Protein AF-A0A5N6WL70-F1 (afdb_monomer_lite)

Foldseek 3Di:
DDDDDPPDDPPDDDDDDDDDDDDDDDDDDDDDDDDDDDDDDDDDDDPPPPPAQEDEDQEAEEEEEEEGEEEYEYEAYYEEAYEYEYEYEYEYEHEYEAEEEYEYAYEYAYNYEYEYNYHYYYPDHYHYPYDYDDPQHAPVVLVVLVVVCVVVPPPDDDDPVSVVVSVVSVVSNVVVPDDPVNVVVVVVCPLVVLVLLVVCVQLVVLVVQVPDPFWDFLVRSCPSVVDDSVVSLVSVVVCCVVVCWHADDDRTTHHDPNSVQSNDLLNSLLSVLCNVAQVLLVVQVVVVCVVQVNDLQGDDFSRCVSVVHPDAPPVVCVVVVSSVVSVVSNVVPDDPWDQLVVDPQDCVLQPPDAFAAAEAAQCQLVPSLLVNCVVCVVRHHAAEYEDAPVSLVVHDDRPRYHYDYDDLLAADPRAAYQEYEYAPPLQLDALVVSLSSLLSDQVRHDQNHKYKYWFAAAAPPPQACQQVVVQVSSCRRRSGGHHHPVSVQVSQVSSQKHFPDWAATDVNNRTIITIIGGD

Radius of gyration: 30.08 Å; chains: 1; bounding box: 58×84×77 Å

I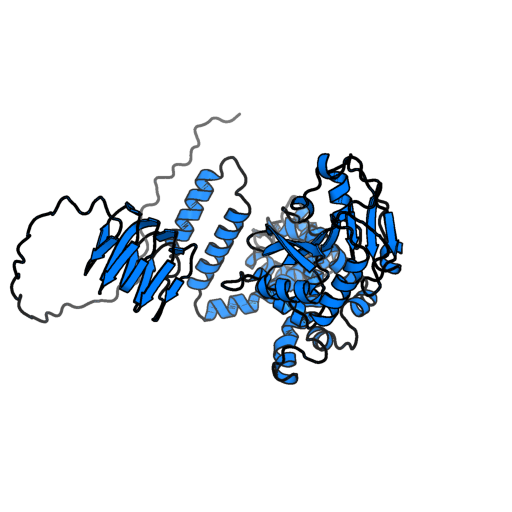nterPro domains:
  IPR001077 O-methyltransferase, C-terminal domain [PF00891] (356-497)
  IPR012967 Caffeic acid 3-O-methyltransferase-like, dimerisation domain [PF08100] (202-252)
  IPR016461 O-methyltransferase-like [PS51683] (185-518)
  IPR029063 S-adenosyl-L-methionine-dependent methyltransferase superfamily [G3DSA:3.40.50.150] (270-516)
  IPR029063 S-adenosyl-L-methionine-dependent methyltransferase superfamily [SSF53335] (269-507)
  IPR036388 Winged helix-like DNA-binding domain superfamily [G3DSA:1.10.10.10] (171-259)
  IPR036390 Winged helix DNA-binding domain superfamily [SSF46785] (180-265)

pLDDT: mean 78.67, std 22.68, range [24.12, 98.81]

Structure (mmCIF, N/CA/C/O backbone):
data_AF-A0A5N6WL70-F1
#
_entry.id   AF-A0A5N6WL70-F1
#
loop_
_atom_site.group_PDB
_atom_site.id
_atom_site.type_symbol
_atom_site.label_atom_id
_atom_site.label_alt_id
_atom_site.label_comp_id
_atom_site.label_asym_id
_atom_site.label_entity_id
_atom_site.label_seq_id
_atom_site.pdbx_PDB_ins_code
_atom_site.Cartn_x
_atom_site.Cartn_y
_atom_site.Cartn_z
_atom_site.occupancy
_atom_site.B_iso_or_equiv
_atom_site.auth_seq_id
_atom_site.auth_comp_id
_atom_site.auth_asym_id
_atom_site.auth_atom_id
_atom_site.pdbx_PDB_model_num
ATOM 1 N N . MET A 1 1 ? 15.223 13.113 47.275 1.00 35.44 1 MET A N 1
ATOM 2 C CA . MET A 1 1 ? 16.058 12.046 47.867 1.00 35.44 1 MET A CA 1
ATOM 3 C C . MET A 1 1 ? 15.216 11.304 48.888 1.00 35.44 1 MET A C 1
ATOM 5 O O . MET A 1 1 ? 14.971 11.838 49.961 1.00 35.44 1 MET A O 1
ATOM 9 N N . VAL A 1 2 ? 14.719 10.128 48.510 1.00 29.44 2 VAL A N 1
ATOM 10 C CA . VAL A 1 2 ? 14.014 9.166 49.373 1.00 29.44 2 VAL A CA 1
ATOM 11 C C . VAL A 1 2 ? 14.684 7.806 49.137 1.00 29.44 2 VAL A C 1
ATOM 13 O O . VAL A 1 2 ? 15.202 7.573 48.045 1.00 29.44 2 VAL A O 1
ATOM 16 N N . ARG A 1 3 ? 14.810 7.022 50.210 1.00 28.61 3 ARG A N 1
ATOM 17 C CA . ARG A 1 3 ? 15.772 5.930 50.431 1.00 28.61 3 ARG A CA 1
ATOM 18 C C . ARG A 1 3 ? 15.328 4.573 49.841 1.00 28.61 3 ARG A C 1
ATOM 20 O O . ARG A 1 3 ? 14.143 4.409 49.570 1.00 28.61 3 ARG A O 1
ATOM 27 N N . PRO A 1 4 ? 16.263 3.625 49.631 1.00 28.97 4 PRO A N 1
ATOM 28 C CA . PRO A 1 4 ? 16.074 2.418 48.825 1.00 28.97 4 PRO A CA 1
ATOM 29 C C . PRO A 1 4 ? 15.582 1.191 49.626 1.00 28.97 4 PRO A C 1
ATOM 31 O O . PRO A 1 4 ? 16.148 0.109 49.496 1.00 28.97 4 PRO A O 1
ATOM 34 N N . GLU A 1 5 ? 14.514 1.338 50.417 1.00 37.06 5 GLU A N 1
ATOM 35 C CA . GLU A 1 5 ? 13.950 0.234 51.223 1.00 37.06 5 GLU A CA 1
ATOM 36 C C . GLU A 1 5 ? 12.445 -0.057 51.010 1.00 37.06 5 GLU A C 1
ATOM 38 O O . GLU A 1 5 ? 11.906 -0.946 51.661 1.00 37.06 5 GLU A O 1
ATOM 43 N N . ASP A 1 6 ? 11.776 0.560 50.028 1.00 34.72 6 ASP A N 1
ATOM 44 C CA . ASP A 1 6 ? 10.370 0.249 49.685 1.00 34.72 6 ASP A CA 1
ATOM 45 C C . ASP A 1 6 ? 10.241 -0.749 48.511 1.00 34.72 6 ASP A C 1
ATOM 47 O O . ASP A 1 6 ? 9.463 -0.563 47.571 1.00 34.72 6 ASP A O 1
ATOM 51 N N . SER A 1 7 ? 11.020 -1.835 48.545 1.00 33.59 7 SER A N 1
ATOM 52 C CA . SER A 1 7 ? 10.827 -2.987 47.658 1.00 33.59 7 SER A CA 1
ATOM 53 C C . SER A 1 7 ? 9.558 -3.742 48.064 1.00 33.59 7 SER A C 1
ATOM 55 O O . SER A 1 7 ? 9.535 -4.450 49.073 1.00 33.59 7 SER A O 1
ATOM 57 N N . LEU A 1 8 ? 8.497 -3.591 47.267 1.00 32.97 8 LEU A N 1
ATOM 58 C CA . LEU A 1 8 ? 7.274 -4.383 47.371 1.00 32.97 8 LEU A CA 1
ATOM 59 C C . LEU A 1 8 ? 7.567 -5.859 47.065 1.00 32.97 8 LEU A C 1
ATOM 61 O O . LEU A 1 8 ? 7.926 -6.253 45.959 1.00 32.97 8 LEU A O 1
ATOM 65 N N . ASN A 1 9 ? 7.416 -6.625 48.134 1.00 28.38 9 ASN A N 1
ATOM 66 C CA . ASN A 1 9 ? 7.545 -8.058 48.322 1.00 28.38 9 ASN A CA 1
ATOM 67 C C . ASN A 1 9 ? 6.565 -8.846 47.420 1.00 28.38 9 ASN A C 1
ATOM 69 O O . ASN A 1 9 ? 5.354 -8.671 47.546 1.00 28.38 9 ASN A O 1
ATOM 73 N N . ILE A 1 10 ? 7.077 -9.695 46.519 1.00 32.06 10 ILE A N 1
ATOM 74 C CA . ILE A 1 10 ? 6.280 -10.495 45.561 1.00 32.06 10 ILE A CA 1
ATOM 75 C C . ILE A 1 10 ? 5.883 -11.888 46.098 1.00 32.06 10 ILE A C 1
ATOM 77 O O . ILE A 1 10 ? 5.115 -12.600 45.456 1.00 32.06 10 ILE A O 1
ATOM 81 N N . ASP A 1 11 ? 6.276 -12.258 47.316 1.00 30.20 11 ASP A N 1
ATOM 82 C CA . ASP A 1 11 ? 6.059 -13.616 47.842 1.00 30.20 11 ASP A CA 1
ATOM 83 C C . ASP A 1 11 ? 4.738 -13.809 48.611 1.00 30.20 11 ASP A C 1
ATOM 85 O O . ASP A 1 11 ? 4.728 -14.413 49.679 1.00 30.20 11 ASP A O 1
ATOM 89 N N . ASN A 1 12 ? 3.599 -13.320 48.102 1.00 29.05 12 ASN A N 1
ATOM 90 C CA . ASN A 1 12 ? 2.294 -13.594 48.735 1.00 29.05 12 ASN A CA 1
ATOM 91 C C . ASN A 1 12 ? 1.105 -13.674 47.759 1.00 29.05 12 ASN A C 1
ATOM 93 O O . ASN A 1 12 ? 0.082 -13.015 47.937 1.00 29.05 12 ASN A O 1
ATOM 97 N N . PHE A 1 13 ? 1.199 -14.553 46.761 1.00 27.97 13 PHE A N 1
ATOM 98 C CA . PHE A 1 13 ? 0.006 -15.139 46.140 1.00 27.97 13 PHE A CA 1
ATOM 99 C C . PHE A 1 13 ? -0.065 -16.625 46.493 1.00 27.97 13 PHE A C 1
ATOM 101 O O . PHE A 1 13 ? 0.470 -17.486 45.799 1.00 27.97 13 PHE A O 1
ATOM 108 N N . THR A 1 14 ? -0.722 -16.926 47.612 1.00 30.33 14 THR A N 1
ATOM 109 C CA . THR A 1 14 ? -1.173 -18.280 47.923 1.00 30.33 14 THR A CA 1
ATOM 110 C C . THR A 1 14 ? -2.332 -18.648 47.000 1.00 30.33 14 THR A C 1
ATOM 112 O O . THR A 1 14 ? -3.316 -17.913 46.897 1.00 30.33 14 THR A O 1
ATOM 115 N N . LEU A 1 15 ? -2.190 -19.796 46.331 1.00 31.30 15 LEU A N 1
ATOM 116 C CA . LEU A 1 15 ? -3.260 -20.525 45.657 1.00 31.30 15 LEU A CA 1
ATOM 117 C C . LEU A 1 15 ? -4.394 -20.802 46.647 1.00 31.30 15 LEU A C 1
ATOM 119 O O . LEU A 1 15 ? -4.262 -21.715 47.445 1.00 31.30 15 LEU A O 1
ATOM 123 N N . ASP A 1 16 ? -5.486 -20.049 46.570 1.00 30.12 16 ASP A N 1
ATOM 124 C CA . ASP A 1 16 ? -6.787 -20.445 47.115 1.00 30.12 16 ASP A CA 1
ATOM 125 C C . ASP A 1 16 ? -7.878 -19.604 46.448 1.00 30.12 16 ASP A C 1
ATOM 127 O O . ASP A 1 16 ? -8.126 -18.470 46.854 1.00 30.12 16 ASP A O 1
ATOM 131 N N . SER A 1 17 ? -8.476 -20.140 45.374 1.00 30.67 17 SER A N 1
ATOM 132 C CA . SER A 1 17 ? -9.874 -19.930 44.927 1.00 30.67 17 SER A CA 1
ATOM 133 C C . SER A 1 17 ? -10.063 -20.221 43.429 1.00 30.67 17 SER A C 1
ATOM 135 O O . SER A 1 17 ? -10.331 -19.328 42.634 1.00 30.67 17 SER A O 1
ATOM 137 N N . ILE A 1 18 ? -10.001 -21.496 43.037 1.00 31.92 18 ILE A N 1
ATOM 138 C CA . ILE A 1 18 ? -10.807 -21.996 41.908 1.00 31.92 18 ILE A CA 1
ATOM 139 C C . ILE A 1 18 ? -11.437 -23.305 42.370 1.00 31.92 18 ILE A C 1
ATOM 141 O O . ILE A 1 18 ? -10.948 -24.399 42.104 1.00 31.92 18 ILE A O 1
ATOM 145 N N . ASP A 1 19 ? -12.512 -23.151 43.133 1.00 31.14 19 ASP A N 1
ATOM 146 C CA . ASP A 1 19 ? -13.453 -24.214 43.439 1.00 31.14 19 ASP A CA 1
ATOM 147 C C . ASP A 1 19 ? -14.617 -24.062 42.457 1.00 31.14 19 ASP A C 1
ATOM 149 O O . ASP A 1 19 ? -15.308 -23.041 42.449 1.00 31.14 19 ASP A O 1
ATOM 153 N N . GLY A 1 20 ? -14.804 -25.053 41.588 1.00 33.56 20 GLY A N 1
ATOM 154 C CA . GLY A 1 20 ? -15.936 -25.082 40.666 1.00 33.56 20 GLY A CA 1
ATOM 155 C C . GLY A 1 20 ? -15.594 -25.626 39.291 1.00 33.56 20 GLY A C 1
ATOM 156 O O . GLY A 1 20 ? -15.505 -24.852 38.349 1.00 33.56 20 GLY A O 1
ATOM 157 N N . LEU A 1 21 ? -15.428 -26.952 39.195 1.00 28.66 21 LEU A N 1
ATOM 158 C CA . LEU A 1 21 ? -15.903 -27.829 38.106 1.00 28.66 21 LEU A CA 1
ATOM 159 C C . LEU A 1 21 ? -15.204 -29.195 38.213 1.00 28.66 21 LEU A C 1
ATOM 161 O O . LEU A 1 21 ? -14.229 -29.480 37.526 1.00 28.66 21 LEU A O 1
ATOM 165 N N . ALA A 1 22 ? -15.732 -30.063 39.075 1.00 27.78 22 ALA A N 1
ATOM 166 C CA . ALA A 1 22 ? -15.429 -31.489 39.057 1.00 27.78 22 ALA A CA 1
ATOM 167 C C . ALA A 1 22 ? -16.659 -32.258 38.549 1.00 27.78 22 ALA A C 1
ATOM 169 O O . ALA A 1 22 ? -17.698 -32.241 39.216 1.00 27.78 22 ALA A O 1
ATOM 170 N N . PRO A 1 23 ? -16.576 -32.979 37.419 1.00 34.53 23 PRO A N 1
ATOM 171 C CA . PRO A 1 23 ? -17.502 -34.059 37.131 1.00 34.53 23 PRO A CA 1
ATOM 172 C C . PRO A 1 23 ? -17.048 -35.326 37.859 1.00 34.53 23 PRO A C 1
ATOM 174 O O . PRO A 1 23 ? -15.927 -35.808 37.707 1.00 34.53 23 PRO A O 1
ATOM 177 N N . ARG A 1 24 ? -17.967 -35.858 38.661 1.00 32.03 24 ARG A N 1
ATOM 178 C CA . ARG A 1 24 ? -17.921 -37.165 39.315 1.00 32.03 24 ARG A CA 1
ATOM 179 C C . ARG A 1 24 ? -17.568 -38.276 38.315 1.00 32.03 24 ARG A C 1
ATOM 181 O O . ARG A 1 24 ? -18.341 -38.525 37.396 1.00 32.03 24 ARG A O 1
ATOM 188 N N . LEU A 1 25 ? -16.474 -38.998 38.552 1.00 31.59 25 LEU A N 1
ATOM 189 C CA . LEU A 1 25 ? -16.259 -40.334 37.991 1.00 31.59 25 LEU A CA 1
ATOM 190 C C . LEU A 1 25 ? -16.422 -41.359 39.115 1.00 31.59 25 LEU A C 1
ATOM 192 O O . LEU A 1 25 ? -15.577 -41.497 39.999 1.00 31.59 25 LEU A O 1
ATOM 196 N N . GLU A 1 26 ? -17.570 -42.033 39.102 1.00 31.59 26 GLU A N 1
ATOM 197 C CA . GLU A 1 26 ? -17.857 -43.185 39.949 1.00 31.59 26 GLU A CA 1
ATOM 198 C C . GLU A 1 26 ? -16.994 -44.388 39.538 1.00 31.59 26 GLU A C 1
ATOM 200 O O . GLU A 1 26 ? -16.742 -44.645 38.362 1.00 31.59 26 GLU A O 1
ATOM 205 N N . LYS A 1 27 ? -16.534 -45.134 40.546 1.00 33.34 27 LYS A N 1
ATOM 206 C CA . LYS A 1 27 ? -15.781 -46.386 40.414 1.00 33.34 27 LYS A CA 1
ATOM 207 C C . LYS A 1 27 ? -16.608 -47.464 39.702 1.00 33.34 27 LYS A C 1
ATOM 209 O O . LYS A 1 27 ? -17.692 -47.801 40.166 1.00 33.34 27 LYS A O 1
ATOM 214 N N . GLY A 1 28 ? -16.014 -48.123 38.706 1.00 30.39 28 GLY A N 1
ATOM 215 C CA . GLY A 1 28 ? -16.506 -49.385 38.149 1.00 30.39 28 GLY A CA 1
ATOM 216 C C . GLY A 1 28 ? -15.367 -50.231 37.577 1.00 30.39 28 GLY A C 1
ATOM 217 O O . GLY A 1 28 ? -14.768 -49.871 36.572 1.00 30.39 28 GLY A O 1
ATOM 218 N N . ASN A 1 29 ? -15.055 -51.347 38.240 1.00 31.69 29 ASN A N 1
ATOM 219 C CA . ASN A 1 29 ? -14.099 -52.365 37.793 1.00 31.69 29 ASN A CA 1
ATOM 220 C C . ASN A 1 29 ? -14.615 -53.095 36.541 1.00 31.69 29 ASN A C 1
ATOM 222 O O . ASN A 1 29 ? -15.695 -53.680 36.587 1.00 31.69 29 ASN A O 1
ATOM 226 N N . LEU A 1 30 ? -13.792 -53.201 35.495 1.00 33.75 30 LEU A N 1
ATOM 227 C CA . LEU A 1 30 ? -13.930 -54.231 34.460 1.00 33.75 30 LEU A CA 1
ATOM 228 C C . LEU A 1 30 ? -12.631 -55.039 34.400 1.00 33.75 30 LEU A C 1
ATOM 230 O O . LEU A 1 30 ? -11.617 -54.599 33.868 1.00 33.75 30 LEU A O 1
ATOM 234 N N . GLY A 1 31 ? -12.664 -56.208 35.039 1.00 40.78 31 GLY A N 1
ATOM 235 C CA . GLY A 1 31 ? -11.534 -57.117 35.154 1.00 40.78 31 GLY A CA 1
ATOM 236 C C . GLY A 1 31 ? -11.189 -57.807 33.839 1.00 40.78 31 GLY A C 1
ATOM 237 O O . GLY A 1 31 ? -11.957 -58.632 33.351 1.00 40.78 31 GLY A O 1
ATOM 238 N N . LEU A 1 32 ? -9.982 -57.546 33.337 1.00 36.06 32 LEU A N 1
ATOM 239 C CA . LEU A 1 32 ? -9.305 -58.381 32.348 1.00 36.06 32 LEU A CA 1
ATOM 240 C C . LEU A 1 32 ? -7.853 -58.619 32.799 1.00 36.06 32 LEU A C 1
ATOM 242 O O . LEU A 1 32 ? -7.158 -57.714 33.254 1.00 36.06 32 LEU A O 1
ATOM 246 N N . SER A 1 33 ? -7.451 -59.888 32.761 1.00 39.16 33 SER A N 1
ATOM 247 C CA . SER A 1 33 ? -6.252 -60.482 33.370 1.00 39.16 33 SER A CA 1
ATOM 248 C C . SER A 1 33 ? -4.916 -60.069 32.725 1.00 39.16 33 SER A C 1
ATOM 250 O O . SER A 1 33 ? -4.878 -59.857 31.513 1.00 39.16 33 SER A O 1
ATOM 252 N N . PRO A 1 34 ? -3.790 -60.070 33.472 1.00 35.34 34 PRO A N 1
ATOM 253 C CA . PRO A 1 34 ? -2.472 -59.741 32.930 1.00 35.34 34 PRO A CA 1
ATOM 254 C C . PRO A 1 34 ? -1.898 -60.893 32.089 1.00 35.34 34 PRO A C 1
ATOM 256 O O . PRO A 1 34 ? -1.702 -62.003 32.588 1.00 35.34 34 PRO A O 1
ATOM 259 N N . ALA A 1 35 ? -1.570 -60.628 30.822 1.00 31.28 35 ALA A N 1
ATOM 260 C CA . ALA A 1 35 ? -0.881 -61.579 29.952 1.00 31.28 35 ALA A CA 1
ATOM 261 C C . ALA A 1 35 ? 0.610 -61.219 29.794 1.00 31.28 35 ALA A C 1
ATOM 263 O O . ALA A 1 35 ? 0.970 -60.215 29.194 1.00 31.28 35 ALA A O 1
ATOM 264 N N . LYS A 1 36 ? 1.439 -62.083 30.397 1.00 32.09 36 LYS A N 1
ATOM 265 C CA . LYS A 1 36 ? 2.852 -62.439 30.152 1.00 32.09 36 LYS A CA 1
ATOM 266 C C . LYS A 1 36 ? 3.768 -61.426 29.436 1.00 32.09 36 LYS A C 1
ATOM 268 O O . LYS A 1 36 ? 3.681 -61.223 28.231 1.00 32.09 36 LYS A O 1
ATOM 273 N N . LYS A 1 37 ? 4.793 -60.976 30.176 1.00 32.78 37 LYS A N 1
ATOM 274 C CA . LYS A 1 37 ? 6.075 -60.478 29.645 1.00 32.78 37 LYS A CA 1
ATOM 275 C C . LYS A 1 37 ? 6.642 -61.480 28.631 1.00 32.78 37 LYS A C 1
ATOM 277 O O . LYS A 1 37 ? 7.004 -62.592 29.012 1.00 32.78 37 LYS A O 1
ATOM 282 N N . ALA A 1 38 ? 6.751 -61.070 27.373 1.00 27.44 38 ALA A N 1
ATOM 283 C CA . ALA A 1 38 ? 7.680 -61.680 26.437 1.00 27.44 38 ALA A CA 1
ATOM 284 C C . ALA A 1 38 ? 9.060 -61.055 26.682 1.00 27.44 38 ALA A C 1
ATOM 286 O O . ALA A 1 38 ? 9.251 -59.855 26.495 1.00 27.44 38 ALA A O 1
ATOM 287 N N . GLU A 1 39 ? 10.004 -61.863 27.162 1.00 29.23 39 GLU A N 1
ATOM 288 C CA . GLU A 1 39 ? 11.427 -61.539 27.111 1.00 29.23 39 GLU A CA 1
ATOM 289 C C . GLU A 1 39 ? 11.862 -61.469 25.645 1.00 29.23 39 GLU A C 1
ATOM 291 O O . GLU A 1 39 ? 11.763 -62.459 24.918 1.00 29.23 39 GLU A O 1
ATOM 296 N N . VAL A 1 40 ? 12.385 -60.320 25.220 1.00 26.22 40 VAL A N 1
ATOM 297 C CA . VAL A 1 40 ? 13.188 -60.230 23.999 1.00 26.22 40 VAL A CA 1
ATOM 298 C C . VAL A 1 40 ? 14.634 -60.008 24.421 1.00 26.22 40 VAL A C 1
ATOM 300 O O . VAL A 1 40 ? 14.964 -59.062 25.132 1.00 26.22 40 VAL A O 1
ATOM 303 N N . LYS A 1 41 ? 15.476 -60.962 24.023 1.00 24.12 41 LYS A N 1
ATOM 304 C CA . LYS A 1 41 ? 16.917 -61.003 24.263 1.00 24.12 41 LYS A CA 1
ATOM 305 C C . LYS A 1 41 ? 17.593 -59.816 23.575 1.00 24.12 41 LYS A C 1
ATOM 307 O O . LYS A 1 41 ? 17.443 -59.646 22.371 1.00 24.12 41 LYS A O 1
ATOM 312 N N . TYR A 1 42 ? 18.392 -59.057 24.320 1.00 27.92 42 TYR A N 1
ATOM 313 C CA . TYR A 1 42 ? 19.360 -58.134 23.735 1.00 27.92 42 TYR A CA 1
ATOM 314 C C . TYR A 1 42 ? 20.460 -58.940 23.038 1.00 27.92 42 TYR A C 1
ATOM 316 O O . TYR A 1 42 ? 21.195 -59.681 23.691 1.00 27.92 42 TYR A O 1
ATOM 324 N N . THR A 1 43 ? 20.594 -58.786 21.724 1.00 27.05 43 THR A N 1
ATOM 325 C CA . THR A 1 43 ? 21.806 -59.176 20.998 1.00 27.05 43 THR A CA 1
ATOM 326 C C . THR A 1 43 ? 22.590 -57.918 20.645 1.00 27.05 43 THR A C 1
ATOM 328 O O . THR A 1 43 ? 22.168 -57.140 19.801 1.00 27.05 43 THR A O 1
ATOM 331 N N . THR A 1 44 ? 23.682 -57.731 21.390 1.00 28.86 44 THR A N 1
ATOM 332 C CA . THR A 1 44 ? 24.988 -57.161 21.006 1.00 28.86 44 THR A CA 1
ATOM 333 C C . THR A 1 44 ? 25.036 -56.017 19.987 1.00 28.86 44 THR A C 1
ATOM 335 O O . THR A 1 44 ? 24.748 -56.201 18.810 1.00 28.86 44 THR A O 1
ATOM 338 N N . HIS A 1 45 ? 25.551 -54.877 20.466 1.00 29.41 45 HIS A N 1
ATOM 339 C CA . HIS A 1 45 ? 26.174 -53.811 19.679 1.00 29.41 45 HIS A CA 1
ATOM 340 C C . HIS A 1 45 ? 27.115 -54.367 18.599 1.00 29.41 45 HIS A C 1
ATOM 342 O O . HIS A 1 45 ? 27.969 -55.199 18.908 1.00 29.41 45 HIS A O 1
ATOM 348 N N . ASP A 1 46 ? 27.023 -53.816 17.388 1.00 29.53 46 ASP A N 1
ATOM 349 C CA . ASP A 1 46 ? 28.146 -53.759 16.455 1.00 29.53 46 ASP A CA 1
ATOM 350 C C . ASP A 1 46 ? 28.678 -52.319 16.449 1.00 29.53 46 ASP A C 1
ATOM 352 O O . ASP A 1 46 ? 27.945 -51.368 16.181 1.00 29.53 46 ASP A O 1
ATOM 356 N N . ALA A 1 47 ? 29.945 -52.149 16.818 1.00 28.50 47 ALA A N 1
ATOM 357 C CA . ALA A 1 47 ? 30.604 -50.855 16.999 1.00 28.50 47 ALA A CA 1
ATOM 358 C C . ALA A 1 47 ? 31.133 -50.261 15.675 1.00 28.50 47 ALA A C 1
ATOM 360 O O . ALA A 1 47 ? 32.050 -49.441 15.689 1.00 28.50 47 ALA A O 1
ATOM 361 N N . LEU A 1 48 ? 30.578 -50.670 14.529 1.00 29.91 48 LEU A N 1
ATOM 362 C CA . LEU A 1 48 ? 31.080 -50.315 13.195 1.00 29.91 48 LEU A CA 1
ATOM 363 C C . LEU A 1 48 ? 30.111 -49.508 12.314 1.00 29.91 48 LEU A C 1
ATOM 365 O O . LEU A 1 48 ? 30.476 -49.161 11.194 1.00 29.91 48 LEU A O 1
ATOM 369 N N . SER A 1 49 ? 28.933 -49.102 12.801 1.00 33.38 49 SER A N 1
ATOM 370 C CA . SER A 1 49 ? 28.024 -48.226 12.033 1.00 33.38 49 SER A CA 1
ATOM 371 C C . SER A 1 49 ? 28.328 -46.722 12.149 1.00 33.38 49 SER A C 1
ATOM 373 O O . SER A 1 49 ? 27.580 -45.907 11.625 1.00 33.38 49 SER A O 1
ATOM 375 N N . PHE A 1 50 ? 29.433 -46.326 12.791 1.00 35.59 50 PHE A N 1
ATOM 376 C CA . PHE A 1 50 ? 29.799 -44.914 12.999 1.00 35.59 50 PHE A CA 1
ATOM 377 C C . PHE A 1 50 ? 30.561 -44.258 11.829 1.00 35.59 50 PHE A C 1
ATOM 379 O O . PHE A 1 50 ? 31.099 -43.166 11.992 1.00 35.59 50 PHE A O 1
ATOM 386 N N . LEU A 1 51 ? 30.638 -44.902 10.655 1.00 30.02 51 LEU A N 1
ATOM 387 C CA . LEU A 1 51 ? 31.479 -44.423 9.545 1.00 30.02 51 LEU A CA 1
ATOM 388 C C . LEU A 1 51 ? 30.833 -44.385 8.151 1.00 30.02 51 LEU A C 1
ATOM 390 O O . LEU A 1 51 ? 31.490 -43.924 7.228 1.00 30.02 51 LEU A O 1
ATOM 394 N N . ASN A 1 52 ? 29.564 -44.766 7.980 1.00 33.22 52 ASN A N 1
ATOM 395 C CA . ASN A 1 52 ? 28.834 -44.581 6.717 1.00 33.22 52 ASN A CA 1
ATOM 396 C C . ASN A 1 52 ? 27.419 -44.088 7.043 1.00 33.22 52 ASN A C 1
ATOM 398 O O . ASN A 1 52 ? 26.621 -44.868 7.552 1.00 33.22 52 ASN A O 1
ATOM 402 N N . GLY A 1 53 ? 27.143 -42.802 6.808 1.00 40.47 53 GLY A N 1
ATOM 403 C CA . GLY A 1 53 ? 25.945 -42.061 7.237 1.00 40.47 53 GLY A CA 1
ATOM 404 C C . GLY A 1 53 ? 24.603 -42.500 6.630 1.00 40.47 53 GLY A C 1
ATOM 405 O O . GLY A 1 53 ? 23.902 -41.681 6.046 1.00 40.47 53 GLY A O 1
ATOM 406 N N . GLU A 1 54 ? 24.228 -43.768 6.785 1.00 43.50 54 GLU A N 1
ATOM 407 C CA . GLU A 1 54 ? 22.864 -44.265 6.591 1.00 43.50 54 GLU A CA 1
ATOM 408 C C . GLU A 1 54 ? 22.395 -44.972 7.870 1.00 43.50 54 GLU A C 1
ATOM 410 O O . GLU A 1 54 ? 22.845 -46.077 8.187 1.00 43.50 54 GLU A O 1
ATOM 415 N N . ALA A 1 55 ? 21.465 -44.358 8.602 1.00 49.94 55 ALA A N 1
ATOM 416 C CA . ALA A 1 55 ? 20.768 -45.022 9.701 1.00 49.94 55 ALA A CA 1
ATOM 417 C C . ALA A 1 55 ? 19.493 -45.682 9.152 1.00 49.94 55 ALA A C 1
ATOM 419 O O . ALA A 1 55 ? 18.614 -45.000 8.628 1.00 49.94 55 ALA A O 1
ATOM 420 N N . ARG A 1 56 ? 19.391 -47.016 9.245 1.00 49.28 56 ARG A N 1
ATOM 421 C CA . ARG A 1 56 ? 18.178 -47.772 8.883 1.00 49.28 56 ARG A CA 1
ATOM 422 C C . ARG A 1 56 ? 17.625 -48.474 10.115 1.00 49.28 56 ARG A C 1
ATOM 424 O O . ARG A 1 56 ? 18.236 -49.427 10.601 1.00 49.28 56 ARG A O 1
ATOM 431 N N . ALA A 1 57 ? 16.464 -48.038 10.593 1.00 55.91 57 ALA A N 1
ATOM 432 C CA . ALA A 1 57 ? 15.776 -48.657 11.723 1.00 55.91 57 ALA A CA 1
ATOM 433 C C . ALA A 1 57 ? 14.320 -49.002 11.373 1.00 55.91 57 ALA A C 1
ATOM 435 O O . ALA A 1 57 ? 13.672 -48.331 10.575 1.00 55.91 57 ALA A O 1
ATOM 436 N N . ALA A 1 58 ? 13.810 -50.084 11.970 1.00 42.28 58 ALA A N 1
ATOM 437 C CA . ALA A 1 58 ? 12.399 -50.471 11.872 1.00 42.28 58 ALA A CA 1
ATOM 438 C C . ALA A 1 58 ? 11.514 -49.780 12.928 1.00 42.28 58 ALA A C 1
ATOM 440 O O . ALA A 1 58 ? 10.303 -49.916 12.878 1.00 42.28 58 ALA A O 1
ATOM 441 N N . LYS A 1 59 ? 12.120 -49.124 13.927 1.00 52.34 59 LYS A N 1
ATOM 442 C CA . LYS A 1 59 ? 11.521 -48.145 14.846 1.00 52.34 59 LYS A CA 1
ATOM 443 C C . LYS A 1 59 ? 12.650 -47.288 15.401 1.00 52.34 59 LYS A C 1
ATOM 445 O O . LYS A 1 59 ? 13.651 -47.859 15.846 1.00 52.34 59 LYS A O 1
ATOM 450 N N . THR A 1 60 ? 12.484 -45.973 15.430 1.00 59.41 60 THR A N 1
ATOM 451 C CA . THR A 1 60 ? 13.470 -45.059 16.025 1.00 59.41 60 THR A CA 1
ATOM 452 C C . THR A 1 60 ? 12.840 -44.331 17.207 1.00 59.41 60 THR A C 1
ATOM 454 O O . THR A 1 60 ? 11.679 -43.941 17.146 1.00 59.41 60 THR A O 1
ATOM 457 N N . LEU A 1 61 ? 13.587 -44.207 18.307 1.00 55.00 61 LEU A N 1
ATOM 458 C CA . LEU A 1 61 ? 13.159 -43.485 19.505 1.00 55.00 61 LEU A CA 1
ATOM 459 C C . LEU A 1 61 ? 14.350 -42.689 20.045 1.00 55.00 61 LEU A C 1
ATOM 461 O O . LEU A 1 61 ? 15.313 -43.289 20.531 1.00 55.00 61 LEU A O 1
ATOM 465 N N . SER A 1 62 ? 14.307 -41.360 19.941 1.00 59.19 62 SER A N 1
ATOM 466 C CA . SER A 1 62 ? 15.337 -40.472 20.494 1.00 59.19 62 SER A CA 1
ATOM 467 C C . SER A 1 62 ? 14.758 -39.564 21.579 1.00 59.19 62 SER A C 1
ATOM 469 O O . SER A 1 62 ? 13.658 -39.033 21.453 1.00 59.19 62 SER A O 1
ATOM 471 N N . ASN A 1 63 ? 15.504 -39.396 22.673 1.00 49.41 63 ASN A N 1
ATOM 472 C CA . ASN A 1 63 ? 15.177 -38.466 23.752 1.00 49.41 63 ASN A CA 1
ATOM 473 C C . ASN A 1 63 ? 16.367 -37.510 23.950 1.00 49.41 63 ASN A C 1
ATOM 475 O O . ASN A 1 63 ? 17.490 -37.976 24.155 1.00 49.41 63 ASN A O 1
ATOM 479 N N . GLY A 1 64 ? 16.127 -36.198 23.949 1.00 53.00 64 GLY A N 1
ATOM 480 C CA . GLY A 1 64 ? 17.149 -35.156 24.119 1.00 53.00 64 GLY A CA 1
ATOM 481 C C . GLY A 1 64 ? 17.582 -34.496 22.804 1.00 53.00 64 GLY A C 1
ATOM 482 O O . GLY A 1 64 ? 16.795 -34.398 21.870 1.00 53.00 64 GLY A O 1
ATOM 483 N N . HIS A 1 65 ? 18.819 -33.990 22.743 1.00 52.94 65 HIS A N 1
ATOM 484 C CA . HIS A 1 65 ? 19.390 -33.443 21.507 1.00 52.94 65 HIS A CA 1
ATOM 485 C C . HIS A 1 65 ? 19.988 -34.577 20.668 1.00 52.94 65 HIS A C 1
ATOM 487 O O . HIS A 1 65 ? 20.918 -35.247 21.123 1.00 52.94 65 HIS A O 1
ATOM 493 N N . SER A 1 66 ? 19.514 -34.764 19.439 1.00 56.91 66 SER A N 1
ATOM 494 C CA . SER A 1 66 ? 20.073 -35.737 18.493 1.00 56.91 66 SER A CA 1
ATOM 495 C C . SER A 1 66 ? 20.449 -35.071 17.176 1.00 56.91 66 SER A C 1
ATOM 497 O O . SER A 1 66 ? 19.657 -34.321 16.614 1.00 56.91 66 SER A O 1
ATOM 499 N N . GLN A 1 67 ? 21.658 -35.358 16.695 1.00 54.09 67 GLN A N 1
ATOM 500 C CA . GLN A 1 67 ? 22.176 -34.848 15.430 1.00 54.09 67 GLN A CA 1
ATOM 501 C C . GLN A 1 67 ? 22.536 -36.020 14.513 1.00 54.09 67 GLN A C 1
ATOM 503 O O . GLN A 1 67 ? 23.268 -36.922 14.929 1.00 54.09 67 GLN A O 1
ATOM 508 N N . THR A 1 68 ? 22.050 -35.984 13.275 1.00 60.78 68 THR A N 1
ATOM 509 C CA . THR A 1 68 ? 22.332 -36.989 12.244 1.00 60.78 68 THR A CA 1
ATOM 510 C C . THR A 1 68 ? 23.011 -36.311 11.060 1.00 60.78 68 THR A C 1
ATOM 512 O O . THR A 1 68 ? 22.450 -35.409 10.452 1.00 60.78 68 THR A O 1
ATOM 515 N N . ASN A 1 69 ? 24.217 -36.756 10.704 1.00 53.16 69 ASN A N 1
ATOM 516 C CA . ASN A 1 69 ? 24.894 -36.339 9.473 1.00 53.16 69 ASN A CA 1
ATOM 517 C C . ASN A 1 69 ? 24.857 -37.511 8.483 1.00 53.16 69 ASN A C 1
ATOM 519 O O . ASN A 1 69 ? 25.590 -38.488 8.658 1.00 53.16 69 ASN A O 1
ATOM 523 N N . GLY A 1 70 ? 23.987 -37.425 7.475 1.00 55.94 70 GLY A N 1
ATOM 524 C CA . GLY A 1 70 ? 23.671 -38.507 6.539 1.00 55.94 70 GLY A CA 1
ATOM 525 C C . GLY A 1 70 ? 22.165 -38.738 6.369 1.00 55.94 70 GLY A C 1
ATOM 526 O O . GLY A 1 70 ? 21.352 -38.028 6.959 1.00 55.94 70 GLY A O 1
ATOM 527 N N . ASN A 1 71 ? 21.791 -39.730 5.558 1.00 57.00 71 ASN A N 1
ATOM 528 C CA . ASN A 1 71 ? 20.384 -40.051 5.317 1.00 57.00 71 ASN A CA 1
ATOM 529 C C . ASN A 1 71 ? 19.797 -40.848 6.487 1.00 57.00 71 ASN A C 1
ATOM 531 O O . ASN A 1 71 ? 20.404 -41.805 6.984 1.00 57.00 71 ASN A O 1
ATOM 535 N N . HIS A 1 72 ? 18.582 -40.483 6.880 1.00 65.88 72 HIS A N 1
ATOM 536 C CA . HIS A 1 72 ? 17.815 -41.155 7.917 1.00 65.88 72 HIS A CA 1
ATOM 537 C C . HIS A 1 72 ? 16.614 -41.860 7.293 1.00 65.88 72 HIS A C 1
ATOM 539 O O . HIS A 1 72 ? 15.784 -41.224 6.647 1.00 65.88 72 HIS A O 1
ATOM 545 N N . MET A 1 73 ? 16.529 -43.180 7.464 1.00 65.38 73 MET A N 1
ATOM 546 C CA . MET A 1 73 ? 15.407 -43.964 6.950 1.00 65.38 73 MET A CA 1
ATOM 547 C C . MET A 1 73 ? 14.742 -44.786 8.048 1.00 65.38 73 MET A C 1
ATOM 549 O O . MET A 1 73 ? 15.371 -45.658 8.662 1.00 65.38 73 MET A O 1
ATOM 553 N N . CYS A 1 74 ? 13.439 -44.570 8.222 1.00 66.31 74 CYS A N 1
ATOM 554 C CA . CYS A 1 74 ? 12.611 -45.310 9.167 1.00 66.31 74 CYS A CA 1
ATOM 555 C C . CYS A 1 74 ? 11.467 -46.039 8.447 1.00 66.31 74 CYS A C 1
ATOM 557 O O . CYS A 1 74 ? 10.789 -45.494 7.573 1.00 66.31 74 CYS A O 1
ATOM 559 N N . LYS A 1 75 ? 11.236 -47.299 8.818 1.00 61.97 75 LYS A N 1
ATOM 560 C CA . LYS A 1 75 ? 10.032 -48.049 8.428 1.00 61.97 75 LYS A CA 1
ATOM 561 C C . LYS A 1 75 ? 9.148 -48.188 9.664 1.00 61.97 75 LYS A C 1
ATOM 563 O O . LYS A 1 75 ? 9.680 -48.497 10.715 1.00 61.97 75 LYS A O 1
ATOM 568 N N . ASP A 1 76 ? 7.842 -47.980 9.542 1.00 64.88 76 ASP A N 1
ATOM 569 C CA . ASP A 1 76 ? 6.810 -48.087 10.592 1.00 64.88 76 ASP A CA 1
ATOM 570 C C . ASP A 1 76 ? 6.649 -46.908 11.569 1.00 64.88 76 ASP A C 1
ATOM 572 O O . ASP A 1 76 ? 5.595 -46.275 11.533 1.00 64.88 76 ASP A O 1
ATOM 576 N N . HIS A 1 77 ? 7.585 -46.643 12.492 1.00 61.09 77 HIS A N 1
ATOM 577 C CA . HIS A 1 77 ? 7.375 -45.613 13.530 1.00 61.09 77 HIS A CA 1
ATOM 578 C C . HIS A 1 77 ? 8.664 -44.889 13.934 1.00 61.09 77 HIS A C 1
ATOM 580 O O . HIS A 1 77 ? 9.587 -45.511 14.467 1.00 61.09 77 HIS A O 1
ATOM 586 N N . ASP A 1 78 ? 8.696 -43.572 13.740 1.00 67.25 78 ASP A N 1
ATOM 587 C CA . ASP A 1 78 ? 9.755 -42.681 14.217 1.00 67.25 78 ASP A CA 1
ATOM 588 C C . ASP A 1 78 ? 9.217 -41.767 15.324 1.00 67.25 78 ASP A C 1
ATOM 590 O O . ASP A 1 78 ? 8.163 -41.152 15.160 1.00 67.25 78 ASP A O 1
ATOM 594 N N . GLN A 1 79 ? 9.887 -41.739 16.473 1.00 68.25 79 GLN A N 1
ATOM 595 C CA . GLN A 1 79 ? 9.511 -40.926 17.625 1.00 68.25 79 GLN A CA 1
ATOM 596 C C . GLN A 1 79 ? 10.713 -40.142 18.147 1.00 68.25 79 GLN A C 1
ATOM 598 O O . GLN A 1 79 ? 11.730 -40.724 18.534 1.00 68.25 79 GLN A O 1
ATOM 603 N N . THR A 1 80 ? 10.581 -38.822 18.238 1.00 62.91 80 THR A N 1
ATOM 604 C CA . THR A 1 80 ? 11.628 -37.952 18.786 1.00 62.91 80 THR A CA 1
ATOM 605 C C . THR A 1 80 ? 11.049 -37.066 19.888 1.00 62.91 80 THR A C 1
ATOM 607 O O . THR A 1 80 ? 10.027 -36.419 19.705 1.00 62.91 80 THR A O 1
ATOM 610 N N . ASN A 1 81 ? 11.679 -37.028 21.064 1.00 54.72 81 ASN A N 1
ATOM 611 C CA . ASN A 1 81 ? 11.356 -36.081 22.140 1.00 54.72 81 ASN A CA 1
ATOM 612 C C . ASN A 1 81 ? 12.580 -35.191 22.399 1.00 54.72 81 ASN A C 1
ATOM 614 O O . ASN A 1 81 ? 13.511 -35.615 23.089 1.00 54.72 81 ASN A O 1
ATOM 618 N N . GLY A 1 82 ? 12.587 -33.957 21.895 1.00 51.81 82 GLY A N 1
ATOM 619 C CA . GLY A 1 82 ? 13.692 -33.005 22.059 1.00 51.81 82 GLY A CA 1
ATOM 620 C C . GLY A 1 82 ? 14.066 -32.263 20.773 1.00 51.81 82 GLY A C 1
ATOM 621 O O . GLY A 1 82 ? 13.227 -32.068 19.902 1.00 51.81 82 GLY A O 1
ATOM 622 N N . HIS A 1 83 ? 15.315 -31.793 20.680 1.00 56.28 83 HIS A N 1
ATOM 623 C CA . HIS A 1 83 ? 15.819 -31.093 19.492 1.00 56.28 83 HIS A CA 1
ATOM 624 C C . HIS A 1 83 ? 16.497 -32.082 18.544 1.00 56.28 83 HIS A C 1
ATOM 626 O O . HIS A 1 83 ? 17.420 -32.797 18.940 1.00 56.28 83 HIS A O 1
ATOM 632 N N . THR A 1 84 ? 16.088 -32.078 17.284 1.00 61.78 84 THR A N 1
ATOM 633 C CA . THR A 1 84 ? 16.614 -32.958 16.239 1.00 61.78 84 THR A CA 1
ATOM 634 C C . THR A 1 84 ? 17.191 -32.115 15.112 1.00 61.78 84 THR A C 1
ATOM 636 O O . THR A 1 84 ? 16.494 -31.253 14.592 1.00 61.78 84 THR A O 1
ATOM 639 N N . GLU A 1 85 ? 18.435 -32.370 14.719 1.00 58.25 85 GLU A N 1
ATOM 640 C CA . GLU A 1 85 ? 19.047 -31.754 13.535 1.00 58.25 85 GLU A CA 1
ATOM 641 C C . GLU A 1 85 ? 19.537 -32.858 12.589 1.00 58.25 85 GLU A C 1
ATOM 643 O O . GLU A 1 85 ? 20.312 -33.727 12.995 1.00 58.25 85 GLU A O 1
ATOM 648 N N . THR A 1 86 ? 19.098 -32.838 11.332 1.00 63.31 86 THR A N 1
ATOM 649 C CA . THR A 1 86 ? 19.536 -33.793 10.305 1.00 63.31 86 THR A CA 1
ATOM 650 C C . THR A 1 86 ? 20.165 -33.058 9.130 1.00 63.31 86 THR A C 1
ATOM 652 O O . THR A 1 86 ? 19.494 -32.313 8.427 1.00 63.31 86 THR A O 1
ATOM 655 N N . ASN A 1 87 ? 21.449 -33.295 8.869 1.00 56.91 87 ASN A N 1
ATOM 656 C CA . ASN A 1 87 ? 22.117 -32.873 7.638 1.00 56.91 87 ASN A CA 1
ATOM 657 C C . ASN A 1 87 ? 22.143 -34.052 6.650 1.00 56.91 87 ASN A C 1
ATOM 659 O O . ASN A 1 87 ? 23.100 -34.831 6.633 1.00 56.91 87 ASN A O 1
ATOM 663 N N . GLY A 1 88 ? 21.074 -34.200 5.861 1.00 56.34 88 GLY A N 1
ATOM 664 C CA . GLY A 1 88 ? 20.836 -35.300 4.917 1.00 56.34 88 GLY A CA 1
ATOM 665 C C . GLY A 1 88 ? 19.344 -35.490 4.607 1.00 56.34 88 GLY A C 1
ATOM 666 O O . GLY A 1 88 ? 18.517 -34.691 5.042 1.00 56.34 88 GLY A O 1
ATOM 667 N N . HIS A 1 89 ? 18.984 -36.522 3.837 1.00 63.59 89 HIS A N 1
ATOM 668 C CA . HIS A 1 89 ? 17.582 -36.807 3.494 1.00 63.59 89 HIS A CA 1
ATOM 669 C C . HIS A 1 89 ? 16.895 -37.668 4.558 1.00 63.59 89 HIS A C 1
ATOM 671 O O . HIS A 1 89 ? 17.488 -38.628 5.052 1.00 63.59 89 HIS A O 1
ATOM 677 N N . ILE A 1 90 ? 15.636 -37.362 4.864 1.00 61.50 90 ILE A N 1
ATOM 678 C CA . ILE A 1 90 ? 14.773 -38.167 5.729 1.00 61.50 90 ILE A CA 1
ATOM 679 C C . ILE A 1 90 ? 13.718 -38.853 4.861 1.00 61.50 90 ILE A C 1
ATOM 681 O O . ILE A 1 90 ? 12.940 -38.178 4.194 1.00 61.50 90 ILE A O 1
ATOM 685 N N . GLU A 1 91 ? 13.655 -40.182 4.900 1.00 67.12 91 GLU A N 1
ATOM 686 C CA . GLU A 1 91 ? 12.577 -40.955 4.270 1.00 67.12 91 GLU A CA 1
ATOM 687 C C . GLU A 1 91 ? 11.894 -41.832 5.326 1.00 67.12 91 GLU A C 1
ATOM 689 O O . GLU A 1 91 ? 12.520 -42.706 5.934 1.00 67.12 91 GLU A O 1
ATOM 694 N N . THR A 1 92 ? 10.599 -41.614 5.557 1.00 68.50 92 THR A N 1
ATOM 695 C CA . THR A 1 92 ? 9.806 -42.435 6.481 1.00 68.50 92 THR A CA 1
ATOM 696 C C . THR A 1 92 ? 8.593 -43.028 5.791 1.00 68.50 92 THR A C 1
ATOM 698 O O . THR A 1 92 ? 7.772 -42.324 5.210 1.00 68.50 92 THR A O 1
ATOM 701 N N . ASN A 1 93 ? 8.430 -44.342 5.911 1.00 64.50 93 ASN A N 1
ATOM 702 C CA . ASN A 1 93 ? 7.242 -45.050 5.439 1.00 64.50 93 ASN A CA 1
ATOM 703 C C . ASN A 1 93 ? 6.492 -45.601 6.661 1.00 64.50 93 ASN A C 1
ATOM 705 O O . ASN A 1 93 ? 6.801 -46.704 7.125 1.00 64.50 93 ASN A O 1
ATOM 709 N N . GLY A 1 94 ? 5.595 -44.794 7.242 1.00 61.91 94 GLY A N 1
ATOM 710 C CA . GLY A 1 94 ? 4.980 -45.055 8.549 1.00 61.91 94 GLY A CA 1
ATOM 711 C C . GLY A 1 94 ? 4.489 -43.804 9.297 1.00 61.91 94 GLY A C 1
ATOM 712 O O . GLY A 1 94 ? 4.075 -42.822 8.688 1.00 61.91 94 GLY A O 1
ATOM 713 N N . HIS A 1 95 ? 4.504 -43.857 10.630 1.00 63.31 95 HIS A N 1
ATOM 714 C CA . HIS A 1 95 ? 4.126 -42.764 11.530 1.00 63.31 95 HIS A CA 1
ATOM 715 C C . HIS A 1 95 ? 5.359 -41.999 12.038 1.00 63.31 95 HIS A C 1
ATOM 717 O O . HIS A 1 95 ? 6.284 -42.622 12.559 1.00 63.31 95 HIS A O 1
ATOM 723 N N . ILE A 1 96 ? 5.350 -40.667 11.949 1.00 64.00 96 ILE A N 1
ATOM 724 C CA . ILE A 1 96 ? 6.327 -39.781 12.603 1.00 64.00 96 ILE A CA 1
ATOM 725 C C . ILE A 1 96 ? 5.630 -39.021 13.731 1.00 64.00 96 ILE A C 1
ATOM 727 O O . ILE A 1 96 ? 4.589 -38.403 13.509 1.00 64.00 96 ILE A O 1
ATOM 731 N N . GLU A 1 97 ? 6.225 -39.023 14.920 1.00 64.38 97 GLU A N 1
ATOM 732 C CA . GLU A 1 97 ? 5.816 -38.175 16.039 1.00 64.38 97 GLU A CA 1
ATOM 733 C C . GLU A 1 97 ? 7.041 -37.471 16.640 1.00 64.38 97 GLU A C 1
ATOM 735 O O . GLU A 1 97 ? 7.936 -38.108 17.193 1.00 64.38 97 GLU A O 1
ATOM 740 N N . SER A 1 98 ? 7.083 -36.145 16.547 1.00 62.16 98 SER A N 1
ATOM 741 C CA . SER A 1 98 ? 8.183 -35.328 17.070 1.00 62.16 98 SER A CA 1
ATOM 742 C C . SER A 1 98 ? 7.670 -34.349 18.115 1.00 62.16 98 SER A C 1
ATOM 744 O O . SER A 1 98 ? 6.837 -33.505 17.826 1.00 62.16 98 SER A O 1
ATOM 746 N N . ASN A 1 99 ? 8.172 -34.422 19.337 1.00 57.50 99 ASN A N 1
ATOM 747 C CA . ASN A 1 99 ? 7.807 -33.545 20.441 1.00 57.50 99 ASN A CA 1
ATOM 748 C C . ASN A 1 99 ? 9.015 -32.661 20.793 1.00 57.50 99 ASN A C 1
ATOM 750 O O . ASN A 1 99 ? 9.890 -33.055 21.571 1.00 57.50 99 ASN A O 1
ATOM 754 N N . GLY A 1 100 ? 9.101 -31.496 20.148 1.00 51.69 100 GLY A N 1
ATOM 755 C CA . GLY A 1 100 ? 10.263 -30.603 20.136 1.00 51.69 100 GLY A CA 1
ATOM 756 C C . GLY A 1 100 ? 10.601 -30.088 18.728 1.00 51.69 100 GLY A C 1
ATOM 757 O O . GLY A 1 100 ? 9.821 -30.268 17.796 1.00 51.69 100 GLY A O 1
ATOM 758 N N . ASN A 1 101 ? 11.739 -29.402 18.570 1.00 55.16 101 ASN A N 1
ATOM 759 C CA . ASN A 1 101 ? 12.147 -28.822 17.282 1.00 55.16 101 ASN A CA 1
ATOM 760 C C . ASN A 1 101 ? 12.855 -29.862 16.400 1.00 55.16 101 ASN A C 1
ATOM 762 O O . ASN A 1 101 ? 13.725 -30.596 16.872 1.00 55.16 101 ASN A O 1
ATOM 766 N N . ALA A 1 102 ? 12.526 -29.879 15.113 1.00 60.59 102 ALA A N 1
ATOM 767 C CA . ALA A 1 102 ? 13.171 -30.690 14.091 1.00 60.59 102 ALA A CA 1
ATOM 768 C C . ALA A 1 102 ? 13.653 -29.792 12.941 1.00 60.59 102 ALA A C 1
ATOM 770 O O . ALA A 1 102 ? 12.861 -29.104 12.294 1.00 60.59 102 ALA A O 1
ATOM 771 N N . GLU A 1 103 ? 14.956 -29.811 12.683 1.00 63.94 103 GLU A N 1
ATOM 772 C CA . GLU A 1 103 ? 15.594 -29.104 11.574 1.00 63.94 103 GLU A CA 1
ATOM 773 C C . GLU A 1 103 ? 16.227 -30.120 10.621 1.00 63.94 103 GLU A C 1
ATOM 775 O O . GLU A 1 103 ? 16.972 -31.006 11.046 1.00 63.94 103 GLU A O 1
ATOM 780 N N . THR A 1 104 ? 15.929 -30.006 9.328 1.00 58.16 104 THR A N 1
ATOM 781 C CA . THR A 1 104 ? 16.503 -30.856 8.278 1.00 58.16 104 THR A CA 1
ATOM 782 C C . THR A 1 104 ? 17.127 -29.998 7.185 1.00 58.16 104 THR A C 1
ATOM 784 O O . THR A 1 104 ? 16.483 -29.150 6.573 1.00 58.16 104 THR A O 1
ATOM 787 N N . ASN A 1 105 ? 18.404 -30.233 6.922 1.00 54.16 105 ASN A N 1
ATOM 788 C CA . ASN A 1 105 ? 19.152 -29.668 5.811 1.00 54.16 105 ASN A CA 1
ATOM 789 C C . ASN A 1 105 ? 19.241 -30.737 4.703 1.00 54.16 105 ASN A C 1
ATOM 791 O O . ASN A 1 105 ? 20.222 -31.481 4.625 1.00 54.16 105 ASN A O 1
ATOM 795 N N . GLY A 1 106 ? 18.160 -30.875 3.925 1.00 52.53 106 GLY A N 1
ATOM 796 C CA . GLY A 1 106 ? 17.918 -31.956 2.963 1.00 52.53 106 GLY A CA 1
ATOM 797 C C . GLY A 1 106 ? 16.441 -32.073 2.549 1.00 52.53 106 GLY A C 1
ATOM 798 O O . GLY A 1 106 ? 15.671 -31.136 2.721 1.00 52.53 106 GLY A O 1
ATOM 799 N N . HIS A 1 107 ? 16.039 -33.216 1.981 1.00 59.44 107 HIS A N 1
ATOM 800 C CA . HIS A 1 107 ? 14.628 -33.508 1.647 1.00 59.44 107 HIS A CA 1
ATOM 801 C C . HIS A 1 107 ? 13.986 -34.371 2.723 1.00 59.44 107 HIS A C 1
ATOM 803 O O . HIS A 1 107 ? 14.651 -35.267 3.243 1.00 59.44 107 HIS A O 1
ATOM 809 N N . THR A 1 108 ? 12.700 -34.147 2.974 1.00 57.31 108 THR A N 1
ATOM 810 C CA . THR A 1 108 ? 11.890 -34.990 3.855 1.00 57.31 108 THR A CA 1
ATOM 811 C C . THR A 1 108 ? 10.768 -35.609 3.028 1.00 57.31 108 THR A C 1
ATOM 813 O O . THR A 1 108 ? 9.983 -34.897 2.408 1.00 57.31 108 THR A O 1
ATOM 816 N N . GLU A 1 109 ? 10.690 -36.937 2.992 1.00 67.88 109 GLU A N 1
ATOM 817 C CA . GLU A 1 109 ? 9.577 -37.672 2.391 1.00 67.88 109 GLU A CA 1
ATOM 818 C C . GLU A 1 109 ? 8.927 -38.569 3.444 1.00 67.88 109 GLU A C 1
ATOM 820 O O . GLU A 1 109 ? 9.565 -39.455 4.016 1.00 67.88 109 GLU A O 1
ATOM 825 N N . THR A 1 110 ? 7.637 -38.346 3.696 1.00 65.50 110 THR A N 1
ATOM 826 C CA . THR A 1 110 ? 6.842 -39.153 4.624 1.00 65.50 110 THR A CA 1
ATOM 827 C C . THR A 1 110 ? 5.649 -39.768 3.903 1.00 65.50 110 THR A C 1
ATOM 829 O O . THR A 1 110 ? 4.710 -39.088 3.482 1.00 65.50 110 THR A O 1
ATOM 832 N N . ASN A 1 111 ? 5.649 -41.093 3.793 1.00 60.66 111 ASN A N 1
ATOM 833 C CA . ASN A 1 111 ? 4.522 -41.867 3.294 1.00 60.66 111 ASN A CA 1
ATOM 834 C C . ASN A 1 111 ? 3.749 -42.465 4.481 1.00 60.66 111 ASN A C 1
ATOM 836 O O . ASN A 1 111 ? 4.039 -43.576 4.929 1.00 60.66 111 ASN A O 1
ATOM 840 N N . GLY A 1 112 ? 2.805 -41.693 5.030 1.00 58.53 112 GLY A N 1
ATOM 841 C CA . GLY A 1 112 ? 2.018 -42.052 6.213 1.00 58.53 112 GLY A CA 1
ATOM 842 C C . GLY A 1 112 ? 1.548 -40.828 7.007 1.00 58.53 112 GLY A C 1
ATOM 843 O O . GLY A 1 112 ? 1.176 -39.818 6.418 1.00 58.53 112 GLY A O 1
ATOM 844 N N . HIS A 1 113 ? 1.520 -40.912 8.338 1.00 54.31 113 HIS A N 1
ATOM 845 C CA . HIS A 1 113 ? 1.046 -39.827 9.209 1.00 54.31 113 HIS A CA 1
ATOM 846 C C . HIS A 1 113 ? 2.213 -39.139 9.917 1.00 54.31 113 HIS A C 1
ATOM 848 O O . HIS A 1 113 ? 3.060 -39.820 10.488 1.00 54.31 113 HIS A O 1
ATOM 854 N N . ALA A 1 114 ? 2.208 -37.808 9.954 1.00 58.09 114 ALA A N 1
ATOM 855 C CA . ALA A 1 114 ? 3.196 -37.014 10.678 1.00 58.09 114 ALA A CA 1
ATOM 856 C C . ALA A 1 114 ? 2.514 -36.111 11.719 1.00 58.09 114 ALA A C 1
ATOM 858 O O . ALA A 1 114 ? 1.487 -35.487 11.432 1.00 58.09 114 ALA A O 1
ATOM 859 N N . GLN A 1 115 ? 3.089 -36.051 12.920 1.00 58.75 115 GLN A N 1
ATOM 860 C CA . GLN A 1 115 ? 2.700 -35.147 14.000 1.00 58.75 115 GLN A CA 1
ATOM 861 C C . GLN A 1 115 ? 3.956 -34.498 14.593 1.00 58.75 115 GLN A C 1
ATOM 863 O O . GLN A 1 115 ? 4.915 -35.187 14.942 1.00 58.75 115 GLN A O 1
ATOM 868 N N . THR A 1 116 ? 3.962 -33.171 14.730 1.00 56.22 116 THR A N 1
ATOM 869 C CA . THR A 1 116 ? 5.071 -32.434 15.355 1.00 56.22 116 THR A CA 1
ATOM 870 C C . THR A 1 116 ? 4.542 -31.403 16.349 1.00 56.22 116 THR A C 1
ATOM 872 O O . THR A 1 116 ? 3.706 -30.575 15.999 1.00 56.22 116 THR A O 1
ATOM 875 N N . ASN A 1 117 ? 5.047 -31.443 17.582 1.00 47.19 117 ASN A N 1
ATOM 876 C CA . ASN A 1 117 ? 4.748 -30.530 18.683 1.00 47.19 117 ASN A CA 1
ATOM 877 C C . ASN A 1 117 ? 5.971 -29.621 18.948 1.00 47.19 117 ASN A C 1
ATOM 879 O O . ASN A 1 117 ? 6.648 -29.722 19.972 1.00 47.19 117 ASN A O 1
ATOM 883 N N . GLY A 1 118 ? 6.314 -28.794 17.951 1.00 47.53 118 GLY A N 1
ATOM 884 C CA . GLY A 1 118 ? 7.473 -27.889 17.919 1.00 47.53 118 GLY A CA 1
ATOM 885 C C . GLY A 1 118 ? 7.714 -27.302 16.518 1.00 47.53 118 GLY A C 1
ATOM 886 O O . GLY A 1 118 ? 6.845 -27.401 15.652 1.00 47.53 118 GLY A O 1
ATOM 887 N N . ASN A 1 119 ? 8.859 -26.653 16.273 1.00 49.94 119 ASN A N 1
ATOM 888 C CA . ASN A 1 119 ? 9.187 -26.139 14.933 1.00 49.94 119 ASN A CA 1
ATOM 889 C C . ASN A 1 119 ? 9.658 -27.270 14.014 1.00 49.94 119 ASN A C 1
ATOM 891 O O . ASN A 1 119 ? 10.564 -28.006 14.390 1.00 49.94 119 ASN A O 1
ATOM 895 N N . HIS A 1 120 ? 9.110 -27.348 12.801 1.00 57.38 120 HIS A N 1
ATOM 896 C CA . HIS A 1 120 ? 9.624 -28.191 11.721 1.00 57.38 120 HIS A CA 1
ATOM 897 C C . HIS A 1 120 ? 10.169 -27.289 10.611 1.00 57.38 120 HIS A C 1
ATOM 899 O O . HIS A 1 120 ? 9.427 -26.482 10.046 1.00 57.38 120 HIS A O 1
ATOM 905 N N . LEU A 1 121 ? 11.467 -27.377 10.330 1.00 51.56 121 LEU A N 1
ATOM 906 C CA . LEU A 1 121 ? 12.131 -26.593 9.289 1.00 51.56 121 LEU A CA 1
ATOM 907 C C . LEU A 1 121 ? 12.871 -27.535 8.344 1.00 51.56 121 LEU A C 1
ATOM 909 O O . LEU A 1 121 ? 13.721 -28.310 8.777 1.00 51.56 121 LEU A O 1
ATOM 913 N N . THR A 1 122 ? 12.581 -27.427 7.051 1.00 47.44 122 THR A N 1
ATOM 914 C CA . THR A 1 122 ? 13.369 -28.054 5.989 1.00 47.44 122 THR A CA 1
ATOM 915 C C . THR A 1 122 ? 13.761 -27.012 4.950 1.00 47.44 122 THR A C 1
ATOM 917 O O . THR A 1 122 ? 12.998 -26.085 4.673 1.00 47.44 122 THR A O 1
ATOM 920 N N . ASN A 1 123 ? 14.972 -27.120 4.408 1.00 47.06 123 ASN A N 1
ATOM 921 C CA . ASN A 1 123 ? 15.444 -26.261 3.319 1.00 47.06 123 ASN A CA 1
ATOM 922 C C . ASN A 1 123 ? 15.349 -26.926 1.932 1.00 47.06 123 ASN A C 1
ATOM 924 O O . ASN A 1 123 ? 15.700 -26.292 0.934 1.00 47.06 123 ASN A O 1
ATOM 928 N N . GLY A 1 124 ? 14.876 -28.175 1.866 1.00 37.25 124 GLY A N 1
ATOM 929 C CA . GLY A 1 124 ? 14.508 -28.879 0.640 1.00 37.25 124 GLY A CA 1
ATOM 930 C C . GLY A 1 124 ? 13.000 -29.138 0.547 1.00 37.25 124 GLY A C 1
ATOM 931 O O . GLY A 1 124 ? 12.218 -28.686 1.372 1.00 37.25 124 GLY A O 1
ATOM 932 N N . HIS A 1 125 ? 12.584 -29.873 -0.488 1.00 46.72 125 HIS A N 1
ATOM 933 C CA . HIS A 1 125 ? 11.206 -30.346 -0.673 1.00 46.72 125 HIS A CA 1
ATOM 934 C C . HIS A 1 125 ? 10.707 -31.196 0.515 1.00 46.72 125 HIS A C 1
ATOM 936 O O . HIS A 1 125 ? 11.424 -32.098 0.960 1.00 46.72 125 HIS A O 1
ATOM 942 N N . ASP A 1 126 ? 9.477 -30.929 0.968 1.00 55.09 126 ASP A N 1
ATOM 943 C CA . ASP A 1 126 ? 8.743 -31.698 1.982 1.00 55.09 126 ASP A CA 1
ATOM 944 C C . ASP A 1 126 ? 7.562 -32.418 1.310 1.00 55.09 126 ASP A C 1
ATOM 946 O O . ASP A 1 126 ? 6.613 -31.785 0.846 1.00 55.09 126 ASP A O 1
ATOM 950 N N . GLY A 1 127 ? 7.651 -33.740 1.164 1.00 47.50 127 GLY A N 1
ATOM 951 C CA . GLY A 1 127 ? 6.620 -34.559 0.527 1.00 47.50 127 GLY A CA 1
ATOM 952 C C . GLY A 1 127 ? 5.843 -35.381 1.551 1.00 47.50 127 GLY A C 1
ATOM 953 O O . GLY A 1 127 ? 6.400 -36.315 2.127 1.00 47.50 127 GLY A O 1
ATOM 954 N N . LEU A 1 128 ? 4.548 -35.101 1.736 1.00 52.59 128 LEU A N 1
ATOM 955 C CA . LEU A 1 128 ? 3.659 -35.880 2.609 1.00 52.59 128 LEU A CA 1
ATOM 956 C C . LEU A 1 128 ? 2.497 -36.502 1.820 1.00 52.59 128 LEU A C 1
ATOM 958 O O . LEU A 1 128 ? 1.653 -35.791 1.279 1.00 52.59 128 LEU A O 1
ATOM 962 N N . ASN A 1 129 ? 2.395 -37.834 1.840 1.00 46.16 129 ASN A N 1
ATOM 963 C CA . ASN A 1 129 ? 1.261 -38.583 1.277 1.00 46.16 129 ASN A CA 1
ATOM 964 C C . ASN A 1 129 ? 0.325 -39.120 2.387 1.00 46.16 129 ASN A C 1
ATOM 966 O O . ASN A 1 129 ? 0.091 -40.325 2.486 1.00 46.16 129 ASN A O 1
ATOM 970 N N . GLY A 1 130 ? -0.215 -38.232 3.237 1.00 41.78 130 GLY A N 1
ATOM 971 C CA . GLY A 1 130 ? -1.142 -38.581 4.328 1.00 41.78 130 GLY A CA 1
ATOM 972 C C . GLY A 1 130 ? -1.691 -37.377 5.114 1.00 41.78 130 GLY A C 1
ATOM 973 O O . GLY A 1 130 ? -1.567 -36.235 4.680 1.00 41.78 130 GLY A O 1
ATOM 974 N N . HIS A 1 131 ? -2.353 -37.616 6.257 1.00 36.72 131 HIS A N 1
ATOM 975 C CA . HIS A 1 131 ? -2.917 -36.540 7.090 1.00 36.72 131 HIS A CA 1
ATOM 976 C C . HIS A 1 131 ? -1.821 -35.833 7.900 1.00 36.72 131 HIS A C 1
ATOM 978 O O . HIS A 1 131 ? -1.139 -36.482 8.694 1.00 36.72 131 HIS A O 1
ATOM 984 N N . ASN A 1 132 ? -1.716 -34.511 7.738 1.00 38.62 132 ASN A N 1
ATOM 985 C CA . ASN A 1 132 ? -0.863 -33.644 8.550 1.00 38.62 132 ASN A CA 1
ATOM 986 C C . ASN A 1 132 ? -1.661 -33.081 9.735 1.00 38.62 132 ASN A C 1
ATOM 988 O O . ASN A 1 132 ? -2.636 -32.360 9.521 1.00 38.62 132 ASN A O 1
ATOM 992 N N . ASN A 1 133 ? -1.245 -33.386 10.964 1.00 35.72 133 ASN A N 1
ATOM 993 C CA . ASN A 1 133 ? -1.695 -32.670 12.157 1.00 35.72 133 ASN A CA 1
ATOM 994 C C . ASN A 1 133 ? -0.513 -31.846 12.673 1.00 35.72 133 ASN A C 1
ATOM 996 O O . ASN A 1 133 ? 0.265 -32.305 13.511 1.00 35.72 133 ASN A O 1
ATOM 1000 N N . VAL A 1 134 ? -0.387 -30.619 12.168 1.00 36.00 134 VAL A N 1
ATOM 1001 C CA . VAL A 1 134 ? 0.450 -29.605 12.813 1.00 36.00 134 VAL A CA 1
ATOM 1002 C C . VAL A 1 134 ? -0.289 -29.188 14.077 1.00 36.00 134 VAL A C 1
ATOM 1004 O O . VAL A 1 134 ? -1.350 -28.564 14.000 1.00 36.00 134 VAL A O 1
ATOM 1007 N N . GLU A 1 135 ? 0.226 -29.574 15.244 1.00 36.19 135 GLU A N 1
ATOM 1008 C CA . GLU A 1 135 ? -0.303 -29.048 16.495 1.00 36.19 135 GLU A CA 1
ATOM 1009 C C . GLU A 1 135 ? -0.031 -27.543 16.533 1.00 36.19 135 GLU A C 1
ATOM 1011 O O . GLU A 1 135 ? 1.107 -27.072 16.504 1.00 36.19 135 GLU A O 1
ATOM 1016 N N . VAL A 1 136 ? -1.124 -26.788 16.567 1.00 38.53 136 VAL A N 1
ATOM 1017 C CA . VAL A 1 136 ? -1.169 -25.363 16.864 1.00 38.53 136 VAL A CA 1
ATOM 1018 C C . VAL A 1 136 ? -0.284 -25.083 18.080 1.00 38.53 136 VAL A C 1
ATOM 1020 O O . VAL A 1 136 ? -0.452 -25.711 19.130 1.00 38.53 136 VAL A O 1
ATOM 1023 N N . ARG A 1 137 ? 0.673 -24.150 17.950 1.00 46.28 137 ARG A N 1
ATOM 1024 C CA . ARG A 1 137 ? 1.553 -23.755 19.060 1.00 46.28 137 ARG A CA 1
ATOM 1025 C C . ARG A 1 137 ? 0.702 -23.444 20.287 1.00 46.28 137 ARG A C 1
ATOM 1027 O O . ARG A 1 137 ? -0.126 -22.539 20.261 1.00 46.28 137 ARG A O 1
ATOM 1034 N N . SER A 1 138 ? 0.913 -24.186 21.372 1.00 48.84 138 SER A N 1
ATOM 1035 C CA . SER A 1 138 ? 0.131 -23.964 22.585 1.00 48.84 138 SER A CA 1
ATOM 1036 C C . SER A 1 138 ? 0.333 -22.532 23.094 1.00 48.84 138 SER A C 1
ATOM 1038 O O . SER A 1 138 ? 1.448 -22.012 23.095 1.00 48.84 138 SER A O 1
ATOM 1040 N N . VAL A 1 139 ? -0.723 -21.910 23.621 1.00 48.81 139 VAL A N 1
ATOM 1041 C CA . VAL A 1 139 ? -0.664 -20.576 24.256 1.00 48.81 139 VAL A CA 1
ATOM 1042 C C . VAL A 1 139 ? 0.503 -20.469 25.254 1.00 48.81 139 VAL A C 1
ATOM 1044 O O . VAL A 1 139 ? 1.132 -19.421 25.380 1.00 48.81 139 VAL A O 1
ATOM 1047 N N . LYS A 1 140 ? 0.857 -21.581 25.916 1.00 48.50 140 LYS A N 1
ATOM 1048 C CA . LYS A 1 140 ? 1.997 -21.670 26.838 1.00 48.50 140 LYS A CA 1
ATOM 1049 C C . LYS A 1 140 ? 3.352 -21.432 26.164 1.00 48.50 140 LYS A C 1
ATOM 1051 O O . LYS A 1 140 ? 4.182 -20.758 26.766 1.00 48.50 140 LYS A O 1
ATOM 1056 N N . SER A 1 141 ? 3.587 -21.950 24.955 1.00 54.53 141 SER A N 1
ATOM 1057 C CA . SER A 1 141 ? 4.855 -21.725 24.245 1.00 54.53 141 SER A CA 1
ATOM 1058 C C . SER A 1 141 ? 4.968 -20.278 23.767 1.00 54.53 141 SER A C 1
ATOM 1060 O O . SER A 1 141 ? 6.001 -19.652 23.972 1.00 54.53 141 SER A O 1
ATOM 1062 N N . CYS A 1 142 ? 3.881 -19.696 23.246 1.00 53.97 142 CYS A N 1
ATOM 1063 C CA . CYS A 1 142 ? 3.850 -18.277 22.876 1.00 53.97 142 CYS A CA 1
ATOM 1064 C C . CYS A 1 142 ? 4.106 -17.355 24.082 1.00 53.97 142 CYS A C 1
ATOM 1066 O O . CYS A 1 142 ? 4.814 -16.357 23.965 1.00 53.97 142 CYS A O 1
ATOM 1068 N N . MET A 1 143 ? 3.567 -17.693 25.260 1.00 57.97 143 MET A N 1
ATOM 1069 C CA . MET A 1 143 ? 3.846 -16.954 26.498 1.00 57.97 143 MET A CA 1
ATOM 1070 C C . MET A 1 143 ? 5.300 -17.108 26.964 1.00 57.97 143 MET A C 1
ATOM 1072 O O . MET A 1 143 ? 5.859 -16.147 27.488 1.00 57.97 143 MET A O 1
ATOM 1076 N N . ALA A 1 144 ? 5.929 -18.270 26.766 1.00 64.44 144 ALA A N 1
ATOM 1077 C CA . ALA A 1 144 ? 7.338 -18.479 27.105 1.00 64.44 144 ALA A CA 1
ATOM 1078 C C . ALA A 1 144 ? 8.269 -17.601 26.250 1.00 64.44 144 ALA A C 1
ATOM 1080 O O . ALA A 1 144 ? 9.113 -16.903 26.816 1.00 64.44 144 ALA A O 1
ATOM 1081 N N . ASP A 1 145 ? 8.036 -17.543 24.934 1.00 59.72 145 ASP A N 1
ATOM 1082 C CA . ASP A 1 145 ? 8.781 -16.677 24.006 1.00 59.72 145 ASP A CA 1
ATOM 1083 C C . ASP A 1 145 ? 8.647 -15.192 24.385 1.00 59.72 145 ASP A C 1
ATOM 1085 O O . ASP A 1 145 ? 9.612 -14.431 24.323 1.00 59.72 145 ASP A O 1
ATOM 1089 N N . LEU A 1 146 ? 7.453 -14.765 24.818 1.00 61.97 146 LEU A N 1
ATOM 1090 C CA . LEU A 1 146 ? 7.212 -13.392 25.277 1.00 61.97 146 LEU A CA 1
ATOM 1091 C C . LEU A 1 146 ? 7.971 -13.071 26.563 1.00 61.97 146 LEU A C 1
ATOM 1093 O O . LEU A 1 146 ? 8.568 -12.001 26.663 1.00 61.97 146 LEU A O 1
ATOM 1097 N N . ILE A 1 147 ? 7.970 -13.994 27.526 1.00 65.62 147 ILE A N 1
ATOM 1098 C CA . ILE A 1 147 ? 8.698 -13.840 28.790 1.00 65.62 147 ILE A CA 1
ATOM 1099 C C . ILE A 1 147 ? 10.209 -13.783 28.531 1.00 65.62 147 ILE A C 1
ATOM 1101 O O . ILE A 1 147 ? 10.920 -13.015 29.179 1.00 65.62 147 ILE A O 1
ATOM 1105 N N . GLU A 1 148 ? 10.723 -14.582 27.598 1.00 65.50 148 GLU A N 1
ATOM 1106 C CA . GLU A 1 148 ? 12.135 -14.559 27.214 1.00 65.50 148 GLU A CA 1
ATOM 1107 C C . GLU A 1 148 ? 12.508 -13.268 26.467 1.00 65.50 148 GLU A C 1
ATOM 1109 O O . GLU A 1 148 ? 13.494 -12.611 26.820 1.00 65.50 148 GLU A O 1
ATOM 1114 N N . ALA A 1 149 ? 11.670 -12.828 25.523 1.00 60.00 149 ALA A N 1
ATOM 1115 C CA . ALA A 1 149 ? 11.834 -11.552 24.832 1.00 60.00 149 ALA A CA 1
ATOM 1116 C C . ALA A 1 149 ? 11.831 -10.369 25.817 1.00 60.00 149 ALA A C 1
ATOM 1118 O O . ALA A 1 149 ? 12.713 -9.512 25.748 1.00 60.00 149 ALA A O 1
ATOM 1119 N N . GLU A 1 150 ? 10.907 -10.344 26.781 1.00 62.09 150 GLU A N 1
ATOM 1120 C CA . GLU A 1 150 ? 10.827 -9.309 27.818 1.00 62.09 150 GLU A CA 1
ATOM 1121 C C . GLU A 1 150 ? 12.065 -9.306 28.731 1.00 62.09 150 GLU A C 1
ATOM 1123 O O . GLU A 1 150 ? 12.615 -8.243 29.025 1.00 62.09 150 GLU A O 1
ATOM 1128 N N . LYS A 1 151 ? 12.581 -10.484 29.107 1.00 62.72 151 LYS A N 1
ATOM 1129 C CA . LYS A 1 151 ? 13.834 -10.606 29.877 1.00 62.72 151 LYS A CA 1
ATOM 1130 C C . LYS A 1 151 ? 15.047 -10.060 29.115 1.00 62.72 151 LYS A C 1
ATOM 1132 O O . LYS A 1 151 ? 15.933 -9.464 29.729 1.00 62.72 151 LYS A O 1
ATOM 1137 N N . SER A 1 152 ? 15.080 -10.229 27.792 1.00 56.03 152 SER A N 1
ATOM 1138 C CA . SER A 1 152 ? 16.156 -9.723 26.923 1.00 56.03 152 SER A CA 1
ATOM 1139 C C . SER A 1 152 ? 16.032 -8.222 26.587 1.00 56.03 152 SER A C 1
ATOM 1141 O O . SER A 1 152 ? 17.022 -7.559 26.285 1.00 56.03 152 SER A O 1
ATOM 1143 N N . SER A 1 153 ? 14.823 -7.661 26.708 1.00 54.97 153 SER A N 1
ATOM 1144 C CA . SER A 1 153 ? 14.423 -6.307 26.287 1.00 54.97 153 SER A CA 1
ATOM 1145 C C . SER A 1 153 ? 14.967 -5.159 27.151 1.00 54.97 153 SER A C 1
ATOM 1147 O O . SER A 1 153 ? 14.647 -3.997 26.886 1.00 54.97 153 SER A O 1
ATOM 1149 N N . SER A 1 154 ? 15.760 -5.415 28.194 1.00 51.56 154 SER A N 1
ATOM 1150 C CA . SER A 1 154 ? 16.067 -4.363 29.175 1.00 51.56 154 SER A CA 1
ATOM 1151 C C . SER A 1 154 ? 16.966 -3.226 28.655 1.00 51.56 154 SER A C 1
ATOM 1153 O O . SER A 1 154 ? 17.024 -2.192 29.320 1.00 51.56 154 SER A O 1
ATOM 1155 N N . GLN A 1 155 ? 17.606 -3.337 27.475 1.00 54.09 155 GLN A N 1
ATOM 1156 C CA . GLN A 1 155 ? 18.434 -2.247 26.911 1.00 54.09 155 GLN A CA 1
ATOM 1157 C C . GLN A 1 155 ? 18.442 -2.083 25.371 1.00 54.09 155 GLN A C 1
ATOM 1159 O O . GLN A 1 155 ? 19.119 -1.180 24.877 1.00 54.09 155 GLN A O 1
ATOM 1164 N N . THR A 1 156 ? 17.707 -2.871 24.575 1.00 55.16 156 THR A N 1
ATOM 1165 C CA . THR A 1 156 ? 17.715 -2.732 23.097 1.00 55.16 156 THR A CA 1
ATOM 1166 C C . THR A 1 156 ? 16.320 -2.968 22.504 1.00 55.16 156 THR A C 1
ATOM 1168 O O . THR A 1 156 ? 15.636 -3.889 22.953 1.00 55.16 156 THR A O 1
ATOM 1171 N N . PRO A 1 157 ? 15.860 -2.158 21.524 1.00 65.06 157 PRO A N 1
ATOM 1172 C CA . PRO A 1 157 ? 14.604 -2.419 20.825 1.00 65.06 157 PRO A CA 1
ATOM 1173 C C . PRO A 1 157 ? 14.604 -3.814 20.191 1.00 65.06 157 PRO A C 1
ATOM 1175 O O . PRO A 1 157 ? 15.587 -4.209 19.569 1.00 65.06 157 PRO A O 1
ATOM 1178 N N . ILE A 1 158 ? 13.497 -4.546 20.336 1.00 70.00 158 ILE A N 1
ATOM 1179 C CA . ILE A 1 158 ? 13.315 -5.853 19.693 1.00 70.00 158 ILE A CA 1
ATOM 1180 C C . ILE A 1 158 ? 13.395 -5.664 18.173 1.00 70.00 158 ILE A C 1
ATOM 1182 O O . ILE A 1 158 ? 12.682 -4.825 17.619 1.00 70.00 158 I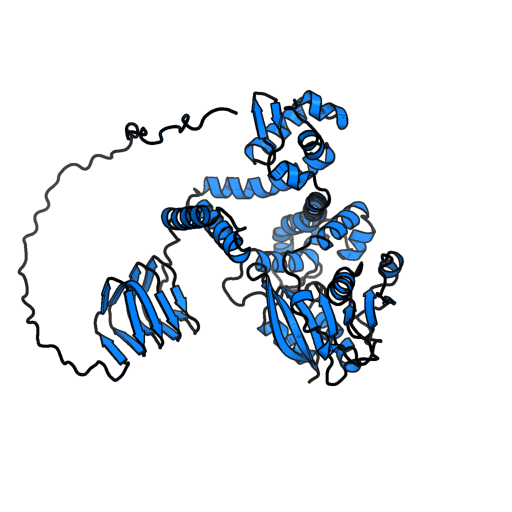LE A O 1
ATOM 1186 N N . GLU A 1 159 ? 14.233 -6.463 17.511 1.00 74.62 159 GLU A N 1
ATOM 1187 C CA . GLU A 1 159 ? 14.366 -6.495 16.051 1.00 74.62 159 GLU A CA 1
ATOM 1188 C C . GLU A 1 159 ? 12.994 -6.644 15.365 1.00 74.62 159 GLU A C 1
ATOM 1190 O O . GLU A 1 159 ? 12.149 -7.428 15.807 1.00 74.62 159 GLU A O 1
ATOM 1195 N N . GLU A 1 160 ? 12.763 -5.925 14.263 1.00 74.44 160 GLU A N 1
ATOM 1196 C CA . GLU A 1 160 ? 11.460 -5.863 13.587 1.00 74.44 160 GLU A CA 1
ATOM 1197 C C . GLU A 1 160 ? 10.926 -7.244 13.177 1.00 74.44 160 GLU A C 1
ATOM 1199 O O . GLU A 1 160 ? 9.755 -7.553 13.416 1.00 74.44 160 GLU A O 1
ATOM 1204 N N . ALA A 1 161 ? 11.785 -8.103 12.619 1.00 72.38 161 ALA A N 1
ATOM 1205 C CA . ALA A 1 161 ? 11.412 -9.460 12.227 1.00 72.38 161 ALA A CA 1
ATOM 1206 C C . ALA A 1 161 ? 10.937 -10.285 13.435 1.00 72.38 161 ALA A C 1
ATOM 1208 O O . ALA A 1 161 ? 9.919 -10.978 13.373 1.00 72.38 161 ALA A O 1
ATOM 1209 N N . THR A 1 162 ? 11.631 -10.170 14.566 1.00 75.31 162 THR A N 1
ATOM 1210 C CA . THR A 1 162 ? 11.252 -10.826 15.823 1.00 75.31 162 THR A CA 1
ATOM 1211 C C . THR A 1 162 ? 9.955 -10.245 16.381 1.00 75.31 162 THR A C 1
ATOM 1213 O O . THR A 1 162 ? 9.044 -11.001 16.721 1.00 75.31 162 THR A O 1
ATOM 1216 N N . ARG A 1 163 ? 9.796 -8.917 16.370 1.00 81.50 163 ARG A N 1
ATOM 1217 C CA . ARG A 1 163 ? 8.553 -8.250 16.782 1.00 81.50 163 ARG A CA 1
ATOM 1218 C C . ARG A 1 163 ? 7.352 -8.720 15.953 1.00 81.50 163 ARG A C 1
ATOM 1220 O O . ARG A 1 163 ? 6.297 -8.993 16.524 1.00 81.50 163 ARG A O 1
ATOM 1227 N N . HIS A 1 164 ? 7.481 -8.831 14.631 1.00 76.81 164 HIS A N 1
ATOM 1228 C CA . HIS A 1 164 ? 6.394 -9.312 13.773 1.00 76.81 164 HIS A CA 1
ATOM 1229 C C . HIS A 1 164 ? 6.065 -10.793 13.993 1.00 76.81 164 HIS A C 1
ATOM 1231 O O . HIS A 1 164 ? 4.883 -11.144 14.013 1.00 76.81 164 HIS A O 1
ATOM 1237 N N . ARG A 1 165 ? 7.070 -11.652 14.217 1.00 75.00 165 ARG A N 1
ATOM 1238 C CA . ARG A 1 165 ? 6.845 -13.064 14.576 1.00 75.00 165 ARG A CA 1
ATOM 1239 C C . ARG A 1 165 ? 6.071 -13.202 15.889 1.00 75.00 165 ARG A C 1
ATOM 1241 O O . ARG A 1 165 ? 5.121 -13.983 15.952 1.00 75.00 165 ARG A O 1
ATOM 1248 N N . LEU A 1 166 ? 6.419 -12.405 16.901 1.00 78.88 166 LEU A N 1
ATOM 1249 C CA . LEU A 1 166 ? 5.713 -12.388 18.187 1.00 78.88 166 LEU A CA 1
ATOM 1250 C C . LEU A 1 166 ? 4.261 -11.922 18.036 1.00 78.88 166 LEU A C 1
ATOM 1252 O O . LEU A 1 166 ? 3.356 -12.569 18.554 1.00 78.88 166 LEU A O 1
ATOM 1256 N N . ILE A 1 167 ? 4.018 -10.841 17.286 1.00 82.50 167 ILE A N 1
ATOM 1257 C CA . ILE A 1 167 ? 2.652 -10.356 17.018 1.00 82.50 167 ILE A CA 1
ATOM 1258 C C . ILE A 1 167 ? 1.827 -11.414 16.284 1.00 82.50 167 ILE A C 1
ATOM 1260 O O . ILE A 1 167 ? 0.686 -11.657 16.662 1.00 82.50 167 ILE A O 1
ATOM 1264 N N . SER A 1 168 ? 2.404 -12.064 15.272 1.00 77.88 168 SER A N 1
ATOM 1265 C CA . SER A 1 168 ? 1.715 -13.115 14.513 1.00 77.88 168 SER A CA 1
ATOM 1266 C C . SER A 1 168 ? 1.353 -14.298 15.411 1.00 77.88 168 SER A C 1
ATOM 1268 O O . SER A 1 168 ? 0.217 -14.757 15.392 1.00 77.88 168 SER A O 1
ATOM 1270 N N . SER A 1 169 ? 2.282 -14.726 16.272 1.00 78.50 169 SER A N 1
ATOM 1271 C CA . SER A 1 169 ? 2.045 -15.808 17.238 1.00 78.50 169 SER A CA 1
ATOM 1272 C C . SER A 1 169 ? 0.953 -15.447 18.251 1.00 78.50 169 SER A C 1
ATOM 1274 O O . SER A 1 169 ? 0.122 -16.285 18.593 1.00 78.50 169 SER A O 1
ATOM 1276 N N . LEU A 1 170 ? 0.924 -14.191 18.710 1.00 83.38 170 LEU A N 1
ATOM 1277 C CA . LEU A 1 170 ? -0.110 -13.677 19.609 1.00 83.38 170 LEU A CA 1
ATOM 1278 C C . LEU A 1 170 ? -1.488 -13.616 18.950 1.00 83.38 170 LEU A C 1
ATOM 1280 O O . LEU A 1 170 ? -2.476 -13.949 19.599 1.00 83.38 170 LEU A O 1
ATOM 1284 N N . HIS A 1 171 ? -1.563 -13.190 17.688 1.00 84.56 171 HIS A N 1
ATOM 1285 C CA . HIS A 1 171 ? -2.817 -13.201 16.939 1.00 84.56 171 HIS A CA 1
ATOM 1286 C C . HIS A 1 171 ? -3.327 -14.627 16.751 1.00 84.56 171 HIS A C 1
ATOM 1288 O O . HIS A 1 171 ? -4.474 -14.881 17.096 1.00 84.56 171 HIS A O 1
ATOM 1294 N N . GLN A 1 172 ? -2.464 -15.553 16.323 1.00 81.19 172 GLN A N 1
ATOM 1295 C CA . GLN A 1 172 ? -2.833 -16.961 16.175 1.00 81.19 172 GLN A CA 1
ATOM 1296 C C . GLN A 1 172 ? -3.348 -17.537 17.499 1.00 81.19 172 GLN A C 1
ATOM 1298 O O . GLN A 1 172 ? -4.463 -18.032 17.562 1.00 81.19 172 GLN A O 1
ATOM 1303 N N . SER A 1 173 ? -2.598 -17.337 18.589 1.00 84.25 173 SER A N 1
ATOM 1304 C CA . SER A 1 173 ? -2.994 -17.819 19.920 1.00 84.25 173 SER A CA 1
ATOM 1305 C C . SER A 1 173 ? -4.335 -17.246 20.383 1.00 84.25 173 SER A C 1
ATOM 1307 O O . SER A 1 173 ? -5.067 -17.909 21.110 1.00 84.25 173 SER A O 1
ATOM 1309 N N . ALA A 1 174 ? -4.643 -15.996 20.020 1.00 87.38 174 ALA A N 1
ATOM 1310 C CA . ALA A 1 174 ? -5.935 -15.398 20.322 1.00 87.38 174 ALA A CA 1
ATOM 1311 C C . ALA A 1 174 ? -7.048 -16.063 19.505 1.00 87.38 174 ALA A C 1
ATOM 1313 O O . ALA A 1 174 ? -8.074 -16.395 20.086 1.00 87.38 174 ALA A O 1
ATOM 1314 N N . GLU A 1 175 ? -6.826 -16.296 18.208 1.00 88.19 175 GLU A N 1
ATOM 1315 C CA . GLU A 1 175 ? -7.768 -16.977 17.309 1.00 88.19 175 GLU A CA 1
ATOM 1316 C C . GLU A 1 175 ? -8.037 -18.427 17.738 1.00 88.19 175 GLU A C 1
ATOM 1318 O O . GLU A 1 175 ? -9.186 -18.857 17.731 1.00 88.19 175 GLU A O 1
ATOM 1323 N N . ASP A 1 176 ? -7.020 -19.151 18.208 1.00 86.94 176 ASP A N 1
ATOM 1324 C CA . ASP A 1 176 ? -7.157 -20.536 18.683 1.00 86.94 176 ASP A CA 1
ATOM 1325 C C . ASP A 1 176 ? -7.998 -20.654 19.965 1.00 86.94 176 ASP A C 1
ATOM 1327 O O . ASP A 1 176 ? -8.544 -21.715 20.274 1.00 86.94 176 ASP A O 1
ATOM 1331 N N . LEU A 1 177 ? -8.086 -19.565 20.733 1.00 90.25 177 LEU A N 1
ATOM 1332 C CA . LEU A 1 177 ? -8.901 -19.474 21.943 1.00 90.25 177 LEU A CA 1
ATOM 1333 C C . LEU A 1 177 ? -10.340 -19.029 21.660 1.00 90.25 177 LEU A C 1
ATOM 1335 O O . LEU A 1 177 ? -11.174 -19.098 22.567 1.00 90.25 177 LEU A O 1
ATOM 1339 N N . GLU A 1 178 ? -10.643 -18.546 20.453 1.00 92.56 178 GLU A N 1
ATOM 1340 C CA . GLU A 1 178 ? -11.975 -18.048 20.121 1.00 92.56 178 GLU A CA 1
ATOM 1341 C C . GLU A 1 178 ? -13.002 -19.181 20.120 1.00 92.56 178 GLU A C 1
ATOM 1343 O O . GLU A 1 178 ? -12.830 -20.231 19.498 1.00 92.56 178 GLU A O 1
ATOM 1348 N N . THR A 1 179 ? -14.146 -18.944 20.763 1.00 95.94 179 THR A N 1
ATOM 1349 C CA . THR A 1 179 ? -15.344 -19.713 20.428 1.00 95.94 179 THR A CA 1
ATOM 1350 C C . THR A 1 179 ? -15.878 -19.263 19.062 1.00 95.94 179 THR A C 1
ATOM 1352 O O . THR A 1 179 ? -15.593 -18.148 18.618 1.00 95.94 179 THR A O 1
ATOM 1355 N N . PRO A 1 180 ? -16.760 -20.046 18.411 1.00 96.25 180 PRO A N 1
ATOM 1356 C CA . PRO A 1 180 ? -17.398 -19.606 17.170 1.00 96.25 180 PRO A CA 1
ATOM 1357 C C . PRO A 1 180 ? -18.106 -18.247 17.284 1.00 96.25 180 PRO A C 1
ATOM 1359 O O . PRO A 1 180 ? -18.159 -17.488 16.318 1.00 96.25 180 PRO A O 1
ATOM 1362 N N . PHE A 1 181 ? -18.651 -17.918 18.461 1.00 95.44 181 PHE A N 1
ATOM 1363 C CA . PHE A 1 181 ? -19.266 -16.614 18.695 1.00 95.44 181 PHE A CA 1
ATOM 1364 C C . PHE A 1 181 ? -18.219 -15.498 18.793 1.00 95.44 181 PHE A C 1
ATOM 1366 O O . PHE A 1 181 ? -18.429 -14.430 18.217 1.00 95.44 181 PHE A O 1
ATOM 1373 N N . ASP A 1 182 ? -17.088 -15.746 19.456 1.00 94.56 182 ASP A N 1
ATOM 1374 C CA . ASP A 1 182 ? -16.003 -14.765 19.578 1.00 94.56 182 ASP A CA 1
ATOM 1375 C C . ASP A 1 182 ? -15.422 -14.409 18.207 1.00 94.56 182 ASP A C 1
ATOM 1377 O O . ASP A 1 182 ? -15.251 -13.226 17.905 1.00 94.56 182 ASP A O 1
ATOM 1381 N N . THR A 1 183 ? -15.249 -15.398 17.325 1.00 94.44 183 THR A N 1
ATOM 1382 C CA . THR A 1 183 ? -14.829 -15.164 15.937 1.00 94.44 183 THR A CA 1
ATOM 1383 C C . THR A 1 183 ? -15.806 -14.260 15.185 1.00 94.44 183 THR A C 1
ATOM 1385 O O . THR A 1 183 ? -15.390 -13.305 14.523 1.00 94.44 183 THR A O 1
ATOM 1388 N N . VAL A 1 184 ? -17.119 -14.496 15.310 1.00 94.12 184 VAL A N 1
ATOM 1389 C CA . VAL A 1 184 ? -18.137 -13.619 14.701 1.00 94.12 184 VAL A CA 1
ATOM 1390 C C . VAL A 1 184 ? -18.029 -12.202 15.258 1.00 94.12 184 VAL A C 1
ATOM 1392 O O . VAL A 1 184 ? -18.043 -11.235 14.493 1.00 94.12 184 VAL A O 1
ATOM 1395 N N . VAL A 1 185 ? -17.899 -12.059 16.578 1.00 91.75 185 VAL A N 1
ATOM 1396 C CA . VAL A 1 185 ? -17.772 -10.748 17.222 1.00 91.75 185 VAL A CA 1
ATOM 1397 C C . VAL A 1 185 ? -16.527 -10.013 16.727 1.00 91.75 185 VAL A C 1
ATOM 1399 O O . VAL A 1 185 ? -16.647 -8.840 16.367 1.00 91.75 185 VAL A O 1
ATOM 1402 N N . ARG A 1 186 ? -15.369 -10.681 16.636 1.00 92.44 186 ARG A N 1
ATOM 1403 C CA . ARG A 1 186 ? -14.121 -10.088 16.131 1.00 92.44 186 ARG A CA 1
ATOM 1404 C C . ARG A 1 186 ? -14.265 -9.583 14.697 1.00 92.44 186 ARG A C 1
ATOM 1406 O O . ARG A 1 186 ? -13.898 -8.441 14.417 1.00 92.44 186 ARG A O 1
ATOM 1413 N N . LEU A 1 187 ? -14.824 -10.393 13.798 1.00 91.44 187 LEU A N 1
ATOM 1414 C CA . LEU A 1 187 ? -15.000 -10.008 12.392 1.00 91.44 187 LEU A CA 1
ATOM 1415 C C . LEU A 1 187 ? -15.975 -8.836 12.234 1.00 91.44 187 LEU A C 1
ATOM 1417 O O . LEU A 1 187 ? -15.720 -7.911 11.463 1.00 91.44 187 LEU A O 1
ATOM 1421 N N . VAL A 1 188 ? -17.067 -8.829 13.003 1.00 89.56 188 VAL A N 1
ATOM 1422 C CA . VAL A 1 188 ? -18.023 -7.713 13.012 1.00 89.56 188 VAL A CA 1
ATOM 1423 C C . VAL A 1 188 ? -17.392 -6.444 13.610 1.00 89.56 188 VAL A C 1
ATOM 1425 O O . VAL A 1 188 ? -17.740 -5.330 13.207 1.00 89.56 188 VAL A O 1
ATOM 1428 N N . ASP A 1 189 ? -16.474 -6.579 14.569 1.00 88.88 189 ASP A N 1
ATOM 1429 C CA . ASP A 1 189 ? -15.797 -5.443 15.197 1.00 88.88 189 ASP A CA 1
ATOM 1430 C C . ASP A 1 189 ? -14.771 -4.758 14.284 1.00 88.88 189 ASP A C 1
ATOM 1432 O O . ASP A 1 189 ? -14.607 -3.539 14.363 1.00 88.88 189 ASP A O 1
ATOM 1436 N N . ALA A 1 190 ? -14.134 -5.501 13.374 1.00 84.19 190 ALA A N 1
ATOM 1437 C CA . ALA A 1 190 ? -13.067 -4.988 12.513 1.00 84.19 190 ALA A CA 1
ATOM 1438 C C . ALA A 1 190 ? -13.451 -3.686 11.779 1.00 84.19 190 ALA A C 1
ATOM 1440 O O . ALA A 1 190 ? -12.720 -2.695 11.835 1.00 84.19 190 ALA A O 1
ATOM 1441 N N . GLY A 1 191 ? -14.639 -3.635 11.164 1.00 85.56 191 GLY A N 1
ATOM 1442 C CA . GLY A 1 191 ? -15.116 -2.438 10.457 1.00 85.56 191 GLY A CA 1
ATOM 1443 C C . GLY A 1 191 ? -15.448 -1.253 11.375 1.00 85.56 191 GLY A C 1
ATOM 1444 O O . GLY A 1 191 ? -15.333 -0.092 10.970 1.00 85.56 191 GLY A O 1
ATOM 1445 N N . ARG A 1 192 ? -15.827 -1.519 12.632 1.00 92.25 192 ARG A N 1
ATOM 1446 C CA . ARG A 1 192 ? -16.188 -0.474 13.602 1.00 92.25 192 ARG A CA 1
ATOM 1447 C C . ARG A 1 192 ? -14.967 0.321 14.043 1.00 92.25 192 ARG A C 1
ATOM 1449 O O . ARG A 1 192 ? -15.056 1.544 14.134 1.00 92.25 192 ARG A O 1
ATOM 1456 N N . GLN A 1 193 ? -13.825 -0.334 14.254 1.00 92.31 193 GLN A N 1
ATOM 1457 C CA . GLN A 1 193 ? -12.602 0.352 14.683 1.00 92.31 193 GLN A CA 1
ATOM 1458 C C . GLN A 1 193 ? -12.147 1.400 13.661 1.00 92.31 193 GLN A C 1
ATOM 1460 O O . GLN A 1 193 ? -11.869 2.537 14.040 1.00 92.31 193 GLN A O 1
ATOM 1465 N N . THR A 1 194 ? -12.156 1.068 12.366 1.00 92.38 194 THR A N 1
ATOM 1466 C CA . THR A 1 194 ? -11.829 2.024 11.294 1.00 92.38 194 THR A CA 1
ATOM 1467 C C . THR A 1 194 ? -12.770 3.231 11.296 1.00 92.38 194 THR A C 1
ATOM 1469 O O . THR A 1 194 ? -12.308 4.371 11.215 1.00 92.38 194 THR A O 1
ATOM 1472 N N . ALA A 1 195 ? -14.080 3.001 11.440 1.00 94.00 195 ALA A N 1
ATOM 1473 C CA . ALA A 1 195 ? -15.062 4.082 11.509 1.00 94.00 195 ALA A CA 1
ATOM 1474 C C . ALA A 1 195 ? -14.820 4.994 12.723 1.00 94.00 195 ALA A C 1
ATOM 1476 O O . ALA A 1 195 ? -14.909 6.216 12.609 1.00 94.00 195 ALA A O 1
ATOM 1477 N N . MET A 1 196 ? -14.460 4.421 13.874 1.00 95.56 196 MET A N 1
ATOM 1478 C CA . MET A 1 196 ? -14.158 5.203 15.072 1.00 95.56 196 MET A CA 1
ATOM 1479 C C . MET A 1 196 ? -12.897 6.041 14.930 1.00 95.56 196 MET A C 1
ATOM 1481 O O . MET A 1 196 ? -12.876 7.158 15.434 1.00 95.56 196 MET A O 1
ATOM 1485 N N . VAL A 1 197 ? -11.866 5.558 14.234 1.00 94.94 197 VAL A N 1
ATOM 1486 C CA . VAL A 1 197 ? -10.687 6.387 13.946 1.00 94.94 197 VAL A CA 1
ATOM 1487 C C . VAL A 1 197 ? -11.084 7.603 13.102 1.00 94.94 197 VAL A C 1
ATOM 1489 O O . VAL A 1 197 ? -10.733 8.725 13.455 1.00 94.94 197 VAL A O 1
ATOM 1492 N N . CYS A 1 198 ? -11.900 7.419 12.062 1.00 95.06 198 CYS A N 1
ATOM 1493 C CA . CYS A 1 198 ? -12.361 8.535 11.228 1.00 95.06 198 CYS A CA 1
ATOM 1494 C C . CYS A 1 198 ? -13.202 9.543 12.034 1.00 95.06 198 CYS A C 1
ATOM 1496 O O . CYS A 1 198 ? -12.908 10.738 12.044 1.00 95.06 198 CYS A O 1
ATOM 1498 N N . ILE A 1 199 ? -14.188 9.057 12.795 1.00 96.00 199 ILE A N 1
ATOM 1499 C CA . ILE A 1 199 ? -15.039 9.900 13.650 1.00 96.00 199 ILE A CA 1
ATOM 1500 C C . ILE A 1 199 ? -14.205 10.622 14.718 1.00 96.00 199 ILE A C 1
ATOM 1502 O O . ILE A 1 199 ? -14.406 11.807 14.973 1.00 96.00 199 ILE A O 1
ATOM 1506 N N . GLY A 1 200 ? -13.248 9.928 15.337 1.00 95.56 200 GLY A N 1
ATOM 1507 C CA . GLY A 1 200 ? -12.360 10.499 16.345 1.00 95.56 200 GLY A CA 1
ATOM 1508 C C . GLY A 1 200 ? -11.494 11.631 15.801 1.00 95.56 200 GLY A C 1
ATOM 1509 O O . GLY A 1 200 ? -11.318 12.641 16.486 1.00 95.56 200 GLY A O 1
ATOM 1510 N N . GLY A 1 201 ? -11.004 11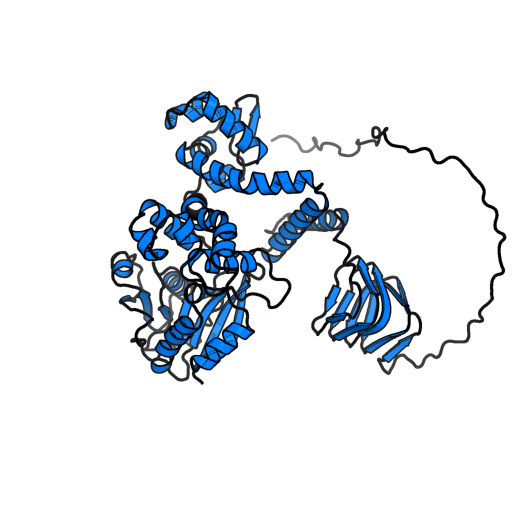.495 14.568 1.00 94.19 201 GLY A N 1
ATOM 1511 C CA . GLY A 1 201 ? -10.302 12.566 13.870 1.00 94.19 201 GLY A CA 1
ATOM 1512 C C . GLY A 1 201 ? -11.218 13.741 13.510 1.00 94.19 201 GLY A C 1
ATOM 1513 O O . GLY A 1 201 ? -10.848 14.884 13.773 1.00 94.19 201 GLY A O 1
ATOM 1514 N N . ASP A 1 202 ? -12.433 13.479 13.005 1.00 93.88 202 ASP A N 1
ATOM 1515 C CA . ASP A 1 202 ? -13.399 14.527 12.609 1.00 93.88 202 ASP A CA 1
ATOM 1516 C C . ASP A 1 202 ? -13.833 15.387 13.797 1.00 93.88 202 ASP A C 1
ATOM 1518 O O . ASP A 1 202 ? -13.953 16.609 13.703 1.00 93.88 202 ASP A O 1
ATOM 1522 N N . LEU A 1 203 ? -14.042 14.737 14.940 1.00 95.88 203 LEU A N 1
ATOM 1523 C CA . LEU A 1 203 ? -14.442 15.385 16.184 1.00 95.88 203 LEU A CA 1
ATOM 1524 C C . LEU A 1 203 ? -13.255 15.987 16.951 1.00 95.88 203 LEU A C 1
ATOM 1526 O O . LEU A 1 203 ? -13.460 16.634 17.977 1.00 95.88 203 LEU A O 1
ATOM 1530 N N . GLY A 1 204 ? -12.019 15.775 16.486 1.00 95.19 204 GLY A N 1
ATOM 1531 C CA . GLY A 1 204 ? -10.803 16.247 17.150 1.00 95.19 204 GLY A CA 1
ATOM 1532 C C . GLY A 1 204 ? -10.487 15.546 18.477 1.00 95.19 204 GLY A C 1
ATOM 1533 O O . GLY A 1 204 ? -9.663 16.046 19.241 1.00 95.19 204 GLY A O 1
ATOM 1534 N N . ILE A 1 205 ? -11.099 14.389 18.754 1.00 96.81 205 ILE A N 1
ATOM 1535 C CA . ILE A 1 205 ? -11.003 13.667 20.034 1.00 96.81 205 ILE A CA 1
ATOM 1536 C C . ILE A 1 205 ? -9.553 13.289 20.348 1.00 96.81 205 ILE A C 1
ATOM 1538 O O . ILE A 1 205 ? -9.059 13.592 21.435 1.00 96.81 205 ILE A O 1
ATOM 1542 N N . PHE A 1 206 ? -8.847 12.657 19.402 1.00 96.62 206 PHE A N 1
ATOM 1543 C CA . PHE A 1 206 ? -7.475 12.191 19.639 1.00 96.62 206 PHE A CA 1
ATOM 1544 C C . PHE A 1 206 ? -6.531 13.349 19.959 1.00 96.62 206 PHE A C 1
ATOM 1546 O O . PHE A 1 206 ? -5.763 13.277 20.917 1.00 96.62 206 PHE A O 1
ATOM 1553 N N . LYS A 1 207 ? -6.646 14.446 19.203 1.00 96.06 207 LYS A N 1
ATOM 1554 C CA . LYS A 1 207 ? -5.857 15.659 19.418 1.00 96.06 207 LYS A CA 1
ATOM 1555 C C . LYS A 1 207 ? -6.145 16.276 20.789 1.00 96.06 207 LYS A C 1
ATOM 1557 O O . LYS A 1 207 ? -5.209 16.522 21.544 1.00 96.06 207 LYS A O 1
ATOM 1562 N N . SER A 1 208 ? -7.419 16.466 21.140 1.00 96.50 208 SER A N 1
ATOM 1563 C CA . SER A 1 208 ? -7.805 17.051 22.431 1.00 96.50 208 SER A CA 1
ATOM 1564 C C . SER A 1 208 ? -7.302 16.237 23.624 1.00 96.50 208 SER A C 1
ATOM 1566 O O . SER A 1 208 ? -6.831 16.815 24.602 1.00 96.50 208 SER A O 1
ATOM 1568 N N . LEU A 1 209 ? -7.355 14.906 23.545 1.00 97.00 209 LEU A N 1
ATOM 1569 C CA . LEU A 1 209 ? -6.862 14.033 24.612 1.00 97.00 209 LEU A CA 1
ATOM 1570 C C . LEU A 1 209 ? -5.337 14.060 24.744 1.00 97.00 209 LEU A C 1
ATOM 1572 O O . LEU A 1 209 ? -4.833 14.036 25.862 1.00 97.00 209 LEU A O 1
ATOM 1576 N N . VAL A 1 210 ? -4.609 14.119 23.626 1.00 97.12 210 VAL A N 1
ATOM 1577 C CA . VAL A 1 210 ? -3.138 14.201 23.613 1.00 97.12 210 VAL A CA 1
ATOM 1578 C C . VAL A 1 210 ? -2.633 15.541 24.151 1.00 97.12 210 VAL A C 1
ATOM 1580 O O . VAL A 1 210 ? -1.618 15.582 24.844 1.00 97.12 210 VAL A O 1
ATOM 1583 N N . GLU A 1 211 ? -3.331 16.636 23.849 1.00 95.94 211 GLU A N 1
ATOM 1584 C CA . GLU A 1 211 ? -2.970 17.983 24.310 1.00 95.94 211 GLU A CA 1
ATOM 1585 C C . GLU A 1 211 ? -3.344 18.232 25.782 1.00 95.94 211 GLU A C 1
ATOM 1587 O O . GLU A 1 211 ? -2.781 19.120 26.433 1.00 95.94 211 GLU A O 1
ATOM 1592 N N . SER A 1 212 ? -4.282 17.457 26.330 1.00 96.31 212 SER A N 1
ATOM 1593 C CA . SER A 1 212 ? -4.741 17.624 27.705 1.00 96.31 212 SER A CA 1
ATOM 1594 C C . SER A 1 212 ? -3.776 17.023 28.728 1.00 96.31 212 SER A C 1
ATOM 1596 O O . SER A 1 212 ? -3.296 15.902 28.599 1.00 96.31 212 SER A O 1
ATOM 1598 N N . LYS A 1 213 ? -3.555 17.756 29.825 1.00 94.88 213 LYS A N 1
ATOM 1599 C CA . LYS A 1 213 ? -2.789 17.286 30.998 1.00 94.88 213 LYS A CA 1
ATOM 1600 C C . LYS A 1 213 ? -3.656 16.609 32.063 1.00 94.88 213 LYS A C 1
ATOM 1602 O O . LYS A 1 213 ? -3.134 16.170 33.084 1.00 94.88 213 LYS A O 1
ATOM 1607 N N . ARG A 1 214 ? -4.974 16.580 31.864 1.00 97.06 214 ARG A N 1
ATOM 1608 C CA . ARG A 1 214 ? -5.957 15.992 32.784 1.00 97.06 214 ARG A CA 1
ATOM 1609 C C . ARG A 1 214 ? -6.998 15.177 32.012 1.00 97.06 214 ARG A C 1
ATOM 1611 O O . ARG A 1 214 ? -7.140 15.394 30.805 1.00 97.06 214 ARG A O 1
ATOM 1618 N N . PRO A 1 215 ? -7.768 14.310 32.684 1.00 97.81 215 PRO A N 1
ATOM 1619 C CA . PRO A 1 215 ? -8.914 13.680 32.051 1.00 97.81 215 PRO A CA 1
ATOM 1620 C C . PRO A 1 215 ? -9.925 14.716 31.532 1.00 97.81 215 PRO A C 1
ATOM 1622 O O . PRO A 1 215 ? -10.080 15.796 32.120 1.00 97.81 215 PRO A O 1
ATOM 1625 N N . LEU A 1 216 ? -10.568 14.392 30.410 1.00 98.19 216 LEU A N 1
ATOM 1626 C CA . LEU A 1 216 ? -11.620 15.191 29.777 1.00 98.19 216 LEU A CA 1
ATOM 1627 C C . LEU A 1 216 ? -12.953 14.443 29.822 1.00 98.19 216 LEU A C 1
ATOM 1629 O O . LEU A 1 216 ? -12.979 13.230 29.605 1.00 98.19 216 LEU A O 1
ATOM 1633 N N . SER A 1 217 ? -14.050 15.164 30.051 1.00 98.19 217 SER A N 1
ATOM 1634 C CA . SER A 1 217 ? -15.402 14.594 29.963 1.00 98.19 217 SER A CA 1
ATOM 1635 C C . SER A 1 217 ? -15.969 14.619 28.544 1.00 98.19 217 SER A C 1
ATOM 1637 O O . SER A 1 217 ? -15.467 15.337 27.670 1.00 98.19 217 SER A O 1
ATOM 1639 N N . SER A 1 218 ? -17.058 13.882 28.306 1.00 98.00 218 SER A N 1
ATOM 1640 C CA . SER A 1 218 ? -17.778 13.940 27.025 1.00 98.00 218 SER A CA 1
ATOM 1641 C C . SER A 1 218 ? -18.275 15.349 26.699 1.00 98.00 218 SER A C 1
ATOM 1643 O O . SER A 1 218 ? -18.229 15.766 25.544 1.00 98.00 218 SER A O 1
ATOM 1645 N N . GLU A 1 219 ? -18.713 16.109 27.708 1.00 97.62 219 GLU A N 1
ATOM 1646 C CA . GLU A 1 219 ? -19.149 17.499 27.533 1.00 97.62 219 GLU A CA 1
ATOM 1647 C C . GLU A 1 219 ? -17.994 18.411 27.106 1.00 97.62 219 GLU A C 1
ATOM 1649 O O . GLU A 1 219 ? -18.172 19.309 26.287 1.00 97.62 219 GLU A O 1
ATOM 1654 N N . GLU A 1 220 ? -16.789 18.181 27.623 1.00 97.50 220 GLU A N 1
ATOM 1655 C CA . GLU A 1 220 ? -15.610 18.954 27.237 1.00 97.50 220 GLU A CA 1
ATOM 1656 C C . GLU A 1 220 ? -15.130 18.610 25.828 1.00 97.50 220 GLU A C 1
ATOM 1658 O O . GLU A 1 220 ? -14.843 19.521 25.049 1.00 97.50 220 GLU A O 1
ATOM 1663 N N . LEU A 1 221 ? -15.109 17.322 25.481 1.00 97.00 221 LEU A N 1
ATOM 1664 C CA . LEU A 1 221 ? -14.758 16.836 24.143 1.00 97.00 221 LEU A CA 1
ATOM 1665 C C . LEU A 1 221 ? -15.768 17.283 23.072 1.00 97.00 221 LEU A C 1
ATOM 1667 O O . LEU A 1 221 ? -15.398 17.493 21.919 1.00 97.00 221 LEU A O 1
ATOM 1671 N N . ALA A 1 222 ? -17.031 17.493 23.446 1.00 96.50 222 ALA A N 1
ATOM 1672 C CA . ALA A 1 222 ? -18.066 18.002 22.549 1.00 96.50 222 ALA A CA 1
ATOM 1673 C C . ALA A 1 222 ? -17.872 19.479 22.145 1.00 96.50 222 ALA A C 1
ATOM 1675 O O . ALA A 1 222 ? -18.355 19.897 21.090 1.00 96.50 222 ALA A O 1
ATOM 1676 N N . LYS A 1 223 ? -17.173 20.295 22.951 1.00 91.31 223 LYS A N 1
ATOM 1677 C CA . LYS A 1 223 ? -17.119 21.763 22.770 1.00 91.31 223 LYS A CA 1
ATOM 1678 C C . LYS A 1 223 ? -16.498 22.198 21.443 1.00 91.31 223 LYS A C 1
ATOM 1680 O O . LYS A 1 223 ? -16.975 23.160 20.843 1.00 91.31 223 LYS A O 1
ATOM 1685 N N . SER A 1 224 ? -15.441 21.523 20.992 1.00 79.69 224 SER A N 1
ATOM 1686 C CA . SER A 1 224 ? -14.710 21.887 19.769 1.00 79.69 224 SER A CA 1
ATOM 1687 C C . SER A 1 224 ? -15.479 21.539 18.491 1.00 79.69 224 SER A C 1
ATOM 1689 O O . SER A 1 224 ? -15.395 22.275 17.510 1.00 79.69 224 SER A O 1
ATOM 1691 N N . SER A 1 225 ? -16.254 20.452 18.515 1.00 85.69 225 SER A N 1
ATOM 1692 C CA . SER A 1 225 ? -16.987 19.911 17.363 1.00 85.69 225 SER A CA 1
ATOM 1693 C C . SER A 1 225 ? -18.477 20.266 17.348 1.00 85.69 225 SER A C 1
ATOM 1695 O O . SER A 1 225 ? -19.142 20.060 16.335 1.00 85.69 225 SER A O 1
ATOM 1697 N N . ARG A 1 226 ? -19.013 20.815 18.449 1.00 89.62 226 ARG A N 1
ATOM 1698 C CA . ARG A 1 226 ? -20.455 21.045 18.681 1.00 89.62 226 ARG A CA 1
ATOM 1699 C C . ARG A 1 226 ? -21.301 19.770 18.577 1.00 89.62 226 ARG A C 1
ATOM 1701 O O . ARG A 1 226 ? -22.494 19.844 18.288 1.00 89.62 226 ARG A O 1
ATOM 1708 N N . ALA A 1 227 ? -20.688 18.610 18.797 1.00 95.88 227 ALA A N 1
ATOM 1709 C CA . ALA A 1 227 ? -21.398 17.343 18.861 1.00 95.88 227 ALA A CA 1
ATOM 1710 C C . ALA A 1 227 ? -22.276 17.261 20.121 1.00 95.88 227 ALA A C 1
ATOM 1712 O O . ALA A 1 227 ? -22.042 17.955 21.107 1.00 95.88 227 ALA A O 1
ATOM 1713 N N . ASP A 1 228 ? -23.277 16.382 20.103 1.00 97.50 228 ASP A N 1
ATOM 1714 C CA . ASP A 1 228 ? -24.063 16.063 21.295 1.00 97.50 228 ASP A CA 1
ATOM 1715 C C . ASP A 1 228 ? -23.169 15.330 22.324 1.00 97.50 228 ASP A C 1
ATOM 1717 O O . ASP A 1 228 ? -22.603 14.283 21.985 1.00 97.50 228 ASP A O 1
ATOM 1721 N N . PRO A 1 229 ? -23.037 15.818 23.575 1.00 97.19 229 PRO A N 1
ATOM 1722 C CA . PRO A 1 229 ? -22.262 15.140 24.616 1.00 97.19 229 PRO A CA 1
ATOM 1723 C C . PRO A 1 229 ? -22.669 13.679 24.848 1.00 97.19 229 PRO A C 1
ATOM 1725 O O . PRO A 1 229 ? -21.815 12.836 25.126 1.00 97.19 229 PRO A O 1
ATOM 1728 N N . LEU A 1 230 ? -23.950 13.333 24.687 1.00 97.69 230 LEU A N 1
ATOM 1729 C CA . LEU A 1 230 ? -24.417 11.953 24.813 1.00 97.69 230 LEU A CA 1
ATOM 1730 C C . LEU A 1 230 ? -23.912 11.080 23.657 1.00 97.69 230 LEU A C 1
ATOM 1732 O O . LEU A 1 230 ? -23.585 9.907 23.864 1.00 97.69 230 LEU A O 1
ATOM 1736 N N . LEU A 1 231 ? -23.823 11.636 22.446 1.00 97.75 231 LEU A N 1
ATOM 1737 C CA . LEU A 1 231 ? -23.211 10.950 21.309 1.00 97.75 231 LEU A CA 1
ATOM 1738 C C . LEU A 1 231 ? -21.711 10.744 21.547 1.00 97.75 231 LEU A C 1
ATOM 1740 O O . LEU A 1 231 ? -21.230 9.627 21.350 1.00 97.75 231 LEU A O 1
ATOM 1744 N N . ILE A 1 232 ? -21.002 11.768 22.035 1.00 98.12 232 ILE A N 1
ATOM 1745 C CA . ILE A 1 232 ? -19.590 11.640 22.423 1.00 98.12 232 ILE A CA 1
ATOM 1746 C C . ILE A 1 232 ? -19.428 10.520 23.449 1.00 98.12 232 ILE A C 1
ATOM 1748 O O . ILE A 1 232 ? -18.668 9.592 23.202 1.00 98.12 232 ILE A O 1
ATOM 1752 N N . SER A 1 233 ? -20.218 10.501 24.522 1.00 97.69 233 SER A N 1
ATOM 1753 C CA . SER A 1 233 ? -20.156 9.441 25.540 1.00 97.69 233 SER A CA 1
ATOM 1754 C C . SER A 1 233 ? -20.365 8.029 24.965 1.00 97.69 233 SER A C 1
ATOM 1756 O O . SER A 1 233 ? -19.724 7.062 25.388 1.00 97.69 233 SER A O 1
ATOM 1758 N N . ARG A 1 234 ? -21.243 7.868 23.965 1.00 97.81 234 ARG A N 1
ATOM 1759 C CA . ARG A 1 234 ? -21.434 6.583 23.259 1.00 97.81 234 ARG A CA 1
ATOM 1760 C C . ARG A 1 234 ? -20.200 6.183 22.450 1.00 97.81 234 ARG A C 1
ATOM 1762 O O . ARG A 1 234 ? -19.807 5.021 22.512 1.00 97.81 234 ARG A O 1
ATOM 1769 N N . ILE A 1 235 ? -19.607 7.128 21.722 1.00 97.56 235 ILE A N 1
ATOM 1770 C CA . ILE A 1 235 ? -18.380 6.920 20.939 1.00 97.56 235 ILE A CA 1
ATOM 1771 C C . ILE A 1 235 ? -17.218 6.564 21.872 1.00 97.56 235 ILE A C 1
ATOM 1773 O O . ILE A 1 235 ? -16.537 5.561 21.658 1.00 97.56 235 ILE A O 1
ATOM 1777 N N . MET A 1 236 ? -17.040 7.334 22.948 1.00 97.69 236 MET A N 1
ATOM 1778 C CA . MET A 1 236 ? -15.958 7.145 23.908 1.00 97.69 236 MET A CA 1
ATOM 1779 C C . MET A 1 236 ? -16.037 5.788 24.604 1.00 97.69 236 MET A C 1
ATOM 1781 O O . MET A 1 236 ? -15.014 5.122 24.716 1.00 97.69 236 MET A O 1
ATOM 1785 N N . ARG A 1 237 ? -17.235 5.314 24.982 1.00 97.44 237 ARG A N 1
ATOM 1786 C CA . ARG A 1 237 ? -17.408 3.960 25.546 1.00 97.44 237 ARG A CA 1
ATOM 1787 C C . ARG A 1 237 ? -16.832 2.870 24.647 1.00 97.44 237 ARG A C 1
ATOM 1789 O O . ARG A 1 237 ? -16.132 1.985 25.131 1.00 97.44 237 ARG A O 1
ATOM 1796 N N . TYR A 1 238 ? -17.101 2.940 23.345 1.00 97.12 238 TYR A N 1
ATOM 1797 C CA . TYR A 1 238 ? -16.539 1.977 22.405 1.00 97.12 238 TYR A CA 1
ATOM 1798 C C . TYR A 1 238 ? -15.028 2.189 22.219 1.00 97.12 238 TYR A C 1
ATOM 1800 O O . TYR A 1 238 ? -14.266 1.231 22.284 1.00 97.12 238 TYR A O 1
ATOM 1808 N N . MET A 1 239 ? -14.563 3.434 22.062 1.00 96.88 239 MET A N 1
ATOM 1809 C CA . MET A 1 239 ? -13.128 3.729 21.924 1.00 96.88 239 MET A CA 1
ATOM 1810 C C . MET A 1 239 ? -12.301 3.252 23.124 1.00 96.88 239 MET A C 1
ATOM 1812 O O . MET A 1 239 ? -11.171 2.799 22.936 1.00 96.88 239 MET A O 1
ATOM 1816 N N . VAL A 1 240 ? -12.852 3.323 24.336 1.00 96.81 240 VAL A N 1
ATOM 1817 C CA . VAL A 1 240 ? -12.241 2.779 25.556 1.00 96.81 240 VAL A CA 1
ATOM 1818 C C . VAL A 1 240 ? -12.204 1.252 25.503 1.00 96.81 240 VAL A C 1
ATOM 1820 O O . VAL A 1 240 ? -11.134 0.667 25.669 1.00 96.81 240 VAL A O 1
ATOM 1823 N N . ALA A 1 241 ? -13.328 0.597 25.187 1.00 93.81 241 ALA A N 1
ATOM 1824 C CA . ALA A 1 241 ? -13.401 -0.864 25.082 1.00 93.81 241 ALA A CA 1
ATOM 1825 C C . ALA A 1 241 ? -12.435 -1.436 24.022 1.00 93.81 241 ALA A C 1
ATOM 1827 O O . ALA A 1 241 ? -11.763 -2.438 24.266 1.00 93.81 241 ALA A O 1
ATOM 1828 N N . SER A 1 242 ? -12.282 -0.752 22.884 1.00 92.19 242 SER A N 1
ATOM 1829 C CA . SER A 1 242 ? -11.338 -1.109 21.810 1.00 92.19 242 SER A CA 1
ATOM 1830 C C . SER A 1 242 ? -9.907 -0.599 22.053 1.00 92.19 242 SER A C 1
ATOM 1832 O O . SER A 1 242 ? -9.025 -0.747 21.196 1.00 92.19 242 SER A O 1
ATOM 1834 N N . ARG A 1 243 ? -9.644 -0.006 23.229 1.00 93.12 243 ARG A N 1
ATOM 1835 C CA . ARG A 1 243 ? -8.330 0.496 23.675 1.00 93.12 243 ARG A CA 1
ATOM 1836 C C . ARG A 1 243 ? -7.729 1.562 22.750 1.00 93.12 243 ARG A C 1
ATOM 1838 O O . ARG A 1 243 ? -6.509 1.693 22.658 1.00 93.12 243 ARG A O 1
ATOM 1845 N N . LEU A 1 244 ? -8.575 2.299 22.031 1.00 94.31 244 LEU A N 1
ATOM 1846 C CA . LEU A 1 244 ? -8.189 3.470 21.237 1.00 94.31 244 LEU A CA 1
ATOM 1847 C C . LEU A 1 244 ? -7.945 4.684 22.146 1.00 94.31 244 LEU A C 1
ATOM 1849 O O . LEU A 1 244 ? -7.129 5.546 21.821 1.00 94.31 244 LEU A O 1
ATOM 1853 N N . VAL A 1 245 ? -8.626 4.730 23.294 1.00 96.38 245 VAL A N 1
ATOM 1854 C CA . VAL A 1 245 ? -8.573 5.780 24.325 1.00 96.38 245 VAL A CA 1
ATOM 1855 C C . VAL A 1 245 ? -8.535 5.128 25.719 1.00 96.38 245 VAL A C 1
ATOM 1857 O O . VAL A 1 245 ? -8.952 3.982 25.864 1.00 96.38 245 VAL A O 1
ATOM 1860 N N . GLY A 1 246 ? -7.996 5.817 26.730 1.00 95.88 246 GLY A N 1
ATOM 1861 C CA . GLY A 1 246 ? -8.035 5.386 28.133 1.00 95.88 246 GLY A CA 1
ATOM 1862 C C . GLY A 1 246 ? -9.171 6.042 28.930 1.00 95.88 246 GLY A C 1
ATOM 1863 O O . GLY A 1 246 ? -9.636 7.126 28.585 1.00 95.88 246 GLY A O 1
ATOM 1864 N N . GLU A 1 247 ? -9.587 5.410 30.027 1.00 96.25 247 GLU A N 1
ATOM 1865 C CA . GLU A 1 247 ? -10.610 5.917 30.951 1.00 96.25 247 GLU A CA 1
ATOM 1866 C C . GLU A 1 247 ? -10.093 5.816 32.391 1.00 96.25 247 GLU A C 1
ATOM 1868 O O . GLU A 1 247 ? -9.579 4.774 32.798 1.00 96.25 247 GLU A O 1
ATOM 1873 N N . THR A 1 248 ? -10.188 6.906 33.154 1.00 96.62 248 THR A N 1
ATOM 1874 C CA . THR A 1 248 ? -9.722 6.972 34.556 1.00 96.62 248 THR A CA 1
ATOM 1875 C C . THR A 1 248 ? -10.865 7.000 35.567 1.00 96.62 248 THR A C 1
ATOM 1877 O O . THR A 1 248 ? -10.630 6.968 36.772 1.00 96.62 248 THR A O 1
ATOM 1880 N N . GLY A 1 249 ? -12.103 7.105 35.093 1.00 93.75 249 GLY A N 1
ATOM 1881 C CA . GLY A 1 249 ? -13.308 7.161 35.906 1.00 93.75 249 GLY A CA 1
ATOM 1882 C C . GLY A 1 249 ? -14.542 7.423 35.040 1.00 93.75 249 GLY A C 1
ATOM 1883 O O . GLY A 1 249 ? -14.399 7.625 33.833 1.00 93.75 249 GLY A O 1
ATOM 1884 N N . PRO A 1 250 ? -15.746 7.440 35.637 1.00 96.50 250 PRO A N 1
ATOM 1885 C CA . PRO A 1 250 ? -16.983 7.666 34.897 1.00 96.50 250 PRO A CA 1
ATOM 1886 C C . PRO A 1 250 ? -16.935 8.976 34.105 1.00 96.50 250 PRO A C 1
ATOM 1888 O O . PRO A 1 250 ? -16.791 10.042 34.699 1.00 96.50 250 PRO A O 1
ATOM 1891 N N . ASP A 1 251 ? -17.059 8.884 32.777 1.00 97.38 251 ASP A N 1
ATOM 1892 C CA . ASP A 1 251 ? -16.997 10.032 31.859 1.00 97.38 251 ASP A CA 1
ATOM 1893 C C . ASP A 1 251 ? -15.704 10.860 32.011 1.00 97.38 251 ASP A C 1
ATOM 1895 O O . ASP A 1 251 ? -15.735 12.089 32.019 1.00 97.38 251 ASP A O 1
ATOM 1899 N N . GLN A 1 252 ? -14.561 10.191 32.202 1.00 98.00 252 GLN A N 1
ATOM 1900 C CA . GLN A 1 252 ? -13.244 10.822 32.327 1.00 98.00 252 GLN A CA 1
ATOM 1901 C C . GLN A 1 252 ? -12.217 10.088 31.459 1.00 98.00 252 GLN A C 1
ATOM 1903 O O . GLN A 1 252 ? -11.729 9.013 31.819 1.00 98.00 252 GLN A O 1
ATOM 1908 N N . TYR A 1 253 ? -11.867 10.692 30.323 1.00 98.19 253 TYR A N 1
ATOM 1909 C CA . TYR A 1 253 ? -11.044 10.076 29.282 1.00 98.19 253 TYR A CA 1
ATOM 1910 C C . TYR A 1 253 ? -9.638 10.671 29.214 1.00 98.19 253 TYR A C 1
ATOM 1912 O O . TYR A 1 253 ? -9.450 11.878 29.376 1.00 98.19 253 TYR A O 1
ATOM 1920 N N . VAL A 1 254 ? -8.650 9.825 28.921 1.00 97.94 254 VAL A N 1
ATOM 1921 C CA . VAL A 1 254 ? -7.228 10.185 28.791 1.00 97.94 254 VAL A CA 1
ATOM 1922 C C . VAL A 1 254 ? -6.611 9.553 27.545 1.00 97.94 254 VAL A C 1
ATOM 1924 O O . VAL A 1 254 ? -7.089 8.533 27.048 1.00 97.94 254 VAL A O 1
ATOM 1927 N N . ALA A 1 255 ? -5.518 10.124 27.039 1.00 96.81 255 ALA A N 1
ATOM 1928 C CA . ALA A 1 255 ? -4.780 9.517 25.936 1.00 96.81 255 ALA A CA 1
ATOM 1929 C C . ALA A 1 255 ? -4.179 8.151 26.330 1.00 96.81 255 ALA A C 1
ATOM 1931 O O . ALA A 1 255 ? -3.579 7.991 27.391 1.00 96.81 255 ALA A O 1
ATOM 1932 N N . SER A 1 256 ? -4.311 7.170 25.438 1.00 93.69 256 SER A N 1
ATOM 1933 C CA . SER A 1 256 ? -3.596 5.890 25.462 1.00 93.69 256 SER A CA 1
ATOM 1934 C C . SER A 1 256 ? -2.462 5.889 24.429 1.00 93.69 256 SER A C 1
ATOM 1936 O O . SER A 1 256 ? -2.387 6.782 23.583 1.00 93.69 256 SER A O 1
ATOM 1938 N N . LYS A 1 257 ? -1.625 4.839 24.406 1.00 91.19 257 LYS A N 1
ATOM 1939 C CA . LYS A 1 257 ? -0.597 4.657 23.361 1.00 91.19 257 LYS A CA 1
ATOM 1940 C C . LYS A 1 257 ? -1.175 4.779 21.942 1.00 91.19 257 LYS A C 1
ATOM 1942 O O . LYS A 1 257 ? -0.562 5.424 21.099 1.00 91.19 257 LYS A O 1
ATOM 1947 N N . LYS A 1 258 ? -2.360 4.209 21.679 1.00 92.81 258 LYS A N 1
ATOM 1948 C CA . LYS A 1 258 ? -3.025 4.301 20.367 1.00 92.81 258 LYS A CA 1
ATOM 1949 C C . LYS A 1 258 ? -3.583 5.700 20.086 1.00 92.81 258 LYS A C 1
ATOM 1951 O O . LYS A 1 258 ? -3.585 6.125 18.937 1.00 92.81 258 LYS A O 1
ATOM 1956 N N . THR A 1 259 ? -4.000 6.440 21.113 1.00 95.56 259 THR A N 1
ATOM 1957 C CA . THR A 1 259 ? -4.477 7.824 20.950 1.00 95.56 259 THR A CA 1
ATOM 1958 C C . THR A 1 259 ? -3.383 8.712 20.357 1.00 95.56 259 THR A C 1
ATOM 1960 O O . THR A 1 259 ? -3.662 9.462 19.431 1.00 95.56 259 THR A O 1
ATOM 1963 N N . TYR A 1 260 ? -2.134 8.582 20.823 1.00 94.44 260 TYR A N 1
ATOM 1964 C CA . TYR A 1 260 ? -0.997 9.312 20.245 1.00 94.44 260 TYR A CA 1
ATOM 1965 C C . TYR A 1 260 ? -0.749 8.952 18.777 1.00 94.44 260 TYR A C 1
ATOM 1967 O O . TYR A 1 260 ? -0.439 9.834 17.983 1.00 94.44 260 TYR A O 1
ATOM 1975 N N . VAL A 1 261 ? -0.930 7.679 18.410 1.00 93.00 261 VAL A N 1
ATOM 1976 C CA . VAL A 1 261 ? -0.796 7.218 17.020 1.00 93.00 261 VAL A CA 1
ATOM 1977 C C . VAL A 1 261 ? -1.836 7.891 16.122 1.00 93.00 261 VAL A C 1
ATOM 1979 O O . VAL A 1 261 ? -1.479 8.432 15.082 1.00 93.00 261 VAL A O 1
ATOM 1982 N N . PHE A 1 262 ? -3.107 7.914 16.527 1.00 94.25 262 PHE A N 1
ATOM 1983 C CA . PHE A 1 262 ? -4.186 8.490 15.710 1.00 94.25 262 PHE A CA 1
ATOM 1984 C C . PHE A 1 262 ? -4.318 10.014 15.821 1.00 94.25 262 PHE A C 1
ATOM 1986 O O . PHE A 1 262 ? -5.041 10.624 15.040 1.00 94.25 262 PHE A O 1
ATOM 1993 N N . ALA A 1 263 ? -3.617 10.650 16.761 1.00 94.19 263 ALA A N 1
ATOM 1994 C CA . ALA A 1 263 ? -3.473 12.103 16.784 1.00 94.19 263 ALA A CA 1
ATOM 1995 C C . ALA A 1 263 ? -2.486 12.610 15.717 1.00 94.19 263 ALA A C 1
ATOM 1997 O O . ALA A 1 263 ? -2.513 13.796 15.390 1.00 94.19 263 ALA A O 1
ATOM 1998 N N . ASP A 1 264 ? -1.624 11.737 15.180 1.00 91.81 264 ASP A N 1
ATOM 1999 C CA . ASP A 1 264 ? -0.701 12.063 14.096 1.00 91.81 264 ASP A CA 1
ATOM 2000 C C . ASP A 1 264 ? -1.402 11.955 12.727 1.00 91.81 264 ASP A C 1
ATOM 2002 O O . ASP A 1 264 ? -1.727 10.846 12.286 1.00 91.81 264 ASP A O 1
ATOM 2006 N N . PRO A 1 265 ? -1.584 13.070 11.989 1.00 87.62 265 PRO A N 1
ATOM 2007 C CA . PRO A 1 265 ? -2.220 13.046 10.672 1.00 87.62 265 PRO A CA 1
ATOM 2008 C C . PRO A 1 265 ? -1.478 12.180 9.647 1.00 87.62 265 PRO A C 1
ATOM 2010 O O . PRO A 1 265 ? -2.072 11.751 8.661 1.00 87.62 265 PRO A O 1
ATOM 2013 N N . ARG A 1 266 ? -0.181 11.912 9.855 1.00 86.31 266 ARG A N 1
ATOM 2014 C CA . ARG A 1 266 ? 0.609 11.032 8.978 1.00 86.31 266 ARG A CA 1
ATOM 2015 C C . ARG A 1 266 ? 0.153 9.578 9.060 1.00 86.31 266 ARG A C 1
ATOM 2017 O O . ARG A 1 266 ? 0.330 8.854 8.090 1.00 86.31 266 ARG A O 1
ATOM 2024 N N . ILE A 1 267 ? -0.433 9.168 10.186 1.00 89.62 267 ILE A N 1
ATOM 2025 C CA . ILE A 1 267 ? -0.953 7.812 10.403 1.00 89.62 267 ILE A CA 1
ATOM 2026 C C . ILE A 1 267 ? -2.472 7.764 10.230 1.00 89.62 267 ILE A C 1
ATOM 2028 O O . ILE A 1 267 ? -3.007 6.809 9.670 1.00 89.62 267 ILE A O 1
ATOM 2032 N N . GLU A 1 268 ? -3.172 8.808 10.668 1.00 92.19 268 GLU A N 1
ATOM 2033 C CA . GLU A 1 268 ? -4.633 8.870 10.626 1.00 92.19 268 GLU A CA 1
ATOM 2034 C C . GLU A 1 268 ? -5.191 9.020 9.199 1.00 92.19 268 GLU A C 1
ATOM 2036 O O . GLU A 1 268 ? -6.103 8.282 8.816 1.00 92.19 268 GLU A O 1
ATOM 2041 N N . HIS A 1 269 ? -4.598 9.884 8.367 1.00 91.75 269 HIS A N 1
ATOM 2042 C CA . HIS A 1 269 ? -5.053 10.081 6.988 1.00 91.75 269 HIS A CA 1
ATOM 2043 C C . HIS A 1 269 ? -5.007 8.796 6.133 1.00 91.75 269 HIS A C 1
ATOM 2045 O O . HIS A 1 269 ? -5.983 8.534 5.429 1.00 91.75 269 HIS A O 1
ATOM 2051 N N . PRO A 1 270 ? -3.952 7.953 6.175 1.00 92.25 270 PRO A N 1
ATOM 2052 C CA . PRO A 1 270 ? -3.971 6.655 5.500 1.00 92.25 270 PRO A CA 1
ATOM 2053 C C . PRO A 1 270 ? -5.188 5.789 5.853 1.00 92.25 270 PRO A C 1
ATOM 2055 O O . PRO A 1 270 ? -5.779 5.169 4.971 1.00 92.25 270 PRO A O 1
ATOM 2058 N N . ILE A 1 271 ? -5.621 5.780 7.118 1.00 93.44 271 ILE A N 1
ATOM 2059 C CA . ILE A 1 271 ? -6.802 5.016 7.553 1.00 93.44 271 ILE A CA 1
ATOM 2060 C C . ILE A 1 271 ? -8.072 5.577 6.906 1.00 93.44 271 ILE A C 1
ATOM 2062 O O . ILE A 1 271 ? -8.919 4.806 6.454 1.00 93.44 271 ILE A O 1
ATOM 2066 N N . ARG A 1 272 ? -8.180 6.906 6.780 1.00 93.50 272 ARG A N 1
ATOM 2067 C CA . ARG A 1 272 ? -9.278 7.548 6.038 1.00 93.50 272 ARG A CA 1
ATOM 2068 C C . ARG A 1 272 ? -9.272 7.200 4.560 1.00 93.50 272 ARG A C 1
ATOM 2070 O O . ARG A 1 272 ? -10.340 7.018 3.984 1.00 93.50 272 ARG A O 1
ATOM 2077 N N . PHE A 1 273 ? -8.092 7.105 3.947 1.00 93.94 273 PHE A N 1
ATOM 2078 C CA . PHE A 1 273 ? -7.978 6.647 2.566 1.00 93.94 273 PHE A CA 1
ATOM 2079 C C . PHE A 1 273 ? -8.547 5.232 2.423 1.00 93.94 273 PHE A C 1
ATOM 2081 O O . PHE A 1 273 ? -9.454 5.028 1.620 1.00 93.94 273 PHE A O 1
ATOM 2088 N N . PHE A 1 274 ? -8.108 4.276 3.248 1.00 92.62 274 PHE A N 1
ATOM 2089 C CA . PHE A 1 274 ? -8.658 2.918 3.200 1.00 92.62 274 PHE A CA 1
ATOM 2090 C C . PHE A 1 274 ? -10.168 2.896 3.475 1.00 92.62 274 PHE A C 1
ATOM 2092 O O . PHE A 1 274 ? -10.896 2.215 2.757 1.00 92.62 274 PHE A O 1
ATOM 2099 N N . HIS A 1 275 ? -10.657 3.693 4.430 1.00 94.56 275 HIS A N 1
ATOM 2100 C CA . HIS A 1 275 ? -12.085 3.805 4.735 1.00 94.56 275 HIS A CA 1
ATOM 2101 C C . HIS A 1 275 ? -12.927 4.305 3.551 1.00 94.56 275 HIS A C 1
ATOM 2103 O O . HIS A 1 275 ? -13.999 3.760 3.302 1.00 94.56 275 HIS A O 1
ATOM 2109 N N . ALA A 1 276 ? -12.456 5.327 2.833 1.00 94.12 276 ALA A N 1
ATOM 2110 C CA . ALA A 1 276 ? -13.198 5.955 1.740 1.00 94.12 276 ALA A CA 1
ATOM 2111 C C . ALA A 1 276 ? -13.000 5.267 0.379 1.00 94.12 276 ALA A C 1
ATOM 2113 O O . ALA A 1 276 ? -13.790 5.498 -0.533 1.00 94.12 276 ALA A O 1
ATOM 2114 N N . PHE A 1 277 ? -11.946 4.459 0.228 1.00 92.69 277 PHE A N 1
ATOM 2115 C CA . PHE A 1 277 ? -11.495 3.959 -1.072 1.00 92.69 277 PHE A CA 1
ATOM 2116 C C . PHE A 1 277 ? -11.460 2.430 -1.154 1.00 92.69 277 PHE A C 1
ATOM 2118 O O . PHE A 1 277 ? -12.179 1.831 -1.948 1.00 92.69 277 PHE A O 1
ATOM 2125 N N . SER A 1 278 ? -10.656 1.786 -0.303 1.00 92.50 278 SER A N 1
ATOM 2126 C CA . SER A 1 278 ? -10.406 0.339 -0.361 1.00 92.50 278 SER A CA 1
ATOM 2127 C C . SER A 1 278 ? -11.516 -0.481 0.297 1.00 92.50 278 SER A C 1
ATOM 2129 O O . SER A 1 278 ? -12.058 -1.404 -0.307 1.00 92.50 278 SER A O 1
ATOM 2131 N N . ASN A 1 279 ? -11.933 -0.111 1.509 1.00 95.00 279 ASN A N 1
ATOM 2132 C CA . ASN A 1 279 ? -12.948 -0.848 2.261 1.00 95.00 279 ASN A CA 1
ATOM 2133 C C . ASN A 1 279 ? -14.303 -0.933 1.531 1.00 95.00 279 ASN A C 1
ATOM 2135 O O . ASN A 1 279 ? -14.896 -2.012 1.543 1.00 95.00 279 ASN A O 1
ATOM 2139 N N . PRO A 1 280 ? -14.805 0.128 0.861 1.00 96.31 280 PRO A N 1
ATOM 2140 C CA . PRO A 1 280 ? -16.012 0.020 0.048 1.00 96.31 280 PRO A CA 1
ATOM 2141 C C . PRO A 1 280 ? -15.883 -1.034 -1.058 1.00 96.31 280 PRO A C 1
ATOM 2143 O O . PRO A 1 280 ? -16.809 -1.822 -1.244 1.00 96.31 280 PRO A O 1
ATOM 2146 N N . ALA A 1 281 ? -14.733 -1.101 -1.741 1.00 96.94 281 ALA A N 1
ATOM 2147 C CA . ALA A 1 281 ? -14.478 -2.109 -2.770 1.00 96.94 281 ALA A CA 1
ATOM 2148 C C . ALA A 1 281 ? -14.536 -3.530 -2.187 1.00 96.94 281 ALA A C 1
ATOM 2150 O O . ALA A 1 281 ? -15.231 -4.383 -2.731 1.00 96.94 281 ALA A O 1
ATOM 2151 N N . PHE A 1 282 ? -13.906 -3.769 -1.031 1.00 95.62 282 PHE A N 1
ATOM 2152 C CA . PHE A 1 282 ? -13.973 -5.065 -0.342 1.00 95.62 282 PHE A CA 1
ATOM 2153 C C . PHE A 1 282 ? -15.384 -5.432 0.135 1.00 95.62 282 PHE A C 1
ATOM 2155 O O . PHE A 1 282 ? -15.762 -6.600 0.073 1.00 95.62 282 PHE A O 1
ATOM 2162 N N . HIS A 1 283 ? -16.192 -4.463 0.572 1.00 95.69 283 HIS A N 1
ATOM 2163 C CA . HIS A 1 283 ? -17.594 -4.722 0.913 1.00 95.69 283 HIS A CA 1
ATOM 2164 C C . HIS A 1 283 ? -18.436 -5.090 -0.316 1.00 95.69 283 HIS A C 1
ATOM 2166 O O . HIS A 1 283 ? -19.350 -5.904 -0.204 1.00 95.69 283 HIS A O 1
ATOM 2172 N N . ALA A 1 284 ? -18.133 -4.513 -1.482 1.00 97.94 284 ALA A N 1
ATOM 2173 C CA . ALA A 1 284 ? -18.823 -4.813 -2.736 1.00 97.94 284 ALA A CA 1
ATOM 2174 C C . ALA A 1 284 ? -18.307 -6.088 -3.429 1.00 97.94 284 ALA A C 1
ATOM 2176 O O . ALA A 1 284 ? -19.014 -6.656 -4.267 1.00 97.94 284 ALA A O 1
ATOM 2177 N N . LEU A 1 285 ? -17.097 -6.545 -3.087 1.00 97.56 285 LEU A N 1
ATOM 2178 C CA . LEU A 1 285 ? -16.399 -7.651 -3.742 1.00 97.56 285 LEU A CA 1
ATOM 2179 C C . LEU A 1 285 ? -17.210 -8.960 -3.799 1.00 97.56 285 LEU A C 1
ATOM 2181 O O . LEU A 1 285 ? -17.259 -9.548 -4.880 1.00 97.56 285 LEU A O 1
ATOM 2185 N N . PRO A 1 286 ? -17.891 -9.429 -2.728 1.00 98.12 286 PRO A N 1
ATOM 2186 C CA . PRO A 1 286 ? -18.658 -10.674 -2.795 1.00 98.12 286 PRO A CA 1
ATOM 2187 C C . PRO A 1 286 ? -19.779 -10.644 -3.837 1.00 98.12 286 PRO A C 1
ATOM 2189 O O . PRO A 1 286 ? -20.016 -11.643 -4.512 1.00 98.12 286 PRO A O 1
ATOM 2192 N N . ASP A 1 287 ? -20.471 -9.514 -3.978 1.00 98.25 287 ASP A N 1
ATOM 2193 C CA . ASP A 1 287 ? -21.561 -9.377 -4.946 1.00 98.25 287 ASP A CA 1
ATOM 2194 C C . ASP A 1 287 ? -21.030 -9.114 -6.355 1.00 98.25 287 ASP A C 1
ATOM 2196 O O . ASP A 1 287 ? -21.548 -9.683 -7.314 1.00 98.25 287 ASP A O 1
ATOM 2200 N N . PHE A 1 288 ? -19.943 -8.346 -6.480 1.00 98.00 288 PHE A N 1
ATOM 2201 C CA . PHE A 1 288 ? -19.220 -8.189 -7.742 1.00 98.00 288 PHE A CA 1
ATOM 2202 C C . PHE A 1 288 ? -18.760 -9.542 -8.306 1.00 98.00 288 PHE A C 1
ATOM 2204 O O . PHE A 1 288 ? -19.018 -9.841 -9.468 1.00 98.00 288 PHE A O 1
ATOM 2211 N N . LEU A 1 289 ? -18.147 -10.398 -7.482 1.00 97.94 289 LEU A N 1
ATOM 2212 C CA . LEU A 1 289 ? -17.688 -11.725 -7.904 1.00 97.94 289 LEU A CA 1
ATOM 2213 C C . LEU A 1 289 ? -18.840 -12.644 -8.326 1.00 97.94 289 LEU A C 1
ATOM 2215 O O . LEU A 1 289 ? -18.701 -13.388 -9.294 1.00 97.94 289 LEU A O 1
ATOM 2219 N N . LYS A 1 290 ? -19.995 -12.585 -7.652 1.00 98.19 290 LYS A N 1
ATOM 2220 C CA . LYS A 1 290 ? -21.188 -13.328 -8.094 1.00 98.19 290 LYS A CA 1
ATOM 2221 C C . LYS A 1 290 ? -21.662 -12.856 -9.468 1.00 98.19 290 LYS A C 1
ATOM 2223 O O . LYS A 1 290 ? -21.969 -13.687 -10.318 1.00 98.19 290 LYS A O 1
ATOM 2228 N N . GLU A 1 291 ? -21.719 -11.542 -9.684 1.00 97.06 291 GLU A N 1
ATOM 2229 C CA . GLU A 1 291 ? -22.168 -10.931 -10.944 1.00 97.06 291 GLU A CA 1
ATOM 2230 C C . GLU A 1 291 ? -21.235 -11.251 -12.114 1.00 97.06 291 GLU A C 1
ATOM 2232 O O . GLU A 1 291 ? -21.700 -11.473 -13.232 1.00 97.06 291 GLU A O 1
ATOM 2237 N N . THR A 1 292 ? -19.930 -11.317 -11.858 1.00 96.62 292 THR A N 1
ATOM 2238 C CA . THR A 1 292 ? -18.931 -11.646 -12.879 1.00 96.62 292 THR A CA 1
ATOM 2239 C C . THR A 1 292 ? -18.730 -13.146 -13.059 1.00 96.62 292 THR A C 1
ATOM 2241 O O . THR A 1 292 ? -17.984 -13.539 -13.947 1.00 96.62 292 THR A O 1
ATOM 2244 N N . GLY A 1 293 ? -19.389 -13.996 -12.264 1.00 97.00 293 GLY A N 1
ATOM 2245 C CA . GLY A 1 293 ? -19.217 -15.448 -12.329 1.00 97.00 293 GLY A CA 1
ATOM 2246 C C . GLY A 1 293 ? -17.836 -15.908 -11.856 1.00 97.00 293 GLY A C 1
ATOM 2247 O O . GLY A 1 293 ? -17.297 -16.870 -12.403 1.00 97.00 293 GLY A O 1
ATOM 2248 N N . TYR A 1 294 ? -17.265 -15.215 -10.866 1.00 96.62 294 TYR A N 1
ATOM 2249 C CA . TYR A 1 294 ? -15.979 -15.523 -10.234 1.00 96.62 294 TYR A CA 1
ATOM 2250 C C . TYR A 1 294 ? -14.804 -15.596 -11.227 1.00 96.62 294 TYR A C 1
ATOM 2252 O O . TYR A 1 294 ? -13.940 -16.462 -11.117 1.00 96.62 294 TYR A O 1
ATOM 2260 N N . GLN A 1 295 ? -14.787 -14.710 -12.225 1.00 94.94 295 GLN A N 1
ATOM 2261 C CA . GLN A 1 295 ? -13.713 -14.641 -13.223 1.00 94.94 295 GLN A CA 1
ATOM 2262 C C . GLN A 1 295 ? -12.552 -13.774 -12.733 1.00 94.94 295 GLN A C 1
ATOM 2264 O O . GLN A 1 295 ? -12.793 -12.724 -12.151 1.00 94.94 295 GLN A O 1
ATOM 2269 N N . ASN A 1 296 ? -11.314 -14.182 -13.030 1.00 90.56 296 ASN A N 1
ATOM 2270 C CA . ASN A 1 296 ? -10.095 -13.459 -12.640 1.00 90.56 296 ASN A CA 1
ATOM 2271 C C . ASN A 1 296 ? -9.809 -12.209 -13.495 1.00 90.56 296 ASN A C 1
ATOM 2273 O O . ASN A 1 296 ? -9.104 -11.308 -13.066 1.00 90.56 296 ASN A O 1
ATOM 2277 N N . GLU A 1 297 ? -10.368 -12.138 -14.702 1.00 89.25 297 GLU A N 1
ATOM 2278 C CA . GLU A 1 297 ? -10.241 -10.981 -15.598 1.00 89.25 297 GLU A CA 1
ATOM 2279 C C . GLU A 1 297 ? -11.634 -10.399 -15.893 1.00 89.25 297 GLU A C 1
ATOM 2281 O O . GLU A 1 297 ? -12.156 -10.527 -17.007 1.00 89.25 297 GLU A O 1
ATOM 2286 N N . PRO A 1 298 ? -12.314 -9.828 -14.882 1.00 91.00 298 PRO A N 1
ATOM 2287 C CA . PRO A 1 298 ? -13.638 -9.265 -15.072 1.00 91.00 298 PRO A CA 1
ATOM 2288 C C . PRO A 1 298 ? -13.576 -7.953 -15.865 1.00 91.00 298 PRO A C 1
ATOM 2290 O O . PRO A 1 298 ? -12.558 -7.266 -15.928 1.00 91.00 298 PRO A O 1
ATOM 2293 N N . LYS A 1 299 ? -14.713 -7.558 -16.445 1.00 88.88 299 LYS A N 1
ATOM 2294 C CA . LYS A 1 299 ? -14.870 -6.203 -16.979 1.00 88.88 299 LYS A CA 1
ATOM 2295 C C . LYS A 1 299 ? -15.164 -5.240 -15.825 1.00 88.88 299 LYS A C 1
ATOM 2297 O O . LYS A 1 299 ? -16.251 -5.301 -15.253 1.00 88.88 299 LYS A O 1
ATOM 2302 N N . GLY A 1 300 ? -14.233 -4.327 -15.557 1.00 92.19 300 GLY A N 1
ATOM 2303 C CA . GLY A 1 300 ? -14.298 -3.415 -14.412 1.00 92.19 300 GLY A CA 1
ATOM 2304 C C . GLY A 1 300 ? -13.920 -4.105 -13.098 1.00 92.19 300 GLY A C 1
ATOM 2305 O O . GLY A 1 300 ? -13.508 -5.261 -13.103 1.00 92.19 300 GLY A O 1
ATOM 2306 N N . SER A 1 301 ? -14.086 -3.407 -11.977 1.00 95.94 301 SER A N 1
ATOM 2307 C CA . SER A 1 301 ? -13.614 -3.805 -10.652 1.00 95.94 301 SER A CA 1
ATOM 2308 C C . SER A 1 301 ? -14.669 -3.592 -9.559 1.00 95.94 301 SER A C 1
ATOM 2310 O O . SER A 1 301 ? -15.661 -2.869 -9.720 1.00 95.94 301 SER A O 1
ATOM 2312 N N . ALA A 1 302 ? -14.448 -4.210 -8.394 1.00 97.56 302 ALA A N 1
ATOM 2313 C CA . ALA A 1 302 ? -15.320 -4.037 -7.232 1.00 97.56 302 ALA A CA 1
ATOM 2314 C C . ALA A 1 302 ? -15.346 -2.577 -6.737 1.00 97.56 302 ALA A C 1
ATOM 2316 O O . ALA A 1 302 ? -16.358 -2.124 -6.199 1.00 97.56 302 ALA A O 1
ATOM 2317 N N . PHE A 1 303 ? -14.271 -1.821 -6.970 1.00 97.81 303 PHE A N 1
ATOM 2318 C CA . PHE A 1 303 ? -14.195 -0.383 -6.716 1.00 97.81 303 PHE A CA 1
ATOM 2319 C C . PHE A 1 303 ? -15.263 0.416 -7.478 1.00 97.81 303 PHE A C 1
ATOM 2321 O O . PHE A 1 303 ? -16.002 1.191 -6.866 1.00 97.81 303 PHE A O 1
ATOM 2328 N N . GLN A 1 304 ? -15.398 0.192 -8.787 1.00 97.44 304 GLN A N 1
ATOM 2329 C CA . GLN A 1 304 ? -16.391 0.883 -9.621 1.00 97.44 304 GLN A CA 1
ATOM 2330 C C . GLN A 1 304 ? -17.817 0.592 -9.151 1.00 97.44 304 GLN A C 1
ATOM 2332 O O . GLN A 1 304 ? -18.638 1.507 -9.036 1.00 97.44 304 GLN A O 1
ATOM 2337 N N . LYS A 1 305 ? -18.089 -0.667 -8.779 1.00 97.00 305 LYS A N 1
ATOM 2338 C CA . LYS A 1 305 ? -19.361 -1.067 -8.163 1.00 97.00 305 LYS A CA 1
ATOM 2339 C C . LYS A 1 305 ? -19.605 -0.329 -6.846 1.00 97.00 305 LYS A C 1
ATOM 2341 O O . LYS A 1 305 ? -20.673 0.251 -6.660 1.00 97.00 305 LYS A O 1
ATOM 2346 N N . ALA A 1 306 ? -18.631 -0.346 -5.938 1.00 97.75 306 ALA A N 1
ATOM 2347 C CA . ALA A 1 306 ? -18.770 0.222 -4.601 1.00 97.75 306 ALA A CA 1
ATOM 2348 C C . ALA A 1 306 ? -19.022 1.732 -4.616 1.00 97.75 306 ALA A C 1
ATOM 2350 O O . ALA A 1 306 ? -19.848 2.231 -3.853 1.00 97.75 306 ALA A O 1
ATOM 2351 N N . LEU A 1 307 ? -18.320 2.453 -5.490 1.00 96.75 307 LEU A N 1
ATOM 2352 C CA . LEU A 1 307 ? -18.399 3.911 -5.576 1.00 96.75 307 LEU A CA 1
ATOM 2353 C C . LEU A 1 307 ? -19.345 4.398 -6.676 1.00 96.75 307 LEU A C 1
ATOM 2355 O O . LEU A 1 307 ? -19.426 5.602 -6.912 1.00 96.75 307 LEU A O 1
ATOM 2359 N N . SER A 1 308 ? -20.081 3.478 -7.315 1.00 96.19 308 SER A N 1
ATOM 2360 C CA . SER A 1 308 ? -21.057 3.770 -8.372 1.00 96.19 308 SER A CA 1
ATOM 2361 C C . SER A 1 308 ? -20.481 4.701 -9.444 1.00 96.19 308 SER A C 1
ATOM 2363 O O . SER A 1 308 ? -21.029 5.767 -9.732 1.00 96.19 308 SER A O 1
ATOM 2365 N N . THR A 1 309 ? -19.330 4.319 -9.996 1.00 96.38 309 THR A N 1
ATOM 2366 C CA . THR A 1 309 ? -18.573 5.124 -10.958 1.00 96.38 309 THR A CA 1
ATOM 2367 C C . THR A 1 309 ? -18.091 4.276 -12.128 1.00 96.38 309 THR A C 1
ATOM 2369 O O . THR A 1 309 ? -17.755 3.112 -11.947 1.00 96.38 309 THR A O 1
ATOM 2372 N N . ASP A 1 310 ? -18.003 4.881 -13.313 1.00 95.38 310 ASP A N 1
ATOM 2373 C CA . ASP A 1 310 ? -17.373 4.280 -14.499 1.00 95.38 310 ASP A CA 1
ATOM 2374 C C . ASP A 1 310 ? -15.881 4.651 -14.616 1.00 95.38 310 ASP A C 1
ATOM 2376 O O . ASP A 1 310 ? -15.214 4.310 -15.593 1.00 95.38 310 ASP A O 1
ATOM 2380 N N . LEU A 1 311 ? -15.354 5.423 -13.660 1.00 95.94 311 LEU A N 1
ATOM 2381 C CA . LEU A 1 311 ? -13.964 5.861 -13.662 1.00 95.94 311 LEU A CA 1
ATOM 2382 C C . LEU A 1 311 ? -13.042 4.786 -13.092 1.00 95.94 311 LEU A C 1
ATOM 2384 O O . LEU A 1 311 ? -13.377 4.081 -12.145 1.00 95.94 311 LEU A O 1
ATOM 2388 N N . GLU A 1 312 ? -11.825 4.740 -13.620 1.00 92.50 312 GLU A N 1
ATOM 2389 C CA . GLU A 1 312 ? -10.718 4.031 -12.985 1.00 92.50 312 GLU A CA 1
ATOM 2390 C C . GLU A 1 312 ? -10.263 4.746 -11.689 1.00 92.50 312 GLU A C 1
ATOM 2392 O O . GLU A 1 312 ? -10.467 5.964 -11.549 1.00 92.50 312 GLU A O 1
ATOM 2397 N N . PRO A 1 313 ? -9.585 4.035 -10.766 1.00 92.62 313 PRO A N 1
ATOM 2398 C CA . PRO A 1 313 ? -9.086 4.550 -9.486 1.00 92.62 313 PRO A CA 1
ATOM 2399 C C . PRO A 1 313 ? -8.457 5.955 -9.516 1.00 92.62 313 PRO A C 1
ATOM 2401 O O . PRO A 1 313 ? -8.876 6.851 -8.780 1.00 92.62 313 PRO A O 1
ATOM 2404 N N . TYR A 1 314 ? -7.462 6.198 -10.378 1.00 89.19 314 TYR A N 1
ATOM 2405 C CA . TYR A 1 314 ? -6.746 7.483 -10.401 1.00 89.19 314 TYR A CA 1
ATOM 2406 C C . TYR A 1 314 ? -7.568 8.654 -10.969 1.00 89.19 314 TYR A C 1
ATOM 2408 O O . TYR A 1 314 ? -7.544 9.733 -10.366 1.00 89.19 314 TYR A O 1
ATOM 2416 N N . PRO A 1 315 ? -8.283 8.522 -12.109 1.00 91.88 315 PRO A N 1
ATOM 2417 C CA . PRO A 1 315 ? -9.244 9.535 -12.543 1.00 91.88 315 PRO A CA 1
ATOM 2418 C C . PRO A 1 315 ? -10.286 9.882 -11.479 1.00 91.88 315 PRO A C 1
ATOM 2420 O O . PRO A 1 315 ? -10.578 11.065 -11.303 1.00 91.88 315 PRO A O 1
ATOM 2423 N N . TRP A 1 316 ? -10.791 8.884 -10.748 1.00 95.38 316 TRP A N 1
ATOM 2424 C CA . TRP A 1 316 ? -11.716 9.110 -9.642 1.00 95.38 316 TRP A CA 1
ATOM 2425 C C . TRP A 1 316 ? -11.048 9.912 -8.518 1.00 95.38 316 TRP A C 1
ATOM 2427 O O . TRP A 1 316 ? -11.538 10.979 -8.166 1.00 95.38 316 TRP A O 1
ATOM 2437 N N . LEU A 1 317 ? -9.861 9.514 -8.036 1.00 92.62 317 LEU A N 1
ATOM 2438 C CA . LEU A 1 317 ? -9.136 10.255 -6.987 1.00 92.62 317 LEU A CA 1
ATOM 2439 C C . LEU A 1 317 ? -8.920 11.735 -7.335 1.00 92.62 317 LEU A C 1
ATOM 2441 O O . LEU A 1 317 ? -9.013 12.598 -6.466 1.00 92.62 317 LEU A O 1
ATOM 2445 N N . LYS A 1 318 ? -8.684 12.064 -8.609 1.00 89.25 318 LYS A N 1
ATOM 2446 C CA . LYS A 1 318 ? -8.548 13.462 -9.056 1.00 89.25 318 LYS A CA 1
ATOM 2447 C C . LYS A 1 318 ? -9.826 14.289 -8.878 1.00 89.25 318 LYS A C 1
ATOM 2449 O O . LYS A 1 318 ? -9.724 15.502 -8.712 1.00 89.25 318 LYS A O 1
ATOM 2454 N N . GLN A 1 319 ? -10.999 13.661 -8.917 1.00 94.75 319 GLN A N 1
ATOM 2455 C CA . GLN A 1 319 ? -12.289 14.311 -8.656 1.00 94.75 319 GLN A CA 1
ATOM 2456 C 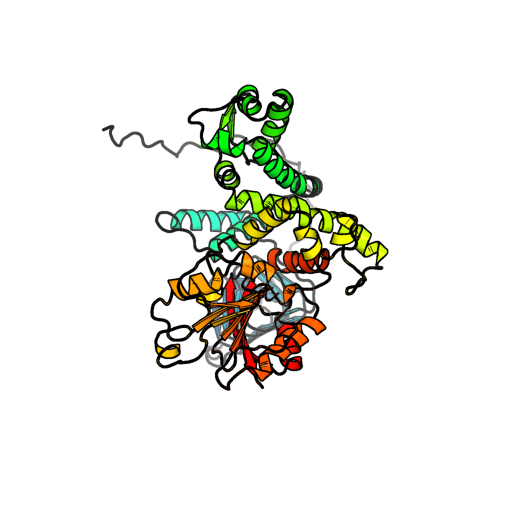C . GLN A 1 319 ? -12.614 14.399 -7.154 1.00 94.75 319 GLN A C 1
ATOM 2458 O O . GLN A 1 319 ? -13.514 15.145 -6.774 1.00 94.75 319 GLN A O 1
ATOM 2463 N N . HIS A 1 320 ? -11.844 13.708 -6.306 1.00 94.56 320 HIS A N 1
ATOM 2464 C CA . HIS A 1 320 ? -12.021 13.629 -4.854 1.00 94.56 320 HIS A CA 1
ATOM 2465 C C . HIS A 1 320 ? -10.745 14.091 -4.121 1.00 94.56 320 HIS A C 1
ATOM 2467 O O . HIS A 1 320 ? -9.998 13.274 -3.572 1.00 94.56 320 HIS A O 1
ATOM 2473 N N . PRO A 1 321 ? -10.437 15.406 -4.136 1.00 91.50 321 PRO A N 1
ATOM 2474 C CA . PRO A 1 321 ? -9.156 15.942 -3.663 1.00 91.50 321 PRO A CA 1
ATOM 2475 C C . PRO A 1 321 ? -8.880 15.698 -2.169 1.00 91.50 321 PRO A C 1
ATOM 2477 O O . PRO A 1 321 ? -7.721 15.623 -1.760 1.00 91.50 321 PRO A O 1
ATOM 2480 N N . ASP A 1 322 ? -9.920 15.558 -1.353 1.00 91.31 322 ASP A N 1
ATOM 2481 C CA . ASP A 1 322 ? -9.838 15.173 0.056 1.00 91.31 322 ASP A CA 1
ATOM 2482 C C . ASP A 1 322 ? -9.343 13.727 0.226 1.00 91.31 322 ASP A C 1
ATOM 2484 O O . ASP A 1 322 ? -8.430 13.471 1.016 1.00 91.31 322 ASP A O 1
ATOM 2488 N N . VAL A 1 323 ? -9.862 12.795 -0.578 1.00 93.94 323 VAL A N 1
ATOM 2489 C CA . VAL A 1 323 ? -9.401 11.399 -0.598 1.00 93.94 323 VAL A CA 1
ATOM 2490 C C . VAL A 1 323 ? -8.006 11.300 -1.212 1.00 93.94 323 VAL A C 1
ATOM 2492 O O . VAL A 1 323 ? -7.158 10.582 -0.684 1.00 93.94 323 VAL A O 1
ATOM 2495 N N . LEU A 1 324 ? -7.716 12.071 -2.266 1.00 89.75 324 LEU A N 1
ATOM 2496 C CA . LEU A 1 324 ? -6.384 12.137 -2.876 1.00 89.75 324 LEU A CA 1
ATOM 2497 C C . LEU A 1 324 ? -5.317 12.610 -1.882 1.00 89.75 324 LEU A C 1
ATOM 2499 O O . LEU A 1 324 ? -4.222 12.051 -1.848 1.00 89.75 324 LEU A O 1
ATOM 2503 N N . LYS A 1 325 ? -5.629 13.600 -1.040 1.00 87.50 325 LYS A N 1
ATOM 2504 C CA . LYS A 1 325 ? -4.730 14.037 0.037 1.00 87.50 325 LYS A CA 1
ATOM 2505 C C . LYS A 1 325 ? -4.429 12.892 1.012 1.00 87.50 325 LYS A C 1
ATOM 2507 O O . LYS A 1 325 ? -3.277 12.712 1.408 1.00 87.50 325 LYS A O 1
ATOM 2512 N N . ASN A 1 326 ? -5.443 12.110 1.380 1.00 91.62 326 ASN A N 1
ATOM 2513 C CA . ASN A 1 326 ? -5.280 10.959 2.269 1.00 91.62 326 ASN A CA 1
ATOM 2514 C C . ASN A 1 326 ? -4.471 9.830 1.608 1.00 91.62 326 ASN A C 1
ATOM 2516 O O . ASN A 1 326 ? -3.590 9.252 2.243 1.00 91.62 326 ASN A O 1
ATOM 2520 N N . PHE A 1 327 ? -4.699 9.574 0.317 1.00 88.06 327 PHE A N 1
ATOM 2521 C CA . PHE A 1 327 ? -3.897 8.653 -0.492 1.00 88.06 327 PHE A CA 1
ATOM 2522 C C . PHE A 1 327 ? -2.420 9.067 -0.521 1.00 88.06 327 PHE A C 1
ATOM 2524 O O . PHE A 1 327 ? -1.534 8.261 -0.248 1.00 88.06 327 PHE A O 1
ATOM 2531 N N . GLN A 1 328 ? -2.139 10.347 -0.777 1.00 82.56 328 GLN A N 1
ATOM 2532 C CA . GLN A 1 328 ? -0.774 10.876 -0.772 1.00 82.56 328 GLN A CA 1
ATOM 2533 C C . GLN A 1 328 ? -0.096 10.727 0.596 1.00 82.56 328 GLN A C 1
ATOM 2535 O O . GLN A 1 328 ? 1.113 10.509 0.651 1.00 82.56 328 GLN A O 1
ATOM 2540 N N . ALA A 1 329 ? -0.849 10.824 1.697 1.00 84.00 329 ALA A N 1
ATOM 2541 C CA . ALA A 1 329 ? -0.331 10.532 3.031 1.00 84.00 329 ALA A CA 1
ATOM 2542 C C . ALA A 1 329 ? -0.012 9.036 3.208 1.00 84.00 329 ALA A C 1
ATOM 2544 O O . ALA A 1 329 ? 1.044 8.712 3.744 1.00 84.00 329 ALA A O 1
ATOM 2545 N N . ALA A 1 330 ? -0.856 8.132 2.695 1.00 84.62 330 ALA A N 1
ATOM 2546 C CA . ALA A 1 330 ? -0.586 6.689 2.695 1.00 84.62 330 ALA A CA 1
ATOM 2547 C C . ALA A 1 330 ? 0.700 6.336 1.930 1.00 84.62 330 ALA A C 1
ATOM 2549 O O . ALA A 1 330 ? 1.506 5.548 2.418 1.00 84.62 330 ALA A O 1
ATOM 2550 N N . MET A 1 331 ? 0.945 6.985 0.787 1.00 78.12 331 MET A N 1
ATOM 2551 C CA . MET A 1 331 ? 2.173 6.806 -0.006 1.00 78.12 331 MET A CA 1
ATOM 2552 C C . MET A 1 331 ? 3.443 7.334 0.680 1.00 78.12 331 MET A C 1
ATOM 2554 O O . MET A 1 331 ? 4.551 7.017 0.255 1.00 78.12 331 MET A O 1
ATOM 2558 N N . ARG A 1 332 ? 3.301 8.143 1.738 1.00 75.25 332 ARG A N 1
ATOM 2559 C CA . ARG A 1 332 ? 4.409 8.712 2.525 1.00 75.25 332 ARG A CA 1
ATOM 2560 C C . ARG A 1 332 ? 4.720 7.938 3.798 1.00 75.25 332 ARG A C 1
ATOM 2562 O O . ARG A 1 332 ? 5.637 8.336 4.513 1.00 75.25 332 ARG A O 1
ATOM 2569 N N . LEU A 1 333 ? 3.959 6.890 4.115 1.00 74.31 333 LEU A N 1
ATOM 2570 C CA . LEU A 1 333 ? 4.231 6.073 5.291 1.00 74.31 333 LEU A CA 1
ATOM 2571 C C . LEU A 1 333 ? 5.629 5.457 5.165 1.00 74.31 333 LEU A C 1
ATOM 2573 O O . LEU A 1 333 ? 5.866 4.570 4.345 1.00 74.31 333 LEU A O 1
ATOM 2577 N N . THR A 1 334 ? 6.558 5.967 5.973 1.00 58.03 334 THR A N 1
ATOM 2578 C CA . THR A 1 334 ? 7.933 5.481 6.051 1.00 58.03 334 THR A CA 1
ATOM 2579 C C . THR A 1 334 ? 7.932 4.069 6.612 1.00 58.03 334 THR A C 1
ATOM 2581 O O . THR A 1 334 ? 7.341 3.817 7.663 1.00 58.03 334 THR A O 1
ATOM 2584 N N . ARG A 1 335 ? 8.591 3.159 5.899 1.00 66.56 335 ARG A N 1
ATOM 2585 C CA . ARG A 1 335 ? 8.895 1.806 6.369 1.00 66.56 335 ARG A CA 1
ATOM 2586 C C . ARG A 1 335 ? 10.324 1.813 6.903 1.00 66.56 335 ARG A C 1
ATOM 2588 O O . ARG A 1 335 ? 11.158 2.513 6.335 1.00 66.56 335 ARG A O 1
ATOM 2595 N N . ASP A 1 336 ? 10.586 1.061 7.970 1.00 62.66 336 ASP A N 1
ATOM 2596 C CA . ASP A 1 336 ? 11.918 0.998 8.592 1.00 62.66 336 ASP A CA 1
ATOM 2597 C C . ASP A 1 336 ? 12.983 0.456 7.615 1.00 62.66 336 ASP A C 1
ATOM 2599 O O . ASP A 1 336 ? 14.139 0.865 7.677 1.00 62.66 336 ASP A O 1
ATOM 2603 N N . ALA A 1 337 ? 12.577 -0.389 6.660 1.00 71.62 337 ALA A N 1
ATOM 2604 C CA . ALA A 1 337 ? 13.395 -0.840 5.538 1.00 71.62 337 ALA A CA 1
ATOM 2605 C C . ALA A 1 337 ? 12.834 -0.344 4.191 1.00 71.62 337 ALA A C 1
ATOM 2607 O O . ALA A 1 337 ? 11.617 -0.388 3.958 1.00 71.62 337 ALA A O 1
ATOM 2608 N N . ASN A 1 338 ? 13.722 0.088 3.289 1.00 83.12 338 ASN A N 1
ATOM 2609 C CA . ASN A 1 338 ? 13.376 0.601 1.964 1.00 83.12 338 ASN A CA 1
ATOM 2610 C C . ASN A 1 338 ? 14.132 -0.163 0.852 1.00 83.12 338 ASN A C 1
ATOM 2612 O O . ASN A 1 338 ? 15.281 -0.553 1.028 1.00 83.12 338 ASN A O 1
ATOM 2616 N N . GLY A 1 339 ? 13.533 -0.348 -0.329 1.00 86.38 339 GLY A N 1
ATOM 2617 C CA . GLY A 1 339 ? 14.222 -0.909 -1.491 1.00 86.38 339 GLY A CA 1
ATOM 2618 C C . GLY A 1 339 ? 15.430 -0.092 -1.953 1.00 86.38 339 GLY A C 1
ATOM 2619 O O . GLY A 1 339 ? 16.365 -0.674 -2.500 1.00 86.38 339 GLY A O 1
ATOM 2620 N N . VAL A 1 340 ? 15.493 1.212 -1.650 1.00 90.00 340 VAL A N 1
ATOM 2621 C CA . VAL A 1 340 ? 16.714 2.017 -1.857 1.00 90.00 340 VAL A CA 1
ATOM 2622 C C . VAL A 1 340 ? 17.915 1.435 -1.095 1.00 90.00 340 VAL A C 1
ATOM 2624 O O . VAL A 1 340 ? 19.017 1.452 -1.634 1.00 90.00 340 VAL A O 1
ATOM 2627 N N . ASP A 1 341 ? 17.720 0.832 0.086 1.00 90.00 341 ASP A N 1
ATOM 2628 C CA . ASP A 1 341 ? 18.794 0.154 0.840 1.00 90.00 341 ASP A CA 1
ATOM 2629 C C . ASP A 1 341 ? 19.367 -1.068 0.115 1.00 90.00 341 ASP A C 1
ATOM 2631 O O . ASP A 1 341 ? 20.483 -1.508 0.389 1.00 90.00 341 ASP A O 1
ATOM 2635 N N . MET A 1 342 ? 18.599 -1.646 -0.807 1.00 92.06 342 MET A N 1
ATOM 2636 C CA . MET A 1 342 ? 19.010 -2.823 -1.567 1.00 92.06 342 MET A CA 1
ATOM 2637 C C . MET A 1 342 ? 19.815 -2.452 -2.817 1.00 92.06 342 MET A C 1
ATOM 2639 O O . MET A 1 342 ? 20.452 -3.328 -3.425 1.00 92.06 342 MET A O 1
ATOM 2643 N N . MET A 1 343 ? 19.800 -1.175 -3.206 1.00 91.00 343 MET A N 1
ATOM 2644 C CA . MET A 1 343 ? 20.495 -0.673 -4.384 1.00 91.00 343 MET A CA 1
ATOM 2645 C C . MET A 1 343 ? 22.013 -0.693 -4.151 1.00 91.00 343 MET A C 1
ATOM 2647 O O . MET A 1 343 ? 22.486 -0.124 -3.169 1.00 91.00 343 MET A O 1
ATOM 2651 N N . PRO A 1 344 ? 22.812 -1.309 -5.041 1.00 87.50 344 PRO A N 1
ATOM 2652 C CA . PRO A 1 344 ? 24.267 -1.244 -4.959 1.00 87.50 344 PRO A CA 1
ATOM 2653 C C . PRO A 1 344 ? 24.748 0.105 -5.506 1.00 87.50 344 PRO A C 1
ATOM 2655 O O . PRO A 1 344 ? 25.265 0.201 -6.617 1.00 87.50 344 PRO A O 1
ATOM 2658 N N . LEU A 1 345 ? 24.483 1.166 -4.750 1.00 83.69 345 LEU A N 1
ATOM 2659 C CA . LEU A 1 345 ? 24.894 2.536 -5.036 1.00 83.69 345 LEU A CA 1
ATOM 2660 C C . LEU A 1 345 ? 26.036 2.886 -4.084 1.00 83.69 345 LEU A C 1
ATOM 2662 O O . LEU A 1 345 ? 25.811 3.489 -3.052 1.00 83.69 345 LEU A O 1
ATOM 2666 N N . ASP A 1 346 ? 27.258 2.457 -4.378 1.00 74.31 346 ASP A N 1
ATOM 2667 C CA . ASP A 1 346 ? 28.441 2.885 -3.624 1.00 74.31 346 ASP A CA 1
ATOM 2668 C C . ASP A 1 346 ? 29.322 3.826 -4.465 1.00 74.31 346 ASP A C 1
ATOM 2670 O O . ASP A 1 346 ? 29.084 4.039 -5.661 1.00 74.31 346 ASP A O 1
ATOM 2674 N N . GLU A 1 347 ? 30.347 4.410 -3.839 1.00 62.81 347 GLU A N 1
ATOM 2675 C CA . GLU A 1 347 ? 31.286 5.310 -4.519 1.00 62.81 347 GLU A CA 1
ATOM 2676 C C . GLU A 1 347 ? 31.931 4.644 -5.745 1.00 62.81 347 GLU A C 1
ATOM 2678 O O . GLU A 1 347 ? 32.093 5.301 -6.770 1.00 62.81 347 GLU A O 1
ATOM 2683 N N . SER A 1 348 ? 32.216 3.337 -5.695 1.00 59.41 348 SER A N 1
ATOM 2684 C CA . SER A 1 348 ? 32.840 2.600 -6.802 1.00 59.41 348 SER A CA 1
ATOM 2685 C C . SER A 1 348 ? 31.895 2.418 -7.993 1.00 59.41 348 SER A C 1
ATOM 2687 O O . SER A 1 348 ? 32.325 2.569 -9.137 1.00 59.41 348 SER A O 1
ATOM 2689 N N . VAL A 1 349 ? 30.601 2.192 -7.734 1.00 62.50 349 VAL A N 1
ATOM 2690 C CA . VAL A 1 349 ? 29.550 2.107 -8.763 1.00 62.50 349 VAL A CA 1
ATOM 2691 C C . VAL A 1 349 ? 29.268 3.474 -9.393 1.00 62.50 349 VAL A C 1
ATOM 2693 O O . VAL A 1 349 ? 28.870 3.547 -10.555 1.00 62.50 349 VAL A O 1
ATOM 2696 N N . SER A 1 350 ? 29.493 4.558 -8.647 1.00 61.84 350 SER A N 1
ATOM 2697 C CA . SER A 1 350 ? 29.264 5.924 -9.124 1.00 61.84 350 SER A CA 1
ATOM 2698 C C . SER A 1 350 ? 30.474 6.574 -9.801 1.00 61.84 350 SER A C 1
ATOM 2700 O O . SER A 1 350 ? 30.300 7.388 -10.710 1.00 61.84 350 SER A O 1
ATOM 2702 N N . SER A 1 351 ? 31.696 6.204 -9.408 1.00 60.00 351 SER A N 1
ATOM 2703 C CA . SER A 1 351 ? 32.921 6.854 -9.876 1.00 60.00 351 SER A CA 1
ATOM 2704 C C . SER A 1 351 ? 33.038 6.835 -11.408 1.00 60.00 351 SER A C 1
ATOM 2706 O O . SER A 1 351 ? 33.108 5.784 -12.039 1.00 60.00 351 SER A O 1
ATOM 2708 N N . GLY A 1 352 ? 33.035 8.023 -12.024 1.00 61.28 352 GLY A N 1
ATOM 2709 C CA . GLY A 1 352 ? 33.196 8.189 -13.474 1.00 61.28 352 GLY A CA 1
ATOM 2710 C C . GLY A 1 352 ? 31.936 7.992 -14.331 1.00 61.28 352 GLY A C 1
ATOM 2711 O O . GLY A 1 352 ? 32.057 7.929 -15.554 1.00 61.28 352 GLY A O 1
ATOM 2712 N N . HIS A 1 353 ? 30.735 7.901 -13.744 1.00 70.44 353 HIS A N 1
ATOM 2713 C CA . HIS A 1 353 ? 29.493 7.785 -14.518 1.00 70.44 353 HIS A CA 1
ATOM 2714 C C . HIS A 1 353 ? 28.954 9.160 -14.974 1.00 70.44 353 HIS A C 1
ATOM 2716 O O . HIS A 1 353 ? 28.231 9.835 -14.241 1.00 70.44 353 HIS A O 1
ATOM 2722 N N . ASP A 1 354 ? 29.212 9.549 -16.227 1.00 72.50 354 ASP A N 1
ATOM 2723 C CA . ASP A 1 354 ? 28.731 10.826 -16.802 1.00 72.50 354 ASP A CA 1
ATOM 2724 C C . ASP A 1 354 ? 27.222 10.822 -17.170 1.00 72.50 354 ASP A C 1
ATOM 2726 O O . ASP A 1 354 ? 26.625 11.856 -17.487 1.00 72.50 354 ASP A O 1
ATOM 2730 N N . GLY A 1 355 ? 26.577 9.648 -17.145 1.00 85.50 355 GLY A N 1
ATOM 2731 C CA . GLY A 1 355 ? 25.167 9.444 -17.506 1.00 85.50 355 GLY A CA 1
ATOM 2732 C C . GLY A 1 355 ? 24.154 9.615 -16.360 1.00 85.50 355 GLY A C 1
ATOM 2733 O O . GLY A 1 355 ? 24.407 10.255 -15.341 1.00 85.50 355 GLY A O 1
ATOM 2734 N N . ALA A 1 356 ? 22.953 9.056 -16.535 1.00 93.81 356 ALA A N 1
ATOM 2735 C CA . ALA A 1 356 ? 21.963 8.981 -15.457 1.00 93.81 356 ALA A CA 1
ATOM 2736 C C . ALA A 1 356 ? 22.276 7.793 -14.537 1.00 93.81 356 ALA A C 1
ATOM 2738 O O . ALA A 1 356 ? 22.407 6.671 -15.009 1.00 93.81 356 ALA A O 1
ATOM 2739 N N . MET A 1 357 ? 22.391 8.028 -13.235 1.00 94.44 357 MET A N 1
ATOM 2740 C CA . MET A 1 357 ? 22.632 6.962 -12.260 1.00 94.44 357 MET A CA 1
ATOM 2741 C C . MET A 1 357 ? 21.318 6.290 -11.853 1.00 94.44 357 MET A C 1
ATOM 2743 O O . MET A 1 357 ? 21.214 5.068 -11.818 1.00 94.44 357 MET A O 1
ATOM 2747 N N . PHE A 1 358 ? 20.288 7.092 -11.594 1.00 96.25 358 PHE A N 1
ATOM 2748 C CA . PHE A 1 358 ? 19.019 6.612 -11.063 1.00 96.25 358 PHE A CA 1
ATOM 2749 C C . PHE A 1 358 ? 17.863 7.306 -11.778 1.00 96.25 358 PHE A C 1
ATOM 2751 O O . PHE A 1 358 ? 17.776 8.536 -11.767 1.00 96.25 358 PHE A O 1
ATOM 2758 N N . VAL A 1 359 ? 16.995 6.525 -12.419 1.00 98.31 359 VAL A N 1
ATOM 2759 C CA . VAL A 1 359 ? 15.762 7.003 -13.055 1.00 98.31 359 VAL A CA 1
ATOM 2760 C C . VAL A 1 359 ? 14.580 6.394 -12.312 1.00 98.31 359 VAL A C 1
ATOM 2762 O O . VAL A 1 359 ? 14.291 5.214 -12.482 1.00 98.31 359 VAL A O 1
ATOM 2765 N N . ASP A 1 360 ? 13.916 7.201 -11.491 1.00 98.12 360 ASP A N 1
ATOM 2766 C CA . ASP A 1 360 ? 12.736 6.839 -10.701 1.00 98.12 360 ASP A CA 1
ATOM 2767 C C . ASP A 1 360 ? 11.473 6.972 -11.570 1.00 98.12 360 ASP A C 1
ATOM 2769 O O . ASP A 1 360 ? 10.964 8.079 -11.784 1.00 98.12 360 ASP A O 1
ATOM 2773 N N . ILE A 1 361 ? 11.017 5.867 -12.162 1.00 98.56 361 ILE A N 1
ATOM 2774 C CA . ILE A 1 361 ? 9.900 5.832 -13.112 1.00 98.56 361 ILE A CA 1
ATOM 2775 C C . ILE A 1 361 ? 8.584 5.708 -12.342 1.00 98.56 361 ILE A C 1
ATOM 2777 O O . ILE A 1 361 ? 8.339 4.714 -11.667 1.00 98.56 361 ILE A O 1
ATOM 2781 N N . GLY A 1 362 ? 7.706 6.703 -12.486 1.00 95.50 362 GLY A N 1
ATOM 2782 C CA . GLY A 1 362 ? 6.499 6.815 -11.663 1.00 95.50 362 GLY A CA 1
ATOM 2783 C C . GLY A 1 362 ? 6.800 7.273 -10.232 1.00 95.50 362 GLY A C 1
ATOM 2784 O O . GLY A 1 362 ? 6.039 6.973 -9.317 1.00 95.50 362 GLY A O 1
ATOM 2785 N N . GLY A 1 363 ? 7.908 7.995 -10.030 1.00 91.56 363 GLY A N 1
ATOM 2786 C CA . GLY A 1 363 ? 8.440 8.335 -8.706 1.00 91.56 363 GLY A CA 1
ATOM 2787 C C . GLY A 1 363 ? 7.616 9.339 -7.889 1.00 91.56 363 GLY A C 1
ATOM 2788 O O . GLY A 1 363 ? 8.003 9.689 -6.770 1.00 91.56 363 GLY A O 1
ATOM 2789 N N . ASN A 1 364 ? 6.478 9.822 -8.404 1.00 88.50 364 ASN A N 1
ATOM 2790 C CA . ASN A 1 364 ? 5.553 10.712 -7.706 1.00 88.50 364 ASN A CA 1
ATOM 2791 C C . ASN A 1 364 ? 6.242 11.979 -7.158 1.00 88.50 364 ASN A C 1
ATOM 2793 O O . ASN A 1 364 ? 6.818 12.747 -7.921 1.00 88.50 364 ASN A O 1
ATOM 2797 N N . THR A 1 365 ? 6.203 12.230 -5.844 1.00 85.88 365 THR A N 1
ATOM 2798 C CA . THR A 1 365 ? 6.904 13.359 -5.208 1.00 85.88 365 THR A CA 1
ATOM 2799 C C . THR A 1 365 ? 8.385 13.082 -4.920 1.00 85.88 365 THR A C 1
ATOM 2801 O O . THR A 1 365 ? 8.995 13.825 -4.155 1.00 85.88 365 THR A O 1
ATOM 2804 N N . GLY A 1 366 ? 8.983 12.059 -5.541 1.00 90.88 366 GLY A N 1
ATOM 2805 C CA . GLY A 1 366 ? 10.434 11.848 -5.600 1.00 90.88 366 GLY A CA 1
ATOM 2806 C C . GLY A 1 366 ? 11.067 11.383 -4.292 1.00 90.88 366 GLY A C 1
ATOM 2807 O O . GLY A 1 366 ? 12.242 11.651 -4.058 1.00 90.88 366 GLY A O 1
ATOM 2808 N N . HIS A 1 367 ? 10.308 10.713 -3.418 1.00 88.88 367 HIS A N 1
ATOM 2809 C CA . HIS A 1 367 ? 10.812 10.279 -2.108 1.00 88.88 367 HIS A CA 1
ATOM 2810 C C . HIS A 1 367 ? 12.008 9.326 -2.224 1.00 88.88 367 HIS A C 1
ATOM 2812 O O . HIS A 1 367 ? 12.950 9.447 -1.450 1.00 88.88 367 HIS A O 1
ATOM 2818 N N . GLN A 1 368 ? 11.990 8.417 -3.204 1.00 91.69 368 GLN A N 1
ATOM 2819 C CA . GLN A 1 368 ? 13.054 7.424 -3.386 1.00 91.69 368 GLN A CA 1
ATOM 2820 C C . GLN A 1 368 ? 14.326 8.082 -3.909 1.00 91.69 368 GLN A C 1
ATOM 2822 O O . GLN A 1 368 ? 15.398 7.913 -3.335 1.00 91.69 368 GLN A O 1
ATOM 2827 N N . ALA A 1 369 ? 14.194 8.934 -4.926 1.00 94.50 369 ALA A N 1
ATOM 2828 C CA . ALA A 1 369 ? 15.285 9.774 -5.406 1.00 94.50 369 ALA A CA 1
ATOM 2829 C C . ALA A 1 369 ? 15.879 10.688 -4.313 1.00 94.50 369 ALA A C 1
ATOM 2831 O O . ALA A 1 369 ? 17.098 10.842 -4.233 1.00 94.50 369 ALA A O 1
ATOM 2832 N N . ALA A 1 370 ? 15.044 11.274 -3.448 1.00 93.44 370 ALA A N 1
ATOM 2833 C CA . ALA A 1 370 ? 15.510 12.093 -2.329 1.00 93.44 370 ALA A CA 1
ATOM 2834 C C . ALA A 1 370 ? 16.300 11.268 -1.301 1.00 93.44 370 ALA A C 1
ATOM 2836 O O . ALA A 1 370 ? 17.316 11.731 -0.785 1.00 93.44 370 ALA A O 1
ATOM 2837 N N . GLU A 1 371 ? 15.863 10.039 -1.032 1.00 91.94 371 GLU A N 1
ATOM 2838 C CA . GLU A 1 371 ? 16.565 9.117 -0.142 1.00 91.94 371 GLU A CA 1
ATOM 2839 C C . GLU A 1 371 ? 17.911 8.668 -0.718 1.00 91.94 371 GLU A C 1
ATOM 2841 O O . GLU A 1 371 ? 18.906 8.672 0.006 1.00 91.94 371 GLU A O 1
ATOM 2846 N N . VAL A 1 372 ? 17.972 8.379 -2.024 1.00 93.19 372 VAL A N 1
ATOM 2847 C CA . VAL A 1 372 ? 19.229 8.101 -2.740 1.00 93.19 372 VAL A CA 1
ATOM 2848 C C . VAL A 1 372 ? 20.222 9.249 -2.548 1.00 93.19 372 VAL A C 1
ATOM 2850 O O . VAL A 1 372 ? 21.347 9.017 -2.114 1.00 93.19 372 VAL A O 1
ATOM 2853 N N . LEU A 1 373 ? 19.805 10.494 -2.798 1.00 92.69 373 LEU A N 1
ATOM 2854 C CA . LEU A 1 373 ? 20.671 11.670 -2.641 1.00 92.69 373 LEU A CA 1
ATOM 2855 C C . LEU A 1 373 ? 21.072 11.925 -1.182 1.00 92.69 373 LEU A C 1
ATOM 2857 O O . LEU A 1 373 ? 22.164 12.422 -0.920 1.00 92.69 373 LEU A O 1
ATOM 2861 N N . SER A 1 374 ? 20.202 11.590 -0.226 1.00 91.94 374 SER A N 1
ATOM 2862 C CA . SER A 1 374 ? 20.510 11.723 1.199 1.00 91.94 374 SER A CA 1
ATOM 2863 C C . SER A 1 374 ? 21.517 10.680 1.681 1.00 91.94 374 SER A C 1
ATOM 2865 O O . SER A 1 374 ? 22.317 10.990 2.564 1.00 91.94 374 SER A O 1
ATOM 2867 N N . LYS A 1 375 ? 21.454 9.449 1.163 1.00 90.56 375 LYS A N 1
ATOM 2868 C CA . LYS A 1 375 ? 22.362 8.351 1.536 1.00 90.56 375 LYS A CA 1
ATOM 2869 C C . LYS A 1 375 ? 23.700 8.438 0.810 1.00 90.56 375 LYS A C 1
ATOM 2871 O O . LYS A 1 375 ? 24.725 8.086 1.387 1.00 90.56 375 LYS A O 1
ATOM 2876 N N . TYR A 1 376 ? 23.690 8.955 -0.415 1.00 90.31 376 TYR A N 1
ATOM 2877 C CA . TYR A 1 376 ? 24.854 9.036 -1.290 1.00 90.31 376 TYR A CA 1
ATOM 2878 C C . TYR A 1 376 ? 25.048 10.482 -1.777 1.00 90.31 376 TYR A C 1
ATOM 2880 O O . TYR A 1 376 ? 24.780 10.791 -2.937 1.00 90.31 376 TYR A O 1
ATOM 2888 N N . PRO A 1 377 ? 25.492 11.403 -0.901 1.00 87.62 377 PRO A N 1
ATOM 2889 C CA . PRO A 1 377 ? 25.624 12.821 -1.249 1.00 87.62 377 PRO A CA 1
ATOM 2890 C C . PRO A 1 377 ? 26.685 13.086 -2.328 1.00 87.62 377 PRO A C 1
ATOM 2892 O O . PRO A 1 377 ? 26.553 14.040 -3.090 1.00 87.62 377 PRO A O 1
ATOM 2895 N N . GLU A 1 378 ? 27.696 12.219 -2.421 1.00 85.88 378 GLU A N 1
ATOM 2896 C CA . GLU A 1 378 ? 28.773 12.275 -3.420 1.00 85.88 378 GLU A CA 1
ATOM 2897 C C . GLU A 1 378 ? 28.481 11.392 -4.650 1.00 85.88 378 GLU A C 1
ATOM 2899 O O . GLU A 1 378 ? 29.381 11.086 -5.432 1.00 85.88 378 GLU A O 1
ATOM 2904 N N . LEU A 1 379 ? 27.227 10.950 -4.825 1.00 87.31 379 LEU A N 1
ATOM 2905 C CA . LEU A 1 379 ? 26.833 10.109 -5.952 1.00 87.31 379 LEU A CA 1
ATOM 2906 C C . LEU A 1 379 ? 27.087 10.838 -7.274 1.00 87.31 379 LEU A C 1
ATOM 2908 O O . LEU A 1 379 ? 26.449 11.843 -7.592 1.00 87.31 379 LEU A O 1
ATOM 2912 N N . ALA A 1 380 ? 27.997 10.293 -8.073 1.00 85.38 380 ALA A N 1
ATOM 2913 C CA . ALA A 1 380 ? 28.201 10.740 -9.438 1.00 85.38 380 ALA A CA 1
ATOM 2914 C C . ALA A 1 380 ? 27.066 10.263 -10.365 1.00 85.38 380 ALA A C 1
ATOM 2916 O O . ALA A 1 380 ? 26.499 9.178 -10.212 1.00 85.38 380 ALA A O 1
ATOM 2917 N N . GLY A 1 381 ? 26.742 11.101 -11.350 1.00 88.88 381 GLY A N 1
ATOM 2918 C CA . GLY A 1 381 ? 25.652 10.878 -12.298 1.00 88.88 381 GLY A CA 1
ATOM 2919 C C . GLY A 1 381 ? 24.336 11.554 -11.902 1.00 88.88 381 GLY A C 1
ATOM 2920 O O . GLY A 1 381 ? 24.159 12.095 -10.813 1.00 88.88 381 GLY A O 1
ATOM 2921 N N . ARG A 1 382 ? 23.387 11.579 -12.842 1.00 93.50 382 ARG A N 1
ATOM 2922 C CA . ARG A 1 382 ? 22.106 12.289 -12.666 1.00 93.50 382 ARG A CA 1
ATOM 2923 C C . ARG A 1 382 ? 21.074 11.414 -11.959 1.00 93.50 382 ARG A C 1
ATOM 2925 O O . ARG A 1 382 ? 20.902 10.254 -12.333 1.00 93.50 382 ARG A O 1
ATOM 2932 N N . VAL A 1 383 ? 20.334 12.001 -11.021 1.00 96.25 383 VAL A N 1
ATOM 2933 C CA . VAL A 1 383 ? 19.124 11.416 -10.428 1.00 96.25 383 VAL A CA 1
ATOM 2934 C C . VAL A 1 383 ? 17.908 12.073 -11.077 1.00 96.25 383 VAL A C 1
ATOM 2936 O O . VAL A 1 383 ? 17.752 13.294 -11.029 1.00 96.25 383 VAL A O 1
ATOM 2939 N N . ILE A 1 384 ? 17.072 11.275 -11.736 1.00 98.12 384 ILE A N 1
ATOM 2940 C CA . ILE A 1 384 ? 15.938 11.739 -12.538 1.00 98.12 384 ILE A CA 1
ATOM 2941 C C . ILE A 1 384 ? 14.661 11.128 -11.973 1.00 98.12 384 ILE A C 1
ATOM 2943 O O . ILE A 1 384 ? 14.599 9.917 -11.793 1.00 98.12 384 ILE A O 1
ATOM 2947 N N . VAL A 1 385 ? 13.631 11.942 -11.751 1.00 98.50 385 VAL A N 1
ATOM 2948 C CA . VAL A 1 385 ? 12.290 11.456 -11.399 1.00 98.50 385 VAL A CA 1
ATOM 2949 C C . VAL A 1 385 ? 11.355 11.676 -12.577 1.00 98.50 385 VAL A C 1
ATOM 2951 O O . VAL A 1 385 ? 11.239 12.792 -13.093 1.00 98.50 385 VAL A O 1
ATOM 2954 N N . GLN A 1 386 ? 10.701 10.601 -13.005 1.00 98.56 386 GLN A N 1
ATOM 2955 C CA . GLN A 1 386 ? 9.765 10.575 -14.116 1.00 98.56 386 GLN A CA 1
ATOM 2956 C C . GLN A 1 386 ? 8.333 10.383 -13.630 1.00 98.56 386 GLN A C 1
ATOM 2958 O O . GLN A 1 386 ? 8.044 9.447 -12.895 1.00 98.56 386 GLN A O 1
ATOM 2963 N N . ASP A 1 387 ? 7.422 11.238 -14.087 1.00 95.69 387 ASP A N 1
ATOM 2964 C CA . ASP A 1 387 ? 5.983 11.083 -13.855 1.00 95.69 387 ASP A CA 1
ATOM 2965 C C . ASP A 1 387 ? 5.183 11.854 -14.923 1.00 95.69 387 ASP A C 1
ATOM 2967 O O . ASP A 1 387 ? 5.732 12.550 -15.790 1.00 95.69 387 ASP A O 1
ATOM 2971 N N . ARG A 1 388 ? 3.856 11.769 -14.858 1.00 91.31 388 ARG A N 1
ATOM 2972 C CA . ARG A 1 388 ? 2.928 12.537 -15.683 1.00 91.31 388 ARG A CA 1
ATOM 2973 C C . ARG A 1 388 ? 3.093 14.036 -15.438 1.00 91.31 388 ARG A C 1
ATOM 2975 O O . ARG A 1 388 ? 3.417 14.500 -14.347 1.00 91.31 388 ARG A O 1
ATOM 2982 N N . GLY A 1 389 ? 2.791 14.830 -16.464 1.00 89.62 389 GLY A N 1
ATOM 2983 C CA . GLY A 1 389 ? 3.050 16.273 -16.445 1.00 89.62 389 GLY A CA 1
ATOM 2984 C C . GLY A 1 389 ? 2.335 17.022 -15.317 1.00 89.62 389 GLY A C 1
ATOM 2985 O O . GLY A 1 389 ? 2.878 17.982 -14.784 1.00 89.62 389 GLY A O 1
ATOM 2986 N N . GLU A 1 390 ? 1.132 16.602 -14.941 1.00 84.75 390 GLU A N 1
ATOM 2987 C CA . GLU A 1 390 ? 0.390 17.176 -13.818 1.00 84.75 390 GLU A CA 1
ATOM 2988 C C . GLU A 1 390 ? 0.991 16.850 -12.446 1.00 84.75 390 GLU A C 1
ATOM 2990 O O . GLU A 1 390 ? 0.878 17.679 -11.551 1.00 84.75 390 GLU A O 1
ATOM 2995 N N . VAL A 1 391 ? 1.653 15.700 -12.288 1.00 85.44 391 VAL A N 1
ATOM 2996 C CA . VAL A 1 391 ? 2.337 15.333 -11.039 1.00 85.44 391 VAL A CA 1
ATOM 2997 C C . VAL A 1 391 ? 3.628 16.134 -10.922 1.00 85.44 391 VAL A C 1
ATOM 2999 O O . VAL A 1 391 ? 3.855 16.785 -9.906 1.00 85.44 391 VAL A O 1
ATOM 3002 N N . ILE A 1 392 ? 4.402 16.206 -12.011 1.00 90.06 392 ILE A N 1
ATOM 3003 C CA . ILE A 1 392 ? 5.640 16.996 -12.085 1.00 90.06 392 ILE A CA 1
ATOM 3004 C C . ILE A 1 392 ? 5.395 18.489 -11.810 1.00 90.06 392 ILE A C 1
ATOM 3006 O O . ILE A 1 392 ? 6.218 19.146 -11.182 1.00 90.06 392 ILE A O 1
ATOM 3010 N N . LYS A 1 393 ? 4.247 19.047 -12.217 1.00 88.94 393 LYS A N 1
ATOM 3011 C CA . LYS A 1 393 ? 3.878 20.442 -11.895 1.00 88.94 393 LYS A CA 1
ATOM 3012 C C . LYS A 1 393 ? 3.740 20.710 -10.394 1.00 88.94 393 LYS A C 1
ATOM 3014 O O . LYS A 1 393 ? 3.891 21.854 -9.978 1.00 88.94 393 LYS A O 1
ATOM 3019 N N . CYS A 1 394 ? 3.417 19.686 -9.611 1.00 85.62 394 CYS A N 1
ATOM 3020 C CA . CYS A 1 394 ? 3.277 19.758 -8.159 1.00 85.62 394 CYS A CA 1
ATOM 3021 C C . CYS A 1 394 ? 4.494 19.170 -7.431 1.00 85.62 394 CYS A C 1
ATOM 3023 O O . CYS A 1 394 ? 4.421 18.927 -6.225 1.00 85.62 394 CYS A O 1
ATOM 3025 N N . ALA A 1 395 ? 5.587 18.911 -8.153 1.00 87.50 395 ALA A N 1
ATOM 3026 C CA . ALA A 1 395 ? 6.779 18.315 -7.586 1.00 87.50 395 ALA A CA 1
ATOM 3027 C C . ALA A 1 395 ? 7.437 19.245 -6.550 1.00 87.50 395 ALA A C 1
ATOM 3029 O O . ALA A 1 395 ? 7.490 20.462 -6.757 1.00 87.50 395 ALA A O 1
ATOM 3030 N N . PRO A 1 396 ? 7.939 18.695 -5.432 1.00 89.00 396 PRO A N 1
ATOM 3031 C CA . PRO A 1 396 ? 8.696 19.470 -4.459 1.00 89.00 396 PRO A CA 1
ATOM 3032 C C . PRO A 1 396 ? 10.045 19.931 -5.032 1.00 89.00 396 PRO A C 1
ATOM 3034 O O . PRO A 1 396 ? 10.655 19.256 -5.863 1.00 89.00 396 PRO A O 1
ATOM 3037 N N . ASP A 1 397 ? 10.541 21.066 -4.538 1.00 91.25 397 ASP A N 1
ATOM 3038 C CA . ASP A 1 397 ? 11.884 21.550 -4.859 1.00 91.25 397 ASP A CA 1
ATOM 3039 C C . ASP A 1 397 ? 12.925 20.794 -4.018 1.00 91.25 397 ASP A C 1
ATOM 3041 O O . ASP A 1 397 ? 13.140 21.092 -2.842 1.00 91.25 397 ASP A O 1
ATOM 3045 N N . ILE A 1 398 ? 13.517 19.753 -4.609 1.00 92.69 398 ILE A N 1
ATOM 3046 C CA . ILE A 1 398 ? 14.528 18.901 -3.977 1.00 92.69 398 ILE A CA 1
ATOM 3047 C C . ILE A 1 398 ? 15.831 19.032 -4.764 1.00 92.69 398 ILE A C 1
ATOM 3049 O O . ILE A 1 398 ? 15.925 18.637 -5.929 1.00 92.69 398 ILE A O 1
ATOM 3053 N N . LYS A 1 399 ? 16.861 19.573 -4.107 1.00 93.38 399 LYS A N 1
ATOM 3054 C CA . LYS A 1 399 ? 18.187 19.770 -4.700 1.00 93.38 399 LYS A CA 1
ATOM 3055 C C . LYS A 1 399 ? 18.764 18.437 -5.190 1.00 93.38 399 LYS A C 1
ATOM 3057 O O . LYS A 1 399 ? 18.825 17.479 -4.431 1.00 93.38 399 LYS A O 1
ATOM 3062 N N . GLY A 1 400 ? 19.238 18.414 -6.435 1.00 93.12 400 GLY A N 1
ATOM 3063 C CA . GLY A 1 400 ? 19.877 17.246 -7.057 1.00 93.12 400 GLY A CA 1
ATOM 3064 C C . GLY A 1 400 ? 18.936 16.373 -7.892 1.00 93.12 400 GLY A C 1
ATOM 3065 O O . GLY A 1 400 ? 19.420 15.605 -8.720 1.00 93.12 400 GLY A O 1
ATOM 3066 N N . ILE A 1 401 ? 17.614 16.533 -7.755 1.00 97.06 401 ILE A N 1
ATOM 3067 C CA . ILE A 1 401 ? 16.632 15.814 -8.575 1.00 97.06 401 ILE A CA 1
ATOM 3068 C C . ILE A 1 401 ? 16.375 16.558 -9.889 1.00 97.06 401 ILE A C 1
ATOM 3070 O O . ILE A 1 401 ? 16.090 17.756 -9.908 1.00 97.06 401 ILE A O 1
ATOM 3074 N N . GLN A 1 402 ? 16.415 15.825 -11.001 1.00 96.75 402 GLN A N 1
ATOM 3075 C CA . GLN A 1 402 ? 15.940 16.286 -12.304 1.00 96.75 402 GLN A CA 1
ATOM 3076 C C . GLN A 1 402 ? 14.533 15.749 -12.568 1.00 96.75 402 GLN A C 1
ATOM 3078 O O . GLN A 1 402 ? 14.338 14.559 -12.802 1.00 96.75 402 GLN A O 1
ATOM 308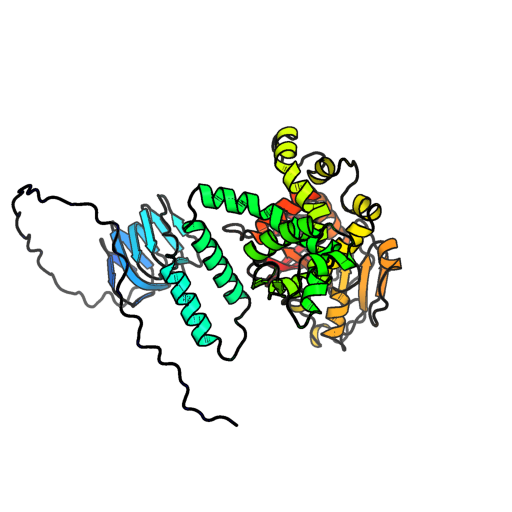3 N N . TRP A 1 403 ? 13.541 16.630 -12.570 1.00 97.81 403 TRP A N 1
ATOM 3084 C CA . TRP A 1 403 ? 12.160 16.259 -12.867 1.00 97.81 403 TRP A CA 1
ATOM 3085 C C . TRP A 1 403 ? 11.925 16.146 -14.376 1.00 97.81 403 TRP A C 1
ATOM 3087 O O . TRP A 1 403 ? 12.229 17.070 -15.133 1.00 97.81 403 TRP A O 1
ATOM 3097 N N . MET A 1 404 ? 11.351 15.031 -14.824 1.00 97.94 404 MET A N 1
ATOM 3098 C CA . MET A 1 404 ? 11.101 14.755 -16.237 1.00 97.94 404 MET A CA 1
ATOM 3099 C C . MET A 1 404 ? 9.667 14.273 -16.451 1.00 97.94 404 MET A C 1
ATOM 3101 O O . MET A 1 404 ? 9.245 13.254 -15.920 1.00 97.94 404 MET A O 1
ATOM 3105 N N . LYS A 1 405 ? 8.906 14.970 -17.301 1.00 97.75 405 LYS A N 1
ATOM 3106 C CA . LYS A 1 405 ? 7.615 14.446 -17.755 1.00 97.75 405 LYS A CA 1
ATOM 3107 C C . LYS A 1 405 ? 7.852 13.203 -18.614 1.00 97.75 405 LYS A C 1
ATOM 3109 O O . LYS A 1 405 ? 8.487 13.313 -19.663 1.00 97.75 405 LYS A O 1
ATOM 3114 N N . HIS A 1 406 ? 7.277 12.072 -18.231 1.00 98.19 406 HIS A N 1
ATOM 3115 C CA . HIS A 1 406 ? 7.305 10.855 -19.033 1.00 98.19 406 HIS A CA 1
ATOM 3116 C C . HIS A 1 406 ? 6.065 9.994 -18.770 1.00 98.19 406 HIS A C 1
ATOM 3118 O O . HIS A 1 406 ? 5.520 9.979 -17.670 1.00 98.19 406 HIS A O 1
ATOM 3124 N N . ASP A 1 407 ? 5.610 9.316 -19.818 1.00 97.12 407 ASP A N 1
ATOM 3125 C CA . ASP A 1 407 ? 4.582 8.283 -19.767 1.00 97.12 407 ASP A CA 1
ATOM 3126 C C . ASP A 1 407 ? 5.284 6.957 -20.060 1.00 97.12 407 ASP A C 1
ATOM 3128 O O . ASP A 1 407 ? 5.825 6.790 -21.153 1.00 97.12 407 ASP A O 1
ATOM 3132 N N . PHE A 1 408 ? 5.299 6.041 -19.093 1.00 98.00 408 PHE A N 1
ATOM 3133 C CA . PHE A 1 408 ? 6.021 4.770 -19.186 1.00 98.00 408 PHE A CA 1
ATOM 3134 C C . PHE A 1 408 ? 5.441 3.799 -20.232 1.00 98.00 408 PHE A C 1
ATOM 3136 O O . PHE A 1 408 ? 6.072 2.797 -20.575 1.00 98.00 408 PHE A O 1
ATOM 3143 N N . PHE A 1 409 ? 4.263 4.097 -20.795 1.00 97.81 409 PHE A N 1
ATOM 3144 C CA . PHE A 1 409 ? 3.754 3.393 -21.976 1.00 97.81 409 PHE A CA 1
ATOM 3145 C C . PHE A 1 409 ? 4.439 3.833 -23.277 1.00 97.81 409 PHE A C 1
ATOM 3147 O O . PHE A 1 409 ? 4.227 3.214 -24.320 1.00 97.81 409 PHE A O 1
ATOM 3154 N N . GLN A 1 410 ? 5.289 4.858 -23.227 1.00 98.25 410 GLN A N 1
ATOM 3155 C CA . GLN A 1 410 ? 6.144 5.297 -24.326 1.00 98.25 410 GLN A CA 1
ATOM 3156 C C . GLN A 1 410 ? 7.578 4.795 -24.126 1.00 98.25 410 GLN A C 1
ATOM 3158 O O . GLN A 1 410 ? 8.008 4.527 -23.007 1.00 98.25 410 GLN A O 1
ATOM 3163 N N . THR A 1 411 ? 8.357 4.716 -25.208 1.00 98.25 411 THR A N 1
ATOM 3164 C CA . THR A 1 411 ? 9.779 4.341 -25.140 1.00 98.25 411 THR A CA 1
ATOM 3165 C C . THR A 1 411 ? 10.550 5.236 -24.167 1.00 98.25 411 THR A C 1
ATOM 3167 O O . THR A 1 411 ? 10.453 6.464 -24.233 1.00 98.25 411 THR A O 1
ATOM 3170 N N . GLN A 1 412 ? 11.374 4.622 -23.314 1.00 98.62 412 GLN A N 1
ATOM 3171 C CA . GLN A 1 412 ? 12.163 5.320 -22.301 1.00 98.62 412 GLN A CA 1
ATOM 3172 C C . GLN A 1 412 ? 13.171 6.302 -22.951 1.00 98.62 412 GLN A C 1
ATOM 3174 O O . GLN A 1 412 ? 14.041 5.871 -23.729 1.00 98.62 412 GLN A O 1
ATOM 3179 N N . PRO A 1 413 ? 13.076 7.619 -22.656 1.00 98.31 413 PRO A N 1
ATOM 3180 C CA . PRO A 1 413 ? 13.924 8.644 -23.267 1.00 98.31 413 PRO A CA 1
ATOM 3181 C C . PRO A 1 413 ? 15.339 8.719 -22.683 1.00 98.31 413 PRO A C 1
ATOM 3183 O O . PRO A 1 413 ? 16.264 9.123 -23.388 1.00 98.31 413 PRO A O 1
ATOM 3186 N N . VAL A 1 414 ? 15.536 8.354 -21.413 1.00 98.12 414 VAL A N 1
ATOM 3187 C CA . VAL A 1 414 ? 16.854 8.412 -20.768 1.00 98.12 414 VAL A CA 1
ATOM 3188 C C . VAL A 1 414 ? 17.639 7.167 -21.152 1.00 98.12 414 VAL A C 1
ATOM 3190 O O . VAL A 1 414 ? 17.289 6.073 -20.728 1.00 98.12 414 VAL A O 1
ATOM 3193 N N . LYS A 1 415 ? 18.694 7.326 -21.954 1.00 96.94 415 LYS A N 1
ATOM 3194 C CA . LYS A 1 415 ? 19.545 6.230 -22.440 1.00 96.94 415 LYS A CA 1
ATOM 3195 C C . LYS A 1 415 ? 20.720 5.953 -21.500 1.00 96.94 415 LYS A C 1
ATOM 3197 O O . LYS A 1 415 ? 21.281 6.898 -20.946 1.00 96.94 415 LYS A O 1
ATOM 3202 N N . GLY A 1 416 ? 21.092 4.679 -21.375 1.00 95.00 416 GLY A N 1
ATOM 3203 C CA . GLY A 1 416 ? 22.255 4.198 -20.631 1.00 95.00 416 GLY A CA 1
ATOM 3204 C C . GLY A 1 416 ? 22.222 4.570 -19.154 1.00 95.00 416 GLY A C 1
ATOM 3205 O O . GLY A 1 416 ? 23.251 4.958 -18.610 1.00 95.00 416 GLY A O 1
ATOM 3206 N N . ALA A 1 417 ? 21.041 4.567 -18.524 1.00 95.81 417 ALA A N 1
ATOM 3207 C CA . ALA A 1 417 ? 20.984 4.798 -17.088 1.00 95.81 417 ALA A CA 1
ATOM 3208 C C . ALA A 1 417 ? 21.461 3.556 -16.332 1.00 95.81 417 ALA A C 1
ATOM 3210 O O . ALA A 1 417 ? 21.145 2.437 -16.744 1.00 95.81 417 ALA A O 1
ATOM 3211 N N . LYS A 1 418 ? 22.161 3.731 -15.208 1.00 94.75 418 LYS A N 1
ATOM 3212 C CA . LYS A 1 418 ? 22.605 2.584 -14.410 1.00 94.75 418 LYS A CA 1
ATOM 3213 C C . LYS A 1 418 ? 21.421 1.807 -13.830 1.00 94.75 418 LYS A C 1
ATOM 3215 O O . LYS A 1 418 ? 21.367 0.586 -13.973 1.00 94.75 418 LYS A O 1
ATOM 3220 N N . TYR A 1 419 ? 20.458 2.517 -13.240 1.00 96.75 419 TYR A N 1
ATOM 3221 C CA . TYR A 1 419 ? 19.238 1.933 -12.684 1.00 96.75 419 TYR A CA 1
ATOM 3222 C C . TYR A 1 419 ? 17.976 2.620 -13.217 1.00 96.75 419 TYR A C 1
ATOM 3224 O O . TYR A 1 419 ? 17.802 3.831 -13.060 1.00 96.75 419 TYR A O 1
ATOM 3232 N N . TYR A 1 420 ? 17.075 1.823 -13.792 1.00 98.56 420 TYR A N 1
ATOM 3233 C CA . TYR A 1 420 ? 15.683 2.192 -14.060 1.00 98.56 420 TYR A CA 1
ATOM 3234 C C . TYR A 1 420 ? 14.820 1.592 -12.956 1.00 98.56 420 TYR A C 1
ATOM 3236 O O . TYR A 1 420 ? 14.609 0.381 -12.921 1.00 98.56 420 TYR A O 1
ATOM 3244 N N . TYR A 1 421 ? 14.380 2.422 -12.023 1.00 98.56 421 TYR A N 1
ATOM 3245 C CA . TYR A 1 421 ? 13.726 1.991 -10.798 1.00 98.56 421 TYR A CA 1
ATOM 3246 C C . TYR A 1 421 ? 12.209 2.183 -10.898 1.00 98.56 421 TYR A C 1
ATOM 3248 O O . TYR A 1 421 ? 11.742 3.243 -11.314 1.00 98.56 421 TYR A O 1
ATOM 3256 N N . LEU A 1 422 ? 11.450 1.145 -10.549 1.00 98.25 422 LEU A N 1
ATOM 3257 C CA . LEU A 1 422 ? 9.986 1.095 -10.575 1.00 98.25 422 LEU A CA 1
ATOM 3258 C C . LEU A 1 422 ? 9.513 0.573 -9.220 1.00 98.25 422 LEU A C 1
ATOM 3260 O O . LEU A 1 422 ? 9.756 -0.592 -8.915 1.00 98.25 422 LEU A O 1
ATOM 3264 N N . ARG A 1 423 ? 8.833 1.402 -8.424 1.00 94.62 423 ARG A N 1
ATOM 3265 C CA . ARG A 1 423 ? 8.310 0.999 -7.111 1.00 94.62 423 ARG A CA 1
ATOM 3266 C C . ARG A 1 423 ? 6.799 1.145 -7.031 1.00 94.62 423 ARG A C 1
ATOM 3268 O O . ARG A 1 423 ? 6.311 2.260 -7.204 1.00 94.62 423 ARG A O 1
ATOM 3275 N N . ALA A 1 424 ? 6.090 0.070 -6.678 1.00 91.94 424 ALA A N 1
ATOM 3276 C CA . ALA A 1 424 ? 4.623 0.064 -6.572 1.00 91.94 424 ALA A CA 1
ATOM 3277 C C . ALA A 1 424 ? 3.945 0.631 -7.838 1.00 91.94 424 ALA A C 1
ATOM 3279 O O . ALA A 1 424 ? 3.037 1.467 -7.781 1.00 91.94 424 ALA A O 1
ATOM 3280 N N . ILE A 1 425 ? 4.456 0.219 -9.002 1.00 94.62 425 ILE A N 1
ATOM 3281 C CA . ILE A 1 425 ? 3.959 0.632 -10.319 1.00 94.62 425 ILE A CA 1
ATOM 3282 C C . ILE A 1 425 ? 3.287 -0.549 -10.993 1.00 94.62 425 ILE A C 1
ATOM 3284 O O . ILE A 1 425 ? 2.134 -0.450 -11.406 1.00 94.62 425 ILE A O 1
ATOM 3288 N N . LEU A 1 426 ? 4.011 -1.657 -11.119 1.00 96.94 426 LEU A N 1
ATOM 3289 C CA . LEU A 1 426 ? 3.661 -2.772 -11.989 1.00 96.94 426 LEU A CA 1
ATOM 3290 C C . LEU A 1 426 ? 2.533 -3.632 -11.404 1.00 96.94 426 LEU A C 1
ATOM 3292 O O . LEU A 1 426 ? 1.826 -4.301 -12.155 1.00 96.94 426 LEU A O 1
ATOM 3296 N N . HIS A 1 427 ? 2.308 -3.576 -10.091 1.00 94.94 427 HIS A N 1
ATOM 3297 C CA . HIS A 1 427 ? 1.159 -4.227 -9.453 1.00 94.94 427 HIS A CA 1
ATOM 3298 C C . HIS A 1 427 ? -0.204 -3.595 -9.811 1.00 94.94 427 HIS A C 1
ATOM 3300 O O . HIS A 1 427 ? -1.240 -4.248 -9.712 1.00 94.94 427 HIS A O 1
ATOM 3306 N N . ASN A 1 428 ? -0.216 -2.359 -10.331 1.00 92.75 428 ASN A N 1
ATOM 3307 C CA . ASN A 1 428 ? -1.432 -1.673 -10.789 1.00 92.75 428 ASN A CA 1
ATOM 3308 C C . ASN A 1 428 ? -1.809 -2.034 -12.234 1.00 92.75 428 ASN A C 1
ATOM 3310 O O . ASN A 1 428 ? -2.737 -1.447 -12.789 1.00 92.75 428 ASN A O 1
ATOM 3314 N N . TRP A 1 429 ? -1.061 -2.937 -12.875 1.00 94.69 429 TRP A N 1
ATOM 3315 C CA . TRP A 1 429 ? -1.213 -3.267 -14.288 1.00 94.69 429 TRP A CA 1
ATOM 3316 C C . TRP A 1 429 ? -1.287 -4.774 -14.494 1.00 94.69 429 TRP A C 1
ATOM 3318 O O . TRP A 1 429 ? -0.610 -5.546 -13.816 1.00 94.69 429 TRP A O 1
ATOM 3328 N N . ASP A 1 430 ? -2.090 -5.192 -15.472 1.00 93.75 430 ASP A N 1
ATOM 3329 C CA . ASP A 1 430 ? -2.123 -6.583 -15.919 1.00 93.75 430 ASP A CA 1
ATOM 3330 C C . ASP A 1 430 ? -0.772 -6.998 -16.534 1.00 93.75 430 ASP A C 1
ATOM 3332 O O . ASP A 1 430 ? 0.120 -6.176 -16.785 1.00 93.75 430 ASP A O 1
ATOM 3336 N N . ASP A 1 431 ? -0.591 -8.293 -16.779 1.00 95.88 431 ASP A N 1
ATOM 3337 C CA . ASP A 1 431 ? 0.672 -8.821 -17.304 1.00 95.88 431 ASP A CA 1
ATOM 3338 C C . ASP A 1 431 ? 1.025 -8.244 -18.676 1.00 95.88 431 ASP A C 1
ATOM 3340 O O . ASP A 1 431 ? 2.192 -7.974 -18.959 1.00 95.88 431 ASP A O 1
ATOM 3344 N N . LYS A 1 432 ? 0.025 -8.006 -19.532 1.00 96.12 432 LYS A N 1
ATOM 3345 C CA . LYS A 1 432 ? 0.237 -7.449 -20.872 1.00 96.12 432 LYS A CA 1
ATOM 3346 C C . LYS A 1 432 ? 0.821 -6.038 -20.794 1.00 96.12 432 LYS A C 1
ATOM 3348 O O . LYS A 1 432 ? 1.796 -5.735 -21.484 1.00 96.12 432 LYS A O 1
ATOM 3353 N N . ASN A 1 433 ? 0.231 -5.181 -19.970 1.00 97.31 433 ASN A N 1
ATOM 3354 C CA . ASN A 1 433 ? 0.691 -3.816 -19.762 1.00 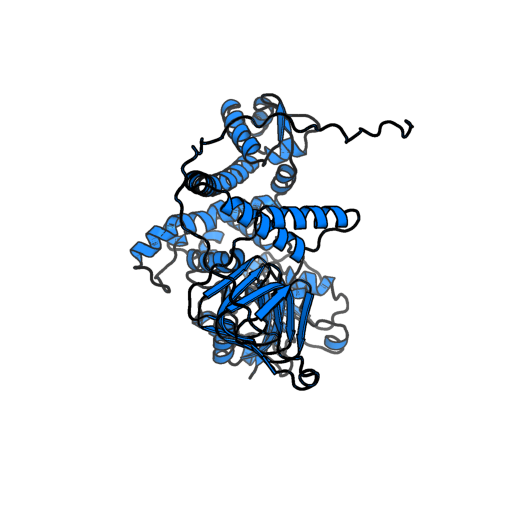97.31 433 ASN A CA 1
ATOM 3355 C C . ASN A 1 433 ? 2.024 -3.795 -19.009 1.00 97.31 433 ASN A C 1
ATOM 3357 O O . ASN A 1 433 ? 2.905 -3.019 -19.371 1.00 97.31 433 ASN A O 1
ATOM 3361 N N . THR A 1 434 ? 2.222 -4.692 -18.043 1.00 98.19 434 THR A N 1
ATOM 3362 C CA . THR A 1 434 ? 3.496 -4.840 -17.322 1.00 98.19 434 THR A CA 1
ATOM 3363 C C . THR A 1 434 ? 4.640 -5.184 -18.278 1.00 98.19 434 THR A C 1
ATOM 3365 O O . THR A 1 434 ? 5.677 -4.518 -18.265 1.00 98.19 434 THR A O 1
ATOM 3368 N N . VAL A 1 435 ? 4.435 -6.158 -19.175 1.00 98.69 435 VAL A N 1
ATOM 3369 C CA . VAL A 1 435 ? 5.400 -6.494 -20.235 1.00 98.69 435 VAL A CA 1
ATOM 3370 C C . VAL A 1 435 ? 5.661 -5.285 -21.132 1.00 98.69 435 VAL A C 1
ATOM 3372 O O . VAL A 1 435 ? 6.818 -4.967 -21.387 1.00 98.69 435 VAL A O 1
ATOM 3375 N N . GLN A 1 436 ? 4.621 -4.566 -21.566 1.00 98.69 436 GLN A N 1
ATOM 3376 C CA . GLN A 1 436 ? 4.779 -3.379 -22.415 1.00 98.69 436 GLN A CA 1
ATOM 3377 C C . GLN A 1 436 ? 5.633 -2.287 -21.752 1.00 98.69 436 GLN A C 1
ATOM 3379 O O . GLN A 1 436 ? 6.518 -1.724 -22.401 1.00 98.69 436 GLN A O 1
ATOM 3384 N N . ILE A 1 437 ? 5.380 -1.991 -20.474 1.00 98.75 437 ILE A N 1
ATOM 3385 C CA . ILE A 1 437 ? 6.132 -0.997 -19.697 1.00 98.75 437 ILE A CA 1
ATOM 3386 C C . ILE A 1 437 ? 7.610 -1.388 -19.633 1.00 98.75 437 ILE A C 1
ATOM 3388 O O . ILE A 1 437 ? 8.482 -0.579 -19.948 1.00 98.75 437 ILE A O 1
ATOM 3392 N N . LEU A 1 438 ? 7.900 -2.642 -19.287 1.00 98.81 438 LEU A N 1
ATOM 3393 C CA . LEU A 1 438 ? 9.271 -3.142 -19.195 1.00 98.81 438 LEU A CA 1
ATOM 3394 C C . LEU A 1 438 ? 9.970 -3.159 -20.564 1.00 98.81 438 LEU A C 1
ATOM 3396 O O . LEU A 1 438 ? 11.100 -2.682 -20.688 1.00 98.81 438 LEU A O 1
ATOM 3400 N N . SER A 1 439 ? 9.289 -3.613 -21.618 1.00 98.62 439 SER A N 1
ATOM 3401 C CA . SER A 1 439 ? 9.817 -3.610 -22.989 1.00 98.62 439 SER A CA 1
ATOM 3402 C C . SER A 1 439 ? 10.103 -2.207 -23.525 1.00 98.62 439 SER A C 1
ATOM 3404 O O . SER A 1 439 ? 10.980 -2.053 -24.369 1.00 98.62 439 SER A O 1
ATOM 3406 N N . ASN A 1 440 ? 9.427 -1.167 -23.032 1.00 98.81 440 ASN A N 1
ATOM 3407 C CA . ASN A 1 440 ? 9.742 0.219 -23.390 1.00 98.81 440 ASN A CA 1
ATOM 3408 C C . ASN A 1 440 ? 11.061 0.721 -22.782 1.00 98.81 440 ASN A C 1
ATOM 3410 O O . ASN A 1 440 ? 11.636 1.688 -23.297 1.00 98.81 440 ASN A O 1
ATOM 3414 N N . ILE A 1 441 ? 11.542 0.081 -21.712 1.00 98.81 441 ILE A N 1
ATOM 3415 C CA . ILE A 1 441 ? 12.804 0.413 -21.040 1.00 98.81 441 ILE A CA 1
ATOM 3416 C C . ILE A 1 441 ? 13.983 -0.271 -21.735 1.00 98.81 441 ILE A C 1
ATOM 3418 O O . ILE A 1 441 ? 15.029 0.355 -21.896 1.00 98.81 441 ILE A O 1
ATOM 3422 N N . VAL A 1 442 ? 13.808 -1.508 -22.213 1.00 98.56 442 VAL A N 1
ATOM 3423 C CA . VAL A 1 442 ? 14.882 -2.321 -22.819 1.00 98.56 442 VAL A CA 1
ATOM 3424 C C . VAL A 1 442 ? 15.689 -1.574 -23.901 1.00 98.56 442 VAL A C 1
ATOM 3426 O O . VAL A 1 442 ? 16.914 -1.542 -23.791 1.00 98.56 442 VAL A O 1
ATOM 3429 N N . PRO A 1 443 ? 15.089 -0.862 -24.881 1.00 98.31 443 PRO A N 1
ATOM 3430 C CA . PRO A 1 443 ? 15.835 -0.101 -25.895 1.00 98.31 443 PRO A CA 1
ATOM 3431 C C . PRO A 1 443 ? 16.612 1.113 -25.363 1.00 98.31 443 PRO A C 1
ATOM 3433 O O . PRO A 1 443 ? 17.222 1.855 -26.138 1.00 98.31 443 PRO A O 1
ATOM 3436 N N . ALA A 1 444 ? 16.492 1.434 -24.078 1.00 98.25 444 ALA A N 1
ATOM 3437 C CA . ALA A 1 444 ? 17.246 2.493 -23.429 1.00 98.25 444 ALA A CA 1
ATOM 3438 C C . ALA A 1 444 ? 18.446 1.975 -22.632 1.00 98.25 444 ALA A C 1
ATOM 3440 O O . ALA A 1 444 ? 19.331 2.770 -22.330 1.00 98.25 444 ALA A O 1
ATOM 3441 N N . MET A 1 445 ? 18.495 0.677 -22.337 1.00 98.00 445 MET A N 1
ATOM 3442 C CA . MET A 1 445 ? 19.519 0.059 -21.501 1.00 98.00 445 MET A CA 1
ATOM 3443 C C . MET A 1 445 ? 20.875 -0.043 -22.217 1.00 98.00 445 MET A C 1
ATOM 3445 O O . MET A 1 445 ? 20.946 -0.351 -23.408 1.00 98.00 445 MET A O 1
ATOM 3449 N N . SER A 1 446 ? 21.958 0.192 -21.475 1.00 94.44 446 SER A N 1
ATOM 3450 C CA . SER A 1 446 ? 23.314 -0.253 -21.813 1.00 94.44 446 SER A CA 1
ATOM 3451 C C . SER A 1 446 ? 23.578 -1.645 -21.225 1.00 94.44 446 SER A C 1
ATOM 3453 O O . SER A 1 446 ? 22.770 -2.178 -20.466 1.00 94.44 446 SER A O 1
ATOM 3455 N N . ALA A 1 447 ? 24.722 -2.251 -21.563 1.00 92.31 447 ALA A N 1
ATOM 3456 C CA . ALA A 1 447 ? 25.094 -3.588 -21.082 1.00 92.31 447 ALA A CA 1
ATOM 3457 C C . ALA A 1 447 ? 25.182 -3.696 -19.546 1.00 92.31 447 ALA A C 1
ATOM 3459 O O . ALA A 1 447 ? 25.080 -4.787 -18.993 1.00 92.31 447 ALA A O 1
ATOM 3460 N N . ASP A 1 448 ? 25.388 -2.572 -18.865 1.00 90.38 448 ASP A N 1
ATOM 3461 C CA . ASP A 1 448 ? 25.521 -2.471 -17.418 1.00 90.38 448 ASP A CA 1
ATOM 3462 C C . ASP A 1 448 ? 24.281 -1.875 -16.726 1.00 90.38 448 ASP A C 1
ATOM 3464 O O . ASP A 1 448 ? 24.282 -1.769 -15.494 1.00 90.38 448 ASP A O 1
ATOM 3468 N N . SER A 1 449 ? 23.245 -1.505 -17.491 1.00 95.81 449 SER A N 1
ATOM 3469 C CA . SER A 1 449 ? 21.954 -1.051 -16.969 1.00 95.81 449 SER A CA 1
ATOM 3470 C C . SER A 1 449 ? 21.195 -2.190 -16.299 1.00 95.81 449 SER A C 1
ATOM 3472 O O . SER A 1 449 ? 21.152 -3.314 -16.803 1.00 95.81 449 SER A O 1
ATOM 3474 N N . LEU A 1 450 ? 20.489 -1.863 -15.221 1.00 97.50 450 LEU A N 1
ATOM 3475 C CA . LEU A 1 450 ? 19.529 -2.749 -14.575 1.00 97.50 450 LEU A CA 1
ATOM 3476 C C . LEU A 1 450 ? 18.165 -2.070 -14.458 1.00 97.50 450 LEU A C 1
ATOM 3478 O O . LEU A 1 450 ? 18.066 -0.882 -14.147 1.00 97.50 450 LEU A O 1
ATOM 3482 N N . VAL A 1 451 ? 17.107 -2.845 -14.667 1.00 98.62 451 VAL A N 1
ATOM 3483 C CA . VAL A 1 451 ? 15.769 -2.495 -14.189 1.00 98.62 451 VAL A CA 1
ATOM 3484 C C . VAL A 1 451 ? 15.658 -3.003 -12.755 1.00 98.62 451 VAL A C 1
ATOM 3486 O O . VAL A 1 451 ? 15.942 -4.169 -12.495 1.00 98.62 451 VAL A O 1
ATOM 3489 N N . ALA A 1 452 ? 15.288 -2.131 -11.825 1.00 98.44 452 ALA A N 1
ATOM 3490 C CA . ALA A 1 452 ? 15.078 -2.457 -10.420 1.00 98.44 452 ALA A CA 1
ATOM 3491 C C . ALA A 1 452 ? 13.580 -2.343 -10.108 1.00 98.44 452 ALA A C 1
ATOM 3493 O O . ALA A 1 452 ? 13.038 -1.241 -10.038 1.00 98.44 452 ALA A O 1
ATOM 3494 N N . ILE A 1 453 ? 12.917 -3.490 -9.971 1.00 98.50 453 ILE A N 1
ATOM 3495 C CA . ILE A 1 453 ? 11.481 -3.600 -9.693 1.00 98.50 453 ILE A CA 1
ATOM 3496 C C . ILE A 1 453 ? 11.311 -3.785 -8.186 1.00 98.50 453 ILE A C 1
ATOM 3498 O O . ILE A 1 453 ? 11.645 -4.843 -7.660 1.00 98.50 453 ILE A O 1
ATOM 3502 N N . ASP A 1 454 ? 10.835 -2.754 -7.496 1.00 96.62 454 ASP A N 1
ATOM 3503 C CA . ASP A 1 454 ? 10.561 -2.752 -6.058 1.00 96.62 454 ASP A CA 1
ATOM 3504 C C . ASP A 1 454 ? 9.064 -2.978 -5.809 1.00 96.62 454 ASP A C 1
ATOM 3506 O O . ASP A 1 454 ? 8.248 -2.053 -5.863 1.00 96.62 454 ASP A O 1
ATOM 3510 N N . GLU A 1 455 ? 8.708 -4.237 -5.580 1.00 95.19 455 GLU A N 1
ATOM 3511 C CA . GLU A 1 455 ? 7.327 -4.701 -5.443 1.00 95.19 455 GLU A CA 1
ATOM 3512 C C . GLU A 1 455 ? 7.211 -5.732 -4.312 1.00 95.19 455 GLU A C 1
ATOM 3514 O O . GLU A 1 455 ? 8.202 -6.200 -3.732 1.00 95.19 455 GLU A O 1
ATOM 3519 N N . VAL A 1 456 ? 5.978 -6.102 -3.973 1.00 94.56 456 VAL A N 1
ATOM 3520 C CA . VAL A 1 456 ? 5.732 -7.296 -3.163 1.00 94.56 456 VAL A CA 1
ATOM 3521 C C . VAL A 1 456 ? 5.911 -8.530 -4.048 1.00 94.56 456 VAL A C 1
ATOM 3523 O O . VAL A 1 456 ? 5.307 -8.649 -5.109 1.00 94.56 456 VAL A O 1
ATOM 3526 N N . VAL A 1 457 ? 6.763 -9.460 -3.609 1.00 95.75 457 VAL A N 1
ATOM 3527 C CA . VAL A 1 457 ? 6.934 -10.760 -4.271 1.00 95.75 457 VAL A CA 1
ATOM 3528 C C . VAL A 1 457 ? 6.217 -11.806 -3.437 1.00 95.75 457 VAL A C 1
ATOM 3530 O O . VAL A 1 457 ? 6.692 -12.191 -2.366 1.00 95.75 457 VAL A O 1
ATOM 3533 N N . VAL A 1 458 ? 5.046 -12.229 -3.902 1.00 95.44 458 VAL A N 1
ATOM 3534 C CA . VAL A 1 458 ? 4.183 -13.149 -3.159 1.00 95.44 458 VAL A CA 1
ATOM 3535 C C . VAL A 1 458 ? 4.876 -14.516 -3.048 1.00 95.44 458 VAL A C 1
ATOM 3537 O O . VAL A 1 458 ? 5.351 -15.044 -4.055 1.00 95.44 458 VAL A O 1
ATOM 3540 N N . PRO A 1 459 ? 4.989 -15.098 -1.842 1.00 92.44 459 PRO A N 1
ATOM 3541 C CA . PRO A 1 459 ? 5.471 -16.464 -1.685 1.00 92.44 459 PRO A CA 1
ATOM 3542 C C . PRO A 1 459 ? 4.567 -17.442 -2.434 1.00 92.44 459 PRO A C 1
ATOM 3544 O O . PRO A 1 459 ? 3.348 -17.310 -2.369 1.00 92.44 459 PRO A O 1
ATOM 3547 N N . GLU A 1 460 ? 5.158 -18.442 -3.087 1.00 92.62 460 GLU A N 1
ATOM 3548 C CA . GLU A 1 460 ? 4.401 -19.501 -3.780 1.00 92.62 460 GLU A CA 1
ATOM 3549 C C . GLU A 1 460 ? 3.511 -20.296 -2.804 1.00 92.62 460 GLU A C 1
ATOM 3551 O O . GLU A 1 460 ? 2.464 -20.813 -3.178 1.00 92.62 460 GLU A O 1
ATOM 3556 N N . GLU A 1 461 ? 3.908 -20.357 -1.529 1.00 91.56 461 GLU A N 1
ATOM 3557 C CA . GLU A 1 461 ? 3.209 -21.080 -0.471 1.00 91.56 461 GLU A CA 1
ATOM 3558 C C . GLU A 1 461 ? 3.239 -20.292 0.842 1.00 91.56 461 GLU A C 1
ATOM 3560 O O . GLU A 1 461 ? 4.159 -19.512 1.099 1.00 91.56 461 GLU A O 1
ATOM 3565 N N . ASN A 1 462 ? 2.243 -20.530 1.703 1.00 86.25 462 ASN A N 1
ATOM 3566 C CA . ASN A 1 462 ? 2.178 -19.987 3.067 1.00 86.25 462 ASN A CA 1
ATOM 3567 C C . ASN A 1 462 ? 2.365 -18.459 3.137 1.00 86.25 462 ASN A C 1
ATOM 3569 O O . ASN A 1 462 ? 2.994 -17.926 4.057 1.00 86.25 462 ASN A O 1
ATOM 3573 N N . ALA A 1 463 ? 1.828 -17.738 2.147 1.00 88.50 463 ALA A N 1
ATOM 3574 C CA . ALA A 1 463 ? 1.886 -16.286 2.113 1.00 88.50 463 ALA A CA 1
ATOM 3575 C C . ALA A 1 463 ? 1.234 -15.694 3.373 1.00 88.50 463 ALA A C 1
ATOM 3577 O O . ALA A 1 463 ? 0.113 -16.037 3.747 1.00 88.50 463 ALA A O 1
ATOM 3578 N N . HIS A 1 464 ? 1.941 -14.770 4.025 1.00 86.81 464 HIS A N 1
ATOM 3579 C CA . HIS A 1 464 ? 1.389 -14.020 5.148 1.00 86.81 464 HIS A CA 1
ATOM 3580 C C . HIS A 1 464 ? 0.134 -13.237 4.707 1.00 86.81 464 HIS A C 1
ATOM 3582 O O . HIS A 1 464 ? 0.011 -12.840 3.547 1.00 86.81 464 HIS A O 1
ATOM 3588 N N . VAL A 1 465 ? -0.777 -12.942 5.643 1.00 87.88 465 VAL A N 1
ATOM 3589 C CA . VAL A 1 465 ? -2.038 -12.229 5.348 1.00 87.88 465 VAL A CA 1
ATOM 3590 C C . VAL A 1 465 ? -1.821 -10.876 4.659 1.00 87.88 465 VAL A C 1
ATOM 3592 O O . VAL A 1 465 ? -2.675 -10.410 3.916 1.00 87.88 465 VAL A O 1
ATOM 3595 N N . TRP A 1 466 ? -0.661 -10.249 4.873 1.00 87.81 466 TRP A N 1
ATOM 3596 C CA . TRP A 1 466 ? -0.314 -8.972 4.251 1.00 87.81 466 TRP A CA 1
ATOM 3597 C C . TRP A 1 466 ? -0.137 -9.053 2.723 1.00 87.81 466 TRP A C 1
ATOM 3599 O O . TRP A 1 466 ? -0.925 -8.411 2.033 1.00 87.81 466 TRP A O 1
ATOM 3609 N N . PRO A 1 467 ? 0.839 -9.801 2.161 1.00 92.19 467 PRO A N 1
ATOM 3610 C CA . PRO A 1 467 ? 0.978 -9.921 0.707 1.00 92.19 467 PRO A CA 1
ATOM 3611 C C . PRO A 1 467 ? -0.275 -10.511 0.038 1.00 92.19 467 PRO A C 1
ATOM 3613 O O . PRO A 1 467 ? -0.690 -9.999 -0.995 1.00 92.19 467 PRO A O 1
ATOM 3616 N N . ALA A 1 468 ? -0.935 -11.501 0.653 1.00 94.12 468 ALA A N 1
ATOM 3617 C CA . ALA A 1 468 ? -2.177 -12.070 0.114 1.00 94.12 468 ALA A CA 1
ATOM 3618 C C . ALA A 1 468 ? -3.349 -11.067 0.124 1.00 94.12 468 ALA A C 1
ATOM 3620 O O . ALA A 1 468 ? -4.137 -10.990 -0.815 1.00 94.12 468 ALA A O 1
ATOM 3621 N N . GLY A 1 469 ? -3.465 -10.259 1.182 1.00 94.38 469 GLY A N 1
ATOM 3622 C CA . GLY A 1 469 ? -4.469 -9.200 1.266 1.00 94.38 469 GLY A CA 1
ATOM 3623 C C . GLY A 1 469 ? -4.197 -8.044 0.304 1.00 94.38 469 GLY A C 1
ATOM 3624 O O . GLY A 1 469 ? -5.143 -7.432 -0.195 1.00 94.38 469 GLY A O 1
ATOM 3625 N N . LEU A 1 470 ? -2.923 -7.751 0.024 1.00 93.19 470 LEU A N 1
ATOM 3626 C CA . LEU A 1 470 ? -2.536 -6.750 -0.967 1.00 93.19 470 LEU A CA 1
ATOM 3627 C C . LEU A 1 470 ? -2.871 -7.211 -2.392 1.00 93.19 470 LEU A C 1
ATOM 3629 O O . LEU A 1 470 ? -3.415 -6.410 -3.146 1.00 93.19 470 LEU A O 1
ATOM 3633 N N . ASP A 1 471 ? -2.662 -8.488 -2.722 1.00 96.00 471 ASP A N 1
ATOM 3634 C CA . ASP A 1 471 ? -3.107 -9.073 -3.996 1.00 96.00 471 ASP A CA 1
ATOM 3635 C C . ASP A 1 471 ? -4.615 -8.873 -4.211 1.00 96.00 471 ASP A C 1
ATOM 3637 O O . ASP A 1 471 ? -5.044 -8.255 -5.186 1.00 96.00 471 ASP A O 1
ATOM 3641 N N . LEU A 1 472 ? -5.431 -9.263 -3.224 1.00 95.94 472 LEU A N 1
ATOM 3642 C CA . LEU A 1 472 ? -6.879 -9.044 -3.286 1.00 95.94 472 LEU A CA 1
ATOM 3643 C C . LEU A 1 472 ? -7.262 -7.563 -3.336 1.00 95.94 472 LEU A C 1
ATOM 3645 O O . LEU A 1 472 ? -8.305 -7.217 -3.897 1.00 95.94 472 LEU A O 1
ATOM 3649 N N . GLN A 1 473 ? -6.451 -6.675 -2.762 1.00 95.06 473 GLN A N 1
ATOM 3650 C CA . GLN A 1 473 ? -6.663 -5.237 -2.881 1.00 95.06 473 GLN A CA 1
ATOM 3651 C C . GLN A 1 473 ? -6.412 -4.767 -4.317 1.00 95.06 473 GLN A C 1
ATOM 3653 O O . GLN A 1 473 ? -7.236 -4.019 -4.845 1.00 95.06 473 GLN A O 1
ATOM 3658 N N . MET A 1 474 ? -5.332 -5.218 -4.957 1.00 94.88 474 MET A N 1
ATOM 3659 C CA . MET A 1 474 ? -5.042 -4.906 -6.360 1.00 94.88 474 MET A CA 1
ATOM 3660 C C . MET A 1 474 ? -6.142 -5.442 -7.280 1.00 94.88 474 MET A C 1
ATOM 3662 O O . MET A 1 474 ? -6.677 -4.692 -8.098 1.00 94.88 474 MET A O 1
ATOM 3666 N N . TYR A 1 475 ? -6.607 -6.668 -7.047 1.00 96.69 475 TYR A N 1
ATOM 3667 C CA . TYR A 1 475 ? -7.750 -7.237 -7.758 1.00 96.69 475 TYR A CA 1
ATOM 3668 C C . TYR A 1 475 ? -9.032 -6.409 -7.569 1.00 96.69 475 TYR A C 1
ATOM 3670 O O . TYR A 1 475 ? -9.719 -6.062 -8.530 1.00 96.69 475 TYR A O 1
ATOM 3678 N N . SER A 1 476 ? -9.354 -6.038 -6.328 1.00 96.88 476 SER A N 1
ATOM 3679 C CA . SER A 1 476 ? -10.600 -5.326 -6.009 1.00 96.88 476 SER A CA 1
ATOM 3680 C C . SER A 1 476 ? -10.635 -3.898 -6.554 1.00 96.88 476 SER A C 1
ATOM 3682 O O . SER A 1 476 ? -11.714 -3.390 -6.873 1.00 96.88 476 SER A O 1
ATOM 3684 N N . LEU A 1 477 ? -9.476 -3.239 -6.628 1.00 95.31 477 LEU A N 1
ATOM 3685 C CA . LEU A 1 477 ? -9.355 -1.844 -7.044 1.00 95.31 477 LEU A CA 1
ATOM 3686 C C . LEU A 1 477 ? -9.097 -1.699 -8.546 1.00 95.31 477 LEU A C 1
ATOM 3688 O O . LEU A 1 477 ? -9.763 -0.893 -9.197 1.00 95.31 477 LEU A O 1
ATOM 3692 N N . PHE A 1 478 ? -8.158 -2.478 -9.079 1.00 93.31 478 PHE A N 1
ATOM 3693 C CA . PHE A 1 478 ? -7.604 -2.320 -10.425 1.00 93.31 478 PHE A CA 1
ATOM 3694 C C . PHE A 1 478 ? -7.848 -3.528 -11.336 1.00 93.31 478 PHE A C 1
ATOM 3696 O O . PHE A 1 478 ? -7.525 -3.451 -12.517 1.00 93.31 478 PHE A O 1
ATOM 3703 N N . SER A 1 479 ? -8.404 -4.631 -10.815 1.00 93.69 479 SER A N 1
ATOM 3704 C CA . SER A 1 479 ? -8.507 -5.911 -11.535 1.00 93.69 479 SER A CA 1
ATOM 3705 C C . SER A 1 479 ? -7.142 -6.443 -11.981 1.00 93.69 479 SER A C 1
ATOM 3707 O O . SER A 1 479 ? -6.986 -6.968 -13.082 1.00 93.69 479 SER A O 1
ATOM 3709 N N . THR A 1 480 ? -6.142 -6.270 -11.115 1.00 94.38 480 THR A N 1
ATOM 3710 C CA . THR A 1 480 ? -4.743 -6.676 -11.318 1.00 94.38 480 THR A CA 1
ATOM 3711 C C . THR A 1 480 ? -4.298 -7.602 -10.183 1.00 94.38 480 THR A C 1
ATOM 3713 O O . THR A 1 480 ? -5.132 -8.073 -9.413 1.00 94.38 480 THR A O 1
ATOM 3716 N N . THR A 1 481 ? -3.002 -7.909 -10.089 1.00 93.81 481 THR A N 1
ATOM 3717 C CA . THR A 1 481 ? -2.479 -8.919 -9.159 1.00 93.81 481 THR A CA 1
ATOM 3718 C C . THR A 1 481 ? -1.096 -8.541 -8.630 1.00 93.81 481 THR A C 1
ATOM 3720 O O . THR A 1 481 ? -0.300 -7.901 -9.328 1.00 93.81 481 THR A O 1
ATOM 3723 N N . GLU A 1 482 ? -0.812 -8.957 -7.400 1.00 96.00 482 GLU A N 1
ATOM 3724 C CA . GLU A 1 482 ? 0.550 -9.104 -6.890 1.00 96.00 482 GLU A CA 1
ATOM 3725 C C . GLU A 1 482 ? 1.132 -10.433 -7.377 1.00 96.00 482 GLU A C 1
ATOM 3727 O O . GLU A 1 482 ? 0.418 -11.415 -7.559 1.00 96.00 482 GLU A O 1
ATOM 3732 N N . ARG A 1 483 ? 2.445 -10.481 -7.600 1.00 97.12 483 ARG A N 1
ATOM 3733 C CA . ARG A 1 483 ? 3.051 -11.579 -8.365 1.00 97.12 483 ARG A CA 1
ATOM 3734 C C . ARG A 1 483 ? 4.048 -12.390 -7.563 1.00 97.12 483 ARG A C 1
ATOM 3736 O O . ARG A 1 483 ? 4.824 -11.847 -6.773 1.00 97.12 483 ARG A O 1
ATOM 3743 N N . THR A 1 484 ? 4.062 -13.692 -7.815 1.00 97.12 484 THR A N 1
ATOM 3744 C CA . THR A 1 484 ? 5.082 -14.605 -7.305 1.00 97.12 484 THR A CA 1
ATOM 3745 C C . THR A 1 484 ? 6.384 -14.482 -8.094 1.00 97.12 484 THR A C 1
ATOM 3747 O O . THR A 1 484 ? 6.448 -13.840 -9.147 1.00 97.12 484 THR A O 1
ATOM 3750 N N . ALA A 1 485 ? 7.458 -15.090 -7.586 1.00 95.31 485 ALA A N 1
ATOM 3751 C CA . ALA A 1 485 ? 8.749 -15.083 -8.272 1.00 95.31 485 ALA A CA 1
ATOM 3752 C C . ALA A 1 485 ? 8.659 -15.729 -9.667 1.00 95.31 485 ALA A C 1
ATOM 3754 O O . ALA A 1 485 ? 9.161 -15.158 -10.635 1.00 95.31 485 ALA A O 1
ATOM 3755 N N . SER A 1 486 ? 7.952 -16.859 -9.794 1.00 96.69 486 SER A N 1
ATOM 3756 C CA . SER A 1 486 ? 7.783 -17.540 -11.084 1.00 96.69 486 SER A CA 1
ATOM 3757 C C . SER A 1 486 ? 6.989 -16.708 -12.100 1.00 96.69 486 SER A C 1
ATOM 3759 O O . SER A 1 486 ? 7.315 -16.687 -13.290 1.00 96.69 486 SER A O 1
ATOM 3761 N N . GLN A 1 487 ? 5.981 -15.961 -11.641 1.00 97.69 487 GLN A N 1
ATOM 3762 C CA . GLN A 1 487 ? 5.222 -15.034 -12.483 1.00 97.69 487 GLN A CA 1
ATOM 3763 C C . GLN A 1 487 ? 6.077 -13.843 -12.935 1.00 97.69 487 GLN A C 1
ATOM 3765 O O . GLN A 1 487 ? 6.034 -13.465 -14.111 1.00 97.69 487 GLN A O 1
ATOM 3770 N N . TRP A 1 488 ? 6.896 -13.280 -12.040 1.00 98.25 488 TRP A N 1
ATOM 3771 C CA . TRP A 1 488 ? 7.855 -12.234 -12.400 1.00 98.25 488 TRP A CA 1
ATOM 3772 C C . TRP A 1 488 ? 8.857 -12.711 -13.450 1.00 98.25 488 TRP A C 1
ATOM 3774 O O . TRP A 1 488 ? 9.067 -12.006 -14.438 1.00 98.25 488 TRP A O 1
ATOM 3784 N N . ASP A 1 489 ? 9.418 -13.911 -13.297 1.00 97.62 489 ASP A N 1
ATOM 3785 C CA . ASP A 1 489 ? 10.341 -14.488 -14.278 1.00 97.62 489 ASP A CA 1
ATOM 3786 C C . ASP A 1 489 ? 9.695 -14.610 -15.665 1.00 97.62 489 ASP A C 1
ATOM 3788 O O . ASP A 1 489 ? 10.297 -14.213 -16.665 1.00 97.62 489 ASP A O 1
ATOM 3792 N N . ALA A 1 490 ? 8.441 -15.069 -15.740 1.00 98.19 490 ALA A N 1
ATOM 3793 C CA . ALA A 1 490 ? 7.706 -15.171 -17.001 1.00 98.19 490 ALA A CA 1
ATOM 3794 C C . ALA A 1 490 ? 7.441 -13.802 -17.661 1.00 98.19 490 ALA A C 1
ATOM 3796 O O . ALA A 1 490 ? 7.463 -13.683 -18.890 1.00 98.19 490 ALA A O 1
ATOM 3797 N N . ILE A 1 491 ? 7.181 -12.760 -16.867 1.00 98.38 491 ILE A N 1
ATOM 3798 C CA . ILE A 1 491 ? 6.989 -11.388 -17.360 1.00 98.38 491 ILE A CA 1
ATOM 3799 C C . ILE A 1 491 ? 8.301 -10.801 -17.867 1.00 98.38 491 ILE A C 1
ATOM 3801 O O . ILE A 1 491 ? 8.339 -10.246 -18.968 1.00 98.38 491 ILE A O 1
ATOM 3805 N N . LEU A 1 492 ? 9.376 -10.941 -17.090 1.00 98.69 492 LEU A N 1
ATOM 3806 C CA . LEU A 1 492 ? 10.709 -10.494 -17.480 1.00 98.69 492 LEU A CA 1
ATOM 3807 C C . LEU A 1 492 ? 11.138 -11.178 -18.780 1.00 98.69 492 LEU A C 1
ATOM 3809 O O . LEU A 1 492 ? 11.585 -10.500 -19.707 1.00 98.69 492 LEU A O 1
ATOM 3813 N N . ASP A 1 493 ? 10.912 -12.490 -18.887 1.00 98.50 493 ASP A N 1
ATOM 3814 C CA . ASP A 1 493 ? 11.243 -13.284 -20.066 1.00 98.50 493 ASP A CA 1
ATOM 3815 C C . ASP A 1 493 ? 10.604 -12.714 -21.340 1.00 98.50 493 ASP A C 1
ATOM 3817 O O . ASP A 1 493 ? 11.323 -12.436 -22.309 1.00 98.50 493 ASP A O 1
ATOM 3821 N N . LYS A 1 494 ? 9.287 -12.456 -21.286 1.00 98.62 494 LYS A N 1
ATOM 3822 C CA . LYS A 1 494 ? 8.492 -11.846 -22.366 1.00 98.62 494 LYS A CA 1
ATOM 3823 C C . LYS A 1 494 ? 8.920 -10.416 -22.683 1.00 98.62 494 LYS A C 1
ATOM 3825 O O . LYS A 1 494 ? 8.824 -9.999 -23.835 1.00 98.62 494 LYS A O 1
ATOM 3830 N N . ALA A 1 495 ? 9.384 -9.668 -21.683 1.00 98.50 495 ALA A N 1
ATOM 3831 C CA . ALA A 1 495 ? 9.825 -8.291 -21.860 1.00 98.50 495 ALA A CA 1
ATOM 3832 C C . ALA A 1 495 ? 11.222 -8.166 -22.497 1.00 98.50 495 ALA A C 1
ATOM 3834 O O . ALA A 1 495 ? 11.607 -7.058 -22.870 1.00 98.50 495 ALA A O 1
ATOM 3835 N N . GLY A 1 496 ? 11.967 -9.271 -22.642 1.00 98.31 496 GLY A N 1
ATOM 3836 C CA . GLY A 1 496 ? 13.362 -9.265 -23.102 1.00 98.31 496 GLY A CA 1
ATOM 3837 C C . GLY A 1 496 ? 14.377 -9.045 -21.975 1.00 98.31 496 GLY A C 1
ATOM 3838 O O . GLY A 1 496 ? 15.504 -8.621 -22.226 1.00 98.31 496 GLY A O 1
ATOM 3839 N N . LEU A 1 497 ? 13.977 -9.325 -20.735 1.00 98.69 497 LEU A N 1
ATOM 3840 C CA . LEU A 1 497 ? 14.775 -9.177 -19.524 1.00 98.69 497 LEU A CA 1
ATOM 3841 C C . LEU A 1 497 ? 15.019 -10.541 -18.865 1.00 98.69 497 LEU A C 1
ATOM 3843 O O . LEU A 1 497 ? 14.321 -11.521 -19.124 1.00 98.69 497 LEU A O 1
ATOM 3847 N N . ARG A 1 498 ? 16.007 -10.606 -17.976 1.00 97.69 498 ARG A N 1
ATOM 3848 C CA . ARG A 1 498 ? 16.241 -11.742 -17.075 1.00 97.69 498 ARG A CA 1
ATOM 3849 C C . ARG A 1 498 ? 16.568 -11.235 -15.677 1.00 97.69 498 ARG A C 1
ATOM 3851 O O . ARG A 1 498 ? 17.340 -10.282 -15.543 1.00 97.69 498 ARG A O 1
ATOM 3858 N N . ALA A 1 499 ? 16.023 -11.876 -14.647 1.00 97.44 499 ALA A N 1
ATOM 3859 C CA . ALA A 1 499 ? 16.408 -11.584 -13.273 1.00 97.44 499 ALA A CA 1
ATOM 3860 C C . ALA A 1 499 ? 17.897 -11.918 -13.055 1.00 97.44 499 ALA A C 1
ATOM 3862 O O . ALA A 1 499 ? 18.413 -12.919 -13.558 1.00 97.44 499 ALA A O 1
ATOM 3863 N N . VAL A 1 500 ? 18.601 -11.053 -12.327 1.00 96.75 500 VAL A N 1
ATOM 3864 C CA . VAL A 1 500 ? 20.004 -11.252 -11.923 1.00 96.75 500 VAL A CA 1
ATOM 3865 C C . VAL A 1 500 ? 20.170 -11.320 -10.410 1.00 96.75 500 VAL A C 1
ATOM 3867 O O . VAL A 1 500 ? 21.123 -11.927 -9.932 1.00 96.75 500 VAL A O 1
ATOM 3870 N N . ALA A 1 501 ? 19.251 -10.713 -9.658 1.00 96.00 501 ALA A N 1
ATOM 3871 C CA . ALA A 1 501 ? 19.192 -10.805 -8.206 1.00 96.00 501 ALA A CA 1
ATOM 3872 C C . ALA A 1 501 ? 17.788 -10.442 -7.709 1.00 96.00 501 ALA A C 1
ATOM 3874 O O . ALA A 1 501 ? 17.126 -9.586 -8.293 1.00 96.00 501 ALA A O 1
ATOM 3875 N N . VAL A 1 502 ? 17.377 -11.030 -6.587 1.00 95.81 502 VAL A N 1
ATOM 3876 C CA . VAL A 1 502 ? 16.186 -10.620 -5.834 1.00 95.81 502 VAL A CA 1
ATOM 3877 C C . VAL A 1 502 ? 16.619 -10.337 -4.403 1.00 95.81 502 VAL A C 1
ATOM 3879 O O . VAL A 1 502 ? 17.150 -11.218 -3.728 1.00 95.81 502 VAL A O 1
ATOM 3882 N N . LYS A 1 503 ? 16.433 -9.099 -3.943 1.00 94.94 503 LYS A N 1
ATOM 3883 C CA . LYS A 1 503 ? 16.814 -8.669 -2.593 1.00 94.94 503 LYS A CA 1
ATOM 3884 C C . LYS A 1 503 ? 15.576 -8.318 -1.781 1.00 94.94 503 LYS A C 1
ATOM 3886 O O . LYS A 1 503 ? 14.927 -7.309 -2.043 1.00 94.94 503 LYS A O 1
ATOM 3891 N N . LYS A 1 504 ? 15.259 -9.149 -0.790 1.00 92.19 504 LYS A N 1
ATOM 3892 C CA . LYS A 1 504 ? 14.136 -8.947 0.132 1.00 92.19 504 LYS A CA 1
ATOM 3893 C C . LYS A 1 504 ? 14.556 -8.032 1.279 1.00 92.19 504 LYS A C 1
ATOM 3895 O O . LYS A 1 504 ? 15.554 -8.317 1.933 1.00 92.19 504 LYS A O 1
ATOM 3900 N N . TYR A 1 505 ? 13.778 -6.984 1.541 1.00 89.88 505 TYR A N 1
ATOM 3901 C CA . TYR A 1 505 ? 14.071 -6.024 2.617 1.00 89.88 505 TYR A CA 1
ATOM 3902 C C . TYR A 1 505 ? 12.977 -5.936 3.686 1.00 89.88 505 TYR A C 1
ATOM 3904 O O . TYR A 1 505 ? 13.231 -5.428 4.770 1.00 89.88 505 TYR A O 1
ATOM 3912 N N . ALA A 1 506 ? 11.785 -6.484 3.430 1.00 86.00 506 ALA A N 1
ATOM 3913 C CA . ALA A 1 506 ? 10.726 -6.598 4.431 1.00 86.00 506 ALA A CA 1
ATOM 3914 C C . ALA A 1 506 ? 10.221 -8.050 4.501 1.00 86.00 506 ALA A C 1
ATOM 3916 O O . ALA A 1 506 ? 9.275 -8.394 3.795 1.00 86.00 506 ALA A O 1
ATOM 3917 N N . PRO A 1 507 ? 10.815 -8.927 5.335 1.00 77.69 507 PRO A N 1
ATOM 3918 C CA . PRO A 1 507 ? 10.545 -10.368 5.304 1.00 77.69 507 PRO A CA 1
ATOM 3919 C C . PRO A 1 507 ? 9.077 -10.771 5.475 1.00 77.69 507 PRO A C 1
ATOM 3921 O O . PRO A 1 507 ? 8.644 -11.734 4.859 1.00 77.69 507 PRO A O 1
ATOM 3924 N N . VAL A 1 508 ? 8.298 -10.034 6.275 1.00 79.69 508 VAL A N 1
ATOM 3925 C CA . VAL A 1 508 ? 6.873 -10.336 6.524 1.00 79.69 508 VAL A CA 1
ATOM 3926 C C . VAL A 1 508 ? 5.961 -9.741 5.453 1.00 79.69 508 VAL A C 1
ATOM 3928 O O . VAL A 1 508 ? 5.005 -10.380 5.022 1.00 79.69 508 VAL A O 1
ATOM 3931 N N . MET A 1 509 ? 6.264 -8.522 5.000 1.00 84.25 509 MET A N 1
ATOM 3932 C CA . MET A 1 509 ? 5.504 -7.864 3.931 1.00 84.25 509 MET A CA 1
ATOM 3933 C C . MET A 1 509 ? 5.891 -8.368 2.536 1.00 84.25 509 MET A C 1
ATOM 3935 O O . MET A 1 509 ? 5.186 -8.077 1.578 1.00 84.25 509 MET A O 1
ATOM 3939 N N . GLN A 1 510 ? 6.999 -9.105 2.436 1.00 89.56 510 GLN A N 1
ATOM 3940 C CA . GLN A 1 510 ? 7.588 -9.656 1.215 1.00 89.56 510 GLN A CA 1
ATOM 3941 C C . GLN A 1 510 ? 8.019 -8.601 0.181 1.00 89.56 510 GLN A C 1
ATOM 3943 O O . GLN A 1 510 ? 8.234 -8.920 -0.988 1.00 89.56 510 GLN A O 1
ATOM 3948 N N . SER A 1 511 ? 8.206 -7.346 0.606 1.00 91.69 511 SER A N 1
ATOM 3949 C CA . SER A 1 511 ? 8.749 -6.300 -0.266 1.00 91.69 511 SER A CA 1
ATOM 3950 C C . SER A 1 511 ? 10.195 -6.620 -0.639 1.00 91.69 511 SER A C 1
ATOM 3952 O O . SER A 1 511 ? 11.034 -6.903 0.232 1.00 91.69 511 SER A O 1
ATOM 3954 N N . SER A 1 512 ? 10.455 -6.615 -1.943 1.00 94.69 512 SER A N 1
ATOM 3955 C CA . SER A 1 512 ? 11.714 -7.047 -2.539 1.00 94.69 512 SER A CA 1
ATOM 3956 C C . SER A 1 512 ? 12.057 -6.193 -3.754 1.00 94.69 512 SER A C 1
ATOM 3958 O O . SER A 1 512 ? 11.172 -5.740 -4.470 1.00 94.69 512 SER A O 1
ATOM 3960 N N . VAL A 1 513 ? 13.353 -6.033 -4.022 1.00 97.50 513 VAL A N 1
ATOM 3961 C CA . VAL A 1 513 ? 13.845 -5.455 -5.274 1.00 97.50 513 VAL A CA 1
ATOM 3962 C C . VAL A 1 513 ? 14.332 -6.579 -6.182 1.00 97.50 513 VAL A C 1
ATOM 3964 O O . VAL A 1 513 ? 15.303 -7.270 -5.854 1.00 97.50 513 VAL A O 1
ATOM 3967 N N . ILE A 1 514 ? 13.668 -6.761 -7.322 1.00 98.19 514 ILE A N 1
ATOM 3968 C CA . ILE A 1 514 ? 14.111 -7.639 -8.406 1.00 98.19 514 ILE A CA 1
ATOM 3969 C C . ILE A 1 514 ? 14.979 -6.808 -9.347 1.00 98.19 514 ILE A C 1
ATOM 3971 O O . ILE A 1 514 ? 14.509 -5.870 -9.990 1.00 98.19 514 ILE A O 1
ATOM 3975 N N . PHE A 1 515 ? 16.255 -7.161 -9.439 1.00 98.19 515 PHE A N 1
ATOM 3976 C CA . PHE A 1 515 ? 17.176 -6.593 -10.413 1.00 98.19 515 PHE A CA 1
ATOM 3977 C C . PHE A 1 515 ? 17.132 -7.437 -11.680 1.00 98.19 515 PHE A C 1
ATOM 3979 O O . PHE A 1 515 ? 17.372 -8.646 -11.624 1.00 98.19 515 PHE A O 1
ATOM 3986 N N . ALA A 1 516 ? 16.873 -6.803 -12.818 1.00 98.44 516 ALA A N 1
ATOM 3987 C CA . ALA A 1 516 ? 16.793 -7.456 -14.114 1.00 98.44 516 ALA A CA 1
ATOM 3988 C C . ALA A 1 516 ? 17.699 -6.779 -15.151 1.00 98.44 516 ALA A C 1
ATOM 3990 O O . ALA A 1 516 ? 17.763 -5.553 -15.240 1.00 98.44 516 ALA A O 1
ATOM 3991 N N . ALA A 1 517 ? 18.387 -7.593 -15.948 1.00 98.19 517 ALA A N 1
ATOM 3992 C CA . ALA A 1 517 ? 19.230 -7.155 -17.058 1.00 98.19 517 ALA A CA 1
ATOM 3993 C C . ALA A 1 517 ? 18.564 -7.486 -18.400 1.00 98.19 517 ALA A C 1
ATOM 3995 O O . ALA A 1 517 ? 17.771 -8.426 -18.478 1.00 98.19 517 ALA A O 1
ATOM 3996 N N . ALA A 1 518 ? 18.916 -6.752 -19.457 1.00 97.56 518 ALA A N 1
ATOM 3997 C CA . ALA A 1 518 ? 18.550 -7.129 -20.821 1.00 97.56 518 ALA A CA 1
ATOM 3998 C C . ALA A 1 518 ? 19.167 -8.490 -21.197 1.00 97.56 518 ALA A C 1
ATOM 4000 O O . ALA A 1 518 ? 20.246 -8.851 -20.709 1.00 97.56 518 ALA A O 1
ATOM 4001 N N . LYS A 1 519 ? 18.446 -9.257 -22.018 1.00 94.44 519 LYS A N 1
ATOM 4002 C CA . LYS A 1 519 ? 18.905 -10.546 -22.549 1.00 94.44 519 LYS A CA 1
ATOM 4003 C C . LYS A 1 519 ? 19.922 -10.410 -23.672 1.00 94.44 519 LYS A C 1
ATOM 4005 O O . LYS A 1 519 ? 19.788 -9.469 -24.485 1.00 94.44 519 LYS A O 1
#

Organism: NCBI:txid1034303

Secondary structure (DSSP, 8-state):
---TT-----------------------------------------TTTTSS-EEEESSEEEES-EEEESEEEEEEEEEEES-EEEES-EEEEEEEEEES-EEEES-EEEEEEEEEES-EEESS-EEE-S-EEE----HHHHHHHHHHHHHHTTSSPPPHHHHHHHHHHHHHHHHHT--HHHHHHHHHHHHHHHHHHHHHHHTTHHHHHHH-SS-B-HHHHHHHHT--HHHHHHHHHHHHHTTSSEEEETTEEE--HHHHHHHSHHHHHHHHHIIIIIHHHHHHHHHHHHHHTS-SS-SS-HHHHHHT-SS-HHHHHHH-HHHHHHHHHHTT---SS-GGGGS---HHHHTT--SEEEEEET-TTTHHHHHHHHH-TT--SEEEEEE-HHHHTT----TTEEEEE--TTSPP-S-S-SEEEEES-GGGS-HHHHHHHHHHHGGG--TT-EEEEEEEEE-SSS--HHHHHHHHHHHHHHS---EEHHHHHHHHHHHTEEEEEEEEEETTTTEEEEEEEE-

Sequence (519 aa):
MVRPEDSLNIDNFTLDSIDGLAPRLEKGNLGLSPAKKAEVKYTTHDALSFLNGEARAAKTLSNGHSQTNGNHMCKDHDQTNGHTETNGHIETNGHIESNGNAETNGHTETNGHAQTNGNHLTNGHDGLNGHNNVEVRSVKSCMADLIEAEKSSSQTPIEEATRHRLISSLHQSAEDLETPFDTVVRLVDAGRQTAMVCIGGDLGIFKSLVESKRPLSSEELAKSSRADPLLISRIMRYMVASRLVGETGPDQYVASKKTYVFADPRIEHPIRFFHAFSNPAFHALPDFLKETGYQNEPKGSAFQKALSTDLEPYPWLKQHPDVLKNFQAAMRLTRDANGVDMMPLDESVSSGHDGAMFVDIGGNTGHQAAEVLSKYPELAGRVIVQDRGEVIKCAPDIKGIQWMKHDFFQTQPVKGAKYYYLRAILHNWDDKNTVQILSNIVPAMSADSLVAIDEVVVPEENAHVWPAGLDLQMYSLFSTTERTASQWDAILDKAGLRAVAVKKYAPVMQSSVIFAAAK